Protein AF-0000000075577926 (afdb_homodimer)

Solvent-accessible surface area (backbone atoms only — not comparable to full-atom values): 22110 Å² total; per-residue (Å²): 132,80,76,76,72,77,71,84,72,57,85,52,43,77,63,78,53,60,92,74,71,59,67,74,55,48,53,54,51,49,51,48,23,69,74,70,73,43,87,56,62,69,64,49,43,26,56,52,27,56,44,46,33,51,15,50,48,44,28,58,71,29,43,80,72,53,91,48,72,69,46,29,31,47,51,46,51,27,48,37,37,30,21,51,58,38,65,20,55,28,48,36,22,54,43,46,49,47,33,71,84,50,66,59,45,73,68,58,51,32,28,62,72,68,74,37,63,65,86,78,51,78,83,65,50,71,69,49,52,53,46,43,51,49,20,53,32,51,46,36,59,47,53,70,83,51,72,66,56,52,51,54,48,64,72,72,40,54,70,39,52,48,44,47,51,32,45,39,42,17,48,48,52,20,49,32,30,30,37,55,66,42,31,47,43,57,84,68,62,29,89,65,81,75,73,73,74,69,83,127,135,79,77,76,73,76,70,84,71,56,84,52,42,76,64,78,53,62,92,74,71,57,67,74,56,48,52,54,52,49,51,49,22,68,74,70,73,42,84,55,60,70,63,47,43,26,55,53,28,56,43,49,34,52,16,50,49,44,30,59,70,32,43,82,71,54,91,47,72,69,47,30,31,47,52,45,52,26,48,36,39,30,20,52,57,38,64,19,54,28,48,36,21,54,45,46,50,47,31,72,85,50,66,57,45,71,70,57,50,33,27,62,72,68,76,37,63,62,86,78,50,78,83,65,50,72,69,49,51,52,44,44,50,49,21,52,32,50,46,36,60,48,54,68,84,50,72,66,54,51,50,53,48,64,73,72,38,54,68,38,52,47,44,46,50,33,44,40,42,15,48,48,51,20,50,33,30,30,37,56,67,42,31,48,45,56,85,69,61,29,89,65,80,75,72,73,73,69,83,128

Secondary structure (DSSP, 8-state):
-----------S-SSPPPSS--HHHHHHHHHHHHHHSS--HHHHHHTTSHHHHHHHHHHHHHS---SSHHHHHHHHHHHHHHHHHHT-HHHHHHHHTTTTTTT--HHHHHHHTTSS-GGG---S-HHHHHHHHHHHHHHSSS----HHHHHHHHHHS-HHHHHHHHHHHHHHHHHHHHHHHTTPPP-S--S---------/-----------S-SSPPPSS--HHHHHHHHHHHHHHSS--HHHHHHTTSHHHHHHHHHHHHHS---SSHHHHHHHHHHHHHHHHHHT-HHHHHHHHTTTTTTT--HHHHHHHTTSS-GGG---S-HHHHHHHHHHHHHHSSS----HHHHHHHHHHS-HHHHHHHHHHHHHHHHHHHHHHHTTPPP-S--S---------

pLDDT: mean 90.96, std 17.09, range [21.2, 98.94]

Structure (mmCIF, N/CA/C/O backbone):
data_AF-0000000075577926-model_v1
#
loop_
_entity.id
_entity.type
_entity.pdbx_description
1 polymer 'Carboxymuconolactone decarboxylase-like domain-containing protein'
#
loop_
_atom_site.group_PDB
_atom_site.id
_atom_site.type_symbol
_atom_site.label_atom_id
_atom_site.label_alt_id
_atom_site.label_comp_id
_atom_site.label_asym_id
_atom_site.label_entity_id
_atom_site.label_seq_id
_atom_site.pdbx_PDB_ins_code
_atom_site.Cartn_x
_atom_site.Cartn_y
_atom_site.Cartn_z
_atom_site.occupancy
_atom_site.B_iso_or_equiv
_atom_site.auth_seq_id
_atom_site.auth_comp_id
_atom_site.auth_asym_id
_atom_site.auth_atom_id
_atom_site.pdbx_PDB_model_num
ATOM 1 N N . MET A 1 1 ? -33.25 14.656 -19.234 1 21.67 1 MET A N 1
ATOM 2 C CA . MET A 1 1 ? -32.188 14.789 -18.219 1 21.67 1 MET A CA 1
ATOM 3 C C . MET A 1 1 ? -31.828 13.43 -17.641 1 21.67 1 MET A C 1
ATOM 5 O O . MET A 1 1 ? -32.625 12.812 -16.922 1 21.67 1 MET A O 1
ATOM 9 N N . LYS A 1 2 ? -31.078 12.578 -18.328 1 24.19 2 LYS A N 1
ATOM 10 C CA . LYS A 1 2 ? -30.844 11.172 -18.047 1 24.19 2 LYS A CA 1
ATOM 11 C C . LYS A 1 2 ? -30.172 10.984 -16.688 1 24.19 2 LYS A C 1
ATOM 13 O O . LYS A 1 2 ? -29.234 11.711 -16.344 1 24.19 2 LYS A O 1
ATOM 18 N N . LYS A 1 3 ? -30.906 10.438 -15.695 1 26.66 3 LYS A N 1
ATOM 19 C CA . LYS A 1 3 ? -30.438 10.047 -14.367 1 26.66 3 LYS A CA 1
ATOM 20 C C . LYS A 1 3 ? -29.047 9.445 -14.43 1 26.66 3 LYS A C 1
ATOM 22 O O . LYS A 1 3 ? -28.812 8.477 -15.164 1 26.66 3 LYS A O 1
ATOM 27 N N . VAL A 1 4 ? -28.016 10.172 -14.367 1 29.72 4 VAL A N 1
ATOM 28 C CA . VAL A 1 4 ? -26.672 9.664 -14.164 1 29.72 4 VAL A CA 1
ATOM 29 C C . VAL A 1 4 ? -26.703 8.453 -13.234 1 29.72 4 VAL A C 1
ATOM 31 O O . VAL A 1 4 ? -27.219 8.539 -12.117 1 29.72 4 VAL A O 1
ATOM 34 N N . GLY A 1 5 ? -26.875 7.293 -13.711 1 30.73 5 GLY A N 1
ATOM 35 C CA . GLY A 1 5 ? -26.938 6.02 -13.008 1 30.73 5 GLY A CA 1
ATOM 36 C C . GLY A 1 5 ? -26.031 5.965 -11.789 1 30.73 5 GLY A C 1
ATOM 37 O O . GLY A 1 5 ? -24.953 6.57 -11.781 1 30.73 5 GLY A O 1
ATOM 38 N N . ASN A 1 6 ? -26.516 5.922 -10.531 1 33.03 6 ASN A N 1
ATOM 39 C CA . ASN A 1 6 ? -25.938 5.605 -9.227 1 33.03 6 ASN A CA 1
ATOM 40 C C . ASN A 1 6 ? -24.766 4.633 -9.352 1 33.03 6 ASN A C 1
ATOM 42 O O . ASN A 1 6 ? -24.922 3.545 -9.914 1 33.03 6 ASN A O 1
ATOM 46 N N . GLY A 1 7 ? -23.578 5.039 -9.68 1 34.81 7 GLY A N 1
ATOM 47 C CA . GLY A 1 7 ? -22.453 4.129 -9.586 1 34.81 7 GLY A CA 1
ATOM 48 C C . GLY A 1 7 ? -22.672 2.988 -8.609 1 34.81 7 GLY A C 1
ATOM 49 O O . GLY A 1 7 ? -23.547 3.07 -7.746 1 34.81 7 GLY A O 1
ATOM 50 N N . ASN A 1 8 ? -22.5 1.709 -8.969 1 36.47 8 ASN A N 1
ATOM 51 C CA . ASN A 1 8 ? -22.719 0.47 -8.227 1 36.47 8 ASN A CA 1
ATOM 52 C C . ASN A 1 8 ? -22.297 0.614 -6.77 1 36.47 8 ASN A C 1
ATOM 54 O O . ASN A 1 8 ? -21.109 0.633 -6.457 1 36.47 8 ASN A O 1
ATOM 58 N N . LYS A 1 9 ? -22.875 1.407 -5.902 1 46.12 9 LYS A N 1
ATOM 59 C CA . LYS A 1 9 ? -22.734 1.437 -4.449 1 46.12 9 LYS A CA 1
ATOM 60 C C . LYS A 1 9 ? -22.484 0.038 -3.893 1 46.12 9 LYS A C 1
ATOM 62 O O . LYS A 1 9 ? -23.359 -0.829 -3.957 1 46.12 9 LYS A O 1
ATOM 67 N N . MET A 1 10 ? -21.312 -0.561 -4.02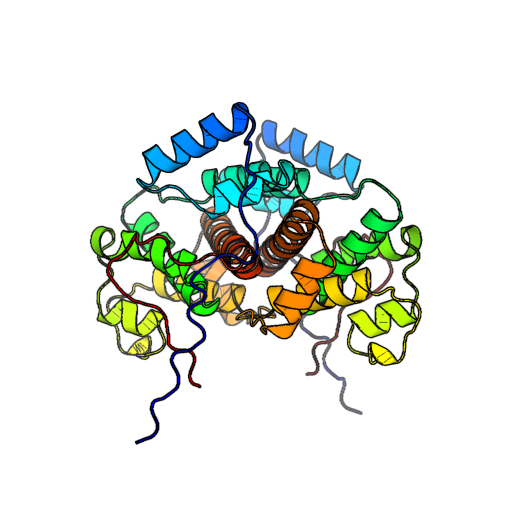3 1 53.09 10 MET A N 1
ATOM 68 C CA . MET A 1 10 ? -21.031 -1.844 -3.387 1 53.09 10 MET A CA 1
ATOM 69 C C . MET A 1 10 ? -21.5 -1.85 -1.937 1 53.09 10 MET A C 1
ATOM 71 O O . MET A 1 10 ? -21 -1.072 -1.117 1 53.09 10 MET A O 1
ATOM 75 N N . THR A 1 11 ? -22.719 -2.359 -1.669 1 67.31 11 THR A N 1
ATOM 76 C CA . THR A 1 11 ? -23.328 -2.385 -0.348 1 67.31 11 THR A CA 1
ATOM 77 C C . THR A 1 11 ? -22.766 -3.516 0.498 1 67.31 11 THR A C 1
ATOM 79 O O . THR A 1 11 ? -22.922 -3.527 1.72 1 67.31 11 THR A O 1
ATOM 82 N N . LYS A 1 12 ? -22.062 -4.438 -0.222 1 85.75 12 LYS A N 1
ATOM 83 C CA . LYS A 1 12 ? -21.516 -5.543 0.562 1 85.75 12 LYS A CA 1
ATOM 84 C C . LYS A 1 12 ? -20.141 -5.965 0.042 1 85.75 12 LYS A C 1
ATOM 86 O O . LYS A 1 12 ? -19.844 -5.777 -1.137 1 85.75 12 LYS A O 1
ATOM 91 N N . ALA A 1 13 ? -19.344 -6.504 0.922 1 96.19 13 ALA A N 1
ATOM 92 C CA . ALA A 1 13 ? -18.047 -7.059 0.559 1 96.19 13 ALA A CA 1
ATOM 93 C C . ALA A 1 13 ? -18.203 -8.242 -0.387 1 96.19 13 ALA A C 1
ATOM 95 O O . ALA A 1 13 ? -19.281 -8.812 -0.507 1 96.19 13 ALA A O 1
ATOM 96 N N . TYR A 1 14 ? -17.172 -8.555 -1.091 1 97.31 14 TYR A N 1
ATOM 97 C CA . TYR A 1 14 ? -17.203 -9.617 -2.086 1 97.31 14 TYR A CA 1
ATOM 98 C C . TYR A 1 14 ? -17.312 -10.984 -1.42 1 97.31 14 TYR A C 1
ATOM 100 O O . TYR A 1 14 ? -17.75 -11.953 -2.047 1 97.31 14 TYR A O 1
ATOM 108 N N . ILE A 1 15 ? -16.797 -11.047 -0.157 1 97.62 15 ILE A N 1
ATOM 109 C CA . ILE A 1 15 ? -16.844 -12.281 0.62 1 97.62 15 ILE A CA 1
ATOM 110 C C . ILE A 1 15 ? -17.406 -12.008 2.008 1 97.62 15 ILE A C 1
ATOM 112 O O . ILE A 1 15 ? -17.391 -10.867 2.475 1 97.62 15 ILE A O 1
ATOM 116 N N . LYS A 1 16 ? -17.906 -13.07 2.607 1 96.62 16 LYS A N 1
ATOM 117 C CA . LYS A 1 16 ? -18.359 -12.969 3.99 1 96.62 16 LYS A CA 1
ATOM 118 C C . LYS A 1 16 ? -17.234 -13.281 4.969 1 96.62 16 LYS A C 1
ATOM 120 O O . LYS A 1 16 ? -16.328 -14.07 4.66 1 96.62 16 LYS A O 1
ATOM 125 N N . PRO A 1 17 ? -17.312 -12.594 6.105 1 96.5 17 PRO A N 1
ATOM 126 C CA . PRO A 1 17 ? -16.328 -13 7.121 1 96.5 17 PRO A CA 1
ATOM 127 C C . PRO A 1 17 ? -16.5 -14.453 7.555 1 96.5 17 PRO A C 1
ATOM 129 O O . PRO A 1 17 ? -17.562 -15.047 7.332 1 96.5 17 PRO A O 1
ATOM 132 N N . PRO A 1 18 ? -15.414 -15.008 8.125 1 96.69 18 PRO A N 1
ATOM 133 C CA . PRO A 1 18 ? -15.57 -16.359 8.648 1 96.69 18 PRO A CA 1
ATOM 134 C C . PRO A 1 18 ? -16.656 -16.469 9.727 1 96.69 18 PRO A C 1
ATOM 136 O O . PRO A 1 18 ? -16.812 -15.547 10.531 1 96.69 18 PRO A O 1
ATOM 139 N N . ALA A 1 19 ? -17.281 -17.594 9.703 1 92.94 19 ALA A N 1
ATOM 140 C CA . ALA A 1 19 ? -18.328 -17.828 10.688 1 92.94 19 ALA A CA 1
ATOM 141 C C . ALA A 1 19 ? -17.734 -17.938 12.094 1 92.94 19 ALA A C 1
ATOM 143 O O . ALA A 1 19 ? -18.344 -17.484 13.062 1 92.94 19 ALA A O 1
ATOM 144 N N . LYS A 1 20 ? -16.641 -18.609 12.188 1 92.81 20 LYS A N 1
ATOM 145 C CA . LYS A 1 20 ? -15.938 -18.781 13.461 1 92.81 20 LYS A CA 1
ATOM 146 C C . LYS A 1 20 ? -14.57 -18.094 13.43 1 92.81 20 LYS A C 1
ATOM 148 O O . LYS A 1 20 ? -13.742 -18.391 12.57 1 92.81 20 LYS A O 1
ATOM 153 N N . ILE A 1 21 ? -14.391 -17.219 14.336 1 93.19 21 ILE A N 1
ATOM 154 C CA . ILE A 1 21 ? -13.125 -16.5 14.469 1 93.19 21 ILE A CA 1
ATOM 155 C C . ILE A 1 21 ? -12.391 -16.953 15.719 1 93.19 21 ILE A C 1
ATOM 157 O O . ILE A 1 21 ? -12.969 -16.984 16.812 1 93.19 21 ILE A O 1
ATOM 161 N N . PRO A 1 22 ? -11.172 -17.391 15.547 1 91.44 22 PRO A N 1
ATOM 162 C CA . PRO A 1 22 ? -10.391 -17.812 16.719 1 91.44 22 PRO A CA 1
ATOM 163 C C . PRO A 1 22 ? -10.328 -16.734 17.797 1 91.44 22 PRO A C 1
ATOM 165 O O . PRO A 1 22 ? -10.383 -15.539 17.484 1 91.44 22 PRO A O 1
ATOM 168 N N . LEU A 1 23 ? -10.141 -17.234 19 1 90.06 23 LEU A N 1
ATOM 169 C CA . LEU A 1 23 ? -10.234 -16.375 20.188 1 90.06 23 LEU A CA 1
ATOM 170 C C . LEU A 1 23 ? -9.227 -15.227 20.094 1 90.06 23 LEU A C 1
ATOM 172 O O . LEU A 1 23 ? -9.562 -14.086 20.422 1 90.06 23 LEU A O 1
ATOM 176 N N . PHE A 1 24 ? -8.031 -15.523 19.734 1 91.06 24 PHE A N 1
ATOM 177 C CA . PHE A 1 24 ? -7 -14.5 19.625 1 91.06 24 PHE A CA 1
ATOM 178 C C . PHE A 1 24 ? -7.473 -13.344 18.75 1 91.06 24 PHE A C 1
ATOM 180 O O . PHE A 1 24 ? -7.293 -12.18 19.109 1 91.06 24 PHE A O 1
ATOM 187 N N . PHE A 1 25 ? -8.086 -13.633 17.703 1 93.38 25 PHE A N 1
ATOM 188 C CA . PHE A 1 25 ? -8.547 -12.586 16.797 1 93.38 25 PHE A CA 1
ATOM 189 C C . PHE A 1 25 ? -9.781 -11.891 17.359 1 93.38 25 PHE A C 1
ATOM 191 O O . PHE A 1 25 ? -10.016 -10.711 17.094 1 93.38 25 PHE A O 1
ATOM 198 N N . LYS A 1 26 ? -10.531 -12.57 18.172 1 93.94 26 LYS A N 1
ATOM 199 C CA . LYS A 1 26 ? -11.672 -11.922 18.828 1 93.94 26 LYS A CA 1
ATOM 200 C C . LYS A 1 26 ? -11.203 -10.797 19.75 1 93.94 26 LYS A C 1
ATOM 202 O O . LYS A 1 26 ? -11.852 -9.742 19.828 1 93.94 26 LYS A O 1
ATOM 207 N N . ILE A 1 27 ? -10.18 -11.023 20.391 1 93.94 27 ILE A N 1
ATOM 208 C CA . ILE A 1 27 ? -9.617 -9.992 21.25 1 93.94 27 ILE A CA 1
ATOM 209 C C . ILE A 1 27 ? -9.188 -8.789 20.422 1 93.94 27 ILE A C 1
ATOM 211 O O . ILE A 1 27 ? -9.492 -7.645 20.766 1 93.94 27 ILE A O 1
ATOM 215 N N . GLY A 1 28 ? -8.438 -9.023 19.297 1 92.19 28 GLY A N 1
ATOM 216 C CA . GLY A 1 28 ? -8.039 -7.945 18.406 1 92.19 28 GLY A CA 1
ATOM 217 C C . GLY A 1 28 ? -9.211 -7.156 17.859 1 92.19 28 GLY A C 1
ATOM 218 O O . GLY A 1 28 ? -9.172 -5.926 17.797 1 92.19 28 GLY A O 1
ATOM 219 N N . LEU A 1 29 ? -10.211 -7.914 17.484 1 94.62 29 LEU A N 1
ATOM 220 C CA . LEU A 1 29 ? -11.422 -7.281 16.969 1 94.62 29 LEU A CA 1
ATOM 221 C C . LEU A 1 29 ? -12.094 -6.43 18.047 1 94.62 29 LEU A C 1
ATOM 223 O O . LEU A 1 29 ? -12.594 -5.34 17.75 1 94.62 29 LEU A O 1
ATOM 227 N N . TYR A 1 30 ? -12.07 -6.91 19.25 1 93.81 30 TYR A N 1
ATOM 228 C CA . TYR A 1 30 ? -12.633 -6.172 20.375 1 93.81 30 TYR A CA 1
ATOM 229 C C . TYR A 1 30 ? -11.867 -4.875 20.609 1 93.81 30 TYR A C 1
ATOM 231 O O . TYR A 1 30 ? -12.469 -3.816 20.812 1 93.81 30 TYR A O 1
ATOM 239 N N . ILE A 1 31 ? -10.602 -4.918 20.578 1 91.62 31 ILE A N 1
ATOM 240 C CA . ILE A 1 31 ? -9.75 -3.752 20.766 1 91.62 31 ILE A CA 1
ATOM 241 C C . ILE A 1 31 ? -10.016 -2.73 19.672 1 91.62 31 ILE A C 1
ATOM 243 O O . ILE A 1 31 ? -10.148 -1.535 19.938 1 91.62 31 ILE A O 1
ATOM 247 N N . ALA A 1 32 ? -10.039 -3.219 18.453 1 91.5 32 ALA A N 1
ATOM 248 C CA . ALA A 1 32 ? -10.336 -2.338 17.328 1 91.5 32 ALA A CA 1
ATOM 249 C C . ALA A 1 32 ? -11.688 -1.652 17.516 1 91.5 32 ALA A C 1
ATOM 251 O O . ALA A 1 32 ? -11.812 -0.448 17.281 1 91.5 32 ALA A O 1
ATOM 252 N N . LYS A 1 33 ? -12.68 -2.432 17.969 1 93.81 33 LYS A N 1
ATOM 253 C CA . LYS A 1 33 ? -14.016 -1.879 18.203 1 93.81 33 LYS A CA 1
ATOM 254 C C . LYS A 1 33 ? -13.992 -0.826 19.297 1 93.81 33 LYS A C 1
ATOM 256 O O . LYS A 1 33 ? -14.648 0.211 19.203 1 93.81 33 LYS A O 1
ATOM 261 N N . LYS A 1 34 ? -13.305 -1.081 20.266 1 93.94 34 LYS A N 1
ATOM 262 C CA . LYS A 1 34 ? -13.195 -0.137 21.375 1 93.94 34 LYS A CA 1
ATOM 263 C C . LYS A 1 34 ? -12.523 1.158 20.922 1 93.94 34 LYS A C 1
ATOM 265 O O . LYS A 1 34 ? -12.945 2.248 21.328 1 93.94 34 LYS A O 1
ATOM 270 N N . GLU A 1 35 ? -11.508 1.055 20.125 1 90.25 35 GLU A N 1
ATOM 271 C CA . GLU A 1 35 ? -10.719 2.205 19.688 1 90.25 35 GLU A CA 1
ATOM 272 C C . GLU A 1 35 ? -11.477 3.027 18.641 1 90.25 35 GLU A C 1
ATOM 274 O O . GLU A 1 35 ? -11.398 4.258 18.641 1 90.25 35 GLU A O 1
ATOM 279 N N . THR A 1 36 ? -12.211 2.4 17.812 1 91.5 36 THR A N 1
ATOM 280 C CA . THR A 1 36 ? -12.773 3.098 16.672 1 91.5 36 THR A CA 1
ATOM 281 C C . THR A 1 36 ? -14.266 3.332 16.859 1 91.5 36 THR A C 1
ATOM 283 O O . THR A 1 36 ? -14.875 4.129 16.141 1 91.5 36 THR A O 1
ATOM 286 N N . GLY A 1 37 ? -14.898 2.5 17.812 1 92.5 37 GLY A N 1
ATOM 287 C CA . GLY A 1 37 ? -16.328 2.557 18.031 1 92.5 37 GLY A CA 1
ATOM 288 C C . GLY A 1 37 ? -17.125 1.778 17 1 92.5 37 GLY A C 1
ATOM 289 O O . GLY A 1 37 ? -18.359 1.833 17 1 92.5 37 GLY A O 1
ATOM 290 N N . LYS A 1 38 ? -16.438 1.08 16.062 1 92.94 38 LYS A N 1
ATOM 291 C CA . LYS A 1 38 ? -17.109 0.351 14.992 1 92.94 38 LYS A CA 1
ATOM 292 C C . LYS A 1 38 ? -16.625 -1.096 14.93 1 92.94 38 LYS A C 1
ATOM 294 O O . LYS A 1 38 ? -15.484 -1.392 15.289 1 92.94 38 LYS A O 1
ATOM 299 N N . ASP A 1 39 ? -17.531 -1.995 14.523 1 91.94 39 ASP A N 1
ATOM 300 C CA . ASP A 1 39 ? -17.125 -3.334 14.109 1 91.94 39 ASP A CA 1
ATOM 301 C C . ASP A 1 39 ? -16.484 -3.309 12.719 1 91.94 39 ASP A C 1
ATOM 303 O O . ASP A 1 39 ? -17.188 -3.227 11.711 1 91.94 39 ASP A O 1
ATOM 307 N N . LEU A 1 40 ? -15.219 -3.4 12.664 1 95.38 40 LEU A N 1
ATOM 308 C CA . LEU A 1 40 ? -14.484 -3.166 11.422 1 95.38 40 LEU A CA 1
ATOM 309 C C . LEU A 1 40 ? -14.539 -4.395 10.516 1 95.38 40 LEU A C 1
ATOM 311 O O . LEU A 1 40 ? -13.898 -5.41 10.805 1 95.38 40 LEU A O 1
ATOM 315 N N . LEU A 1 41 ? -15.289 -4.285 9.453 1 96 41 LEU A N 1
ATOM 316 C CA . LEU A 1 41 ? -15.438 -5.375 8.492 1 96 41 LEU A CA 1
ATOM 317 C C . LEU A 1 41 ? -14.086 -5.789 7.926 1 96 41 LEU A C 1
ATOM 319 O O . LEU A 1 41 ? -13.812 -6.98 7.766 1 96 41 LEU A O 1
ATOM 323 N N . PRO A 1 42 ? -13.156 -4.82 7.562 1 97.5 42 PRO A N 1
ATOM 324 C CA . PRO A 1 42 ? -11.836 -5.246 7.09 1 97.5 42 PRO A CA 1
ATOM 325 C C . PRO A 1 42 ? -11.141 -6.199 8.062 1 97.5 42 PRO A C 1
ATOM 327 O O . PRO A 1 42 ? -10.594 -7.227 7.641 1 97.5 42 PRO A O 1
ATOM 330 N N . ALA A 1 43 ? -11.156 -5.871 9.344 1 97 43 ALA A N 1
ATOM 331 C CA . ALA A 1 43 ? -10.508 -6.707 10.344 1 97 43 ALA A CA 1
ATOM 332 C C . ALA A 1 43 ? -11.117 -8.109 10.375 1 97 43 ALA A C 1
ATOM 334 O O . ALA A 1 43 ? -10.398 -9.102 10.453 1 97 43 ALA A O 1
ATOM 335 N N . ARG A 1 44 ? -12.406 -8.203 10.281 1 97.19 44 ARG A N 1
ATOM 336 C CA . ARG A 1 44 ? -13.086 -9.492 10.312 1 97.19 44 ARG A CA 1
ATOM 337 C C . ARG A 1 44 ? -12.742 -10.32 9.078 1 97.19 44 ARG A C 1
ATOM 339 O O . ARG A 1 44 ? -12.484 -11.523 9.18 1 97.19 44 ARG A O 1
ATOM 346 N N . LEU A 1 45 ? -12.75 -9.695 7.926 1 98.44 45 LEU A N 1
ATOM 347 C CA . LEU A 1 45 ? -12.477 -10.398 6.68 1 98.44 45 LEU A CA 1
ATOM 348 C C . LEU A 1 45 ? -11.039 -10.906 6.645 1 98.44 45 LEU A C 1
ATOM 350 O O . LEU A 1 45 ? -10.773 -12 6.133 1 98.44 45 LEU A O 1
ATOM 354 N N . LEU A 1 46 ? -10.133 -10.141 7.23 1 98.38 46 LEU A N 1
ATOM 355 C CA . LEU A 1 46 ? -8.719 -10.484 7.145 1 98.38 46 LEU A CA 1
ATOM 356 C C . LEU A 1 46 ? -8.398 -11.711 7.992 1 98.38 46 LEU A C 1
ATOM 358 O O . LEU A 1 46 ? -7.375 -12.359 7.793 1 98.38 46 LEU A O 1
ATOM 362 N N . THR A 1 47 ? -9.328 -12.117 8.867 1 97.62 47 THR A N 1
ATOM 363 C CA . THR A 1 47 ? -9.086 -13.297 9.695 1 97.62 47 THR A CA 1
ATOM 364 C C . THR A 1 47 ? -9.172 -14.57 8.859 1 97.62 47 THR A C 1
ATOM 366 O O . THR A 1 47 ? -8.773 -15.641 9.312 1 97.62 47 THR A O 1
ATOM 369 N N . TRP A 1 48 ? -9.727 -14.539 7.605 1 97.88 48 TRP A N 1
ATOM 370 C CA . TRP A 1 48 ? -9.633 -15.68 6.695 1 97.88 48 TRP A CA 1
ATOM 371 C C . TRP A 1 48 ? -8.18 -16.109 6.516 1 97.88 48 TRP A C 1
ATOM 373 O O . TRP A 1 48 ? -7.902 -17.281 6.273 1 97.88 48 TRP A O 1
ATOM 383 N N . TYR A 1 49 ? -7.262 -15.164 6.562 1 97.94 49 TYR A N 1
ATOM 384 C CA . TYR A 1 49 ? -5.828 -15.375 6.41 1 97.94 49 TYR A CA 1
ATOM 385 C C . TYR A 1 49 ? -5.055 -14.688 7.523 1 97.94 49 TYR A C 1
ATOM 387 O O . TYR A 1 49 ? -4.59 -13.555 7.359 1 97.94 49 TYR A O 1
ATOM 395 N N . PRO A 1 50 ? -4.781 -15.328 8.617 1 97.12 50 PRO A N 1
ATOM 396 C CA . PRO A 1 50 ? -4.227 -14.742 9.836 1 97.12 50 PRO A CA 1
ATOM 397 C C . PRO A 1 50 ? -2.973 -13.906 9.578 1 97.12 50 PRO A C 1
ATOM 399 O O . PRO A 1 50 ? -2.766 -12.883 10.227 1 97.12 50 PRO A O 1
ATOM 402 N N . ARG A 1 51 ? -2.127 -14.297 8.695 1 97.88 51 ARG A N 1
ATOM 403 C CA . ARG A 1 51 ? -0.933 -13.523 8.359 1 97.88 51 ARG A CA 1
ATOM 404 C C . ARG A 1 51 ? -1.302 -12.125 7.879 1 97.88 51 ARG A C 1
ATOM 406 O O . ARG A 1 51 ? -0.679 -11.141 8.281 1 97.88 51 ARG A O 1
ATOM 413 N N . ALA A 1 52 ? -2.336 -12.062 7.055 1 98.56 52 ALA A N 1
ATOM 414 C CA . ALA A 1 52 ? -2.789 -10.766 6.562 1 98.56 52 ALA A CA 1
ATOM 415 C C . ALA A 1 52 ? -3.34 -9.906 7.703 1 98.56 52 ALA A C 1
ATOM 417 O O . ALA A 1 52 ? -3.072 -8.703 7.77 1 98.56 52 ALA A O 1
ATOM 418 N N . ALA A 1 53 ? -4.125 -10.547 8.594 1 98 53 ALA A N 1
ATOM 419 C CA . ALA A 1 53 ? -4.684 -9.828 9.734 1 98 53 ALA A CA 1
ATOM 420 C C . ALA A 1 53 ? -3.58 -9.242 10.609 1 98 53 ALA A C 1
ATOM 422 O O . ALA A 1 53 ? -3.607 -8.062 10.945 1 98 53 ALA A O 1
ATOM 423 N N . MET A 1 54 ? -2.598 -10.039 10.891 1 97.56 54 MET A N 1
ATOM 424 C CA . MET A 1 54 ? -1.514 -9.617 11.766 1 97.56 54 MET A CA 1
ATOM 425 C C . MET A 1 54 ? -0.663 -8.539 11.102 1 97.56 54 MET A C 1
ATOM 427 O O . MET A 1 54 ? -0.405 -7.488 11.695 1 97.56 54 MET A O 1
ATOM 431 N N . GLY A 1 55 ? -0.219 -8.781 9.891 1 98.56 55 GLY A N 1
ATOM 432 C CA . GLY A 1 55 ? 0.603 -7.816 9.172 1 98.56 55 GLY A CA 1
ATOM 433 C C . GLY A 1 55 ? -0.08 -6.473 8.984 1 98.56 55 GLY A C 1
ATOM 434 O O . GLY A 1 55 ? 0.528 -5.426 9.211 1 98.56 55 GLY A O 1
ATOM 435 N N . SER A 1 56 ? -1.357 -6.512 8.617 1 98.56 56 SER A N 1
ATOM 436 C CA . SER A 1 56 ? -2.119 -5.285 8.414 1 98.56 56 SER A CA 1
ATOM 437 C C . SER A 1 56 ? -2.357 -4.559 9.734 1 98.56 56 SER A C 1
ATOM 439 O O . SER A 1 56 ? -2.285 -3.33 9.797 1 98.56 56 SER A O 1
ATOM 441 N N . GLY A 1 57 ? -2.721 -5.352 10.719 1 97.06 57 GLY A N 1
ATOM 442 C CA . GLY A 1 57 ? -2.949 -4.754 12.023 1 97.06 57 GLY A CA 1
ATOM 443 C C . GLY A 1 57 ? -1.734 -4.031 12.57 1 97.06 57 GLY A C 1
ATOM 444 O O . GLY A 1 57 ? -1.844 -2.898 13.055 1 97.06 57 GLY A O 1
ATOM 445 N N . VAL A 1 58 ? -0.584 -4.625 12.508 1 97.75 58 VAL A N 1
ATOM 446 C CA . VAL A 1 58 ? 0.638 -4.016 13.023 1 97.75 58 VAL A CA 1
ATOM 447 C C . VAL A 1 58 ? 1.009 -2.805 12.172 1 97.75 58 VAL A C 1
ATOM 449 O O . VAL A 1 58 ? 1.448 -1.779 12.703 1 97.75 58 VAL A O 1
ATOM 452 N N . LEU A 1 59 ? 0.862 -2.945 10.867 1 98.56 59 LEU A N 1
ATOM 453 C CA . LEU A 1 59 ? 1.104 -1.793 10.008 1 98.56 59 LEU A CA 1
ATOM 454 C C . LEU A 1 59 ? 0.27 -0.597 10.453 1 98.56 59 LEU A C 1
ATOM 456 O O . LEU A 1 59 ? 0.797 0.505 10.625 1 98.56 59 LEU A O 1
ATOM 460 N N . GLU A 1 60 ? -1.031 -0.826 10.648 1 97.25 60 GLU A N 1
ATOM 461 C CA . GLU A 1 60 ? -1.912 0.265 11.055 1 97.25 60 GLU A CA 1
ATOM 462 C C . GLU A 1 60 ? -1.499 0.83 12.406 1 97.25 60 GLU A C 1
ATOM 464 O O . GLU A 1 60 ? -1.454 2.049 12.594 1 97.25 60 GLU A O 1
ATOM 469 N N . MET A 1 61 ? -1.188 -0.067 13.352 1 96.31 61 MET A N 1
ATOM 470 C CA . MET A 1 61 ? -0.79 0.343 14.695 1 96.31 61 MET A CA 1
ATOM 471 C C . MET A 1 61 ? 0.464 1.21 14.648 1 96.31 61 MET A C 1
ATOM 473 O O . MET A 1 61 ? 0.613 2.135 15.453 1 96.31 61 MET A O 1
ATOM 477 N N . MET A 1 62 ? 1.336 0.961 13.688 1 98.06 62 MET A N 1
ATOM 478 C CA . MET A 1 62 ? 2.635 1.627 13.633 1 98.06 62 MET A CA 1
ATOM 479 C C . MET A 1 62 ? 2.582 2.855 12.734 1 98.06 62 MET A C 1
ATOM 481 O O . MET A 1 62 ? 3.539 3.631 12.68 1 98.06 62 MET A O 1
ATOM 485 N N . THR A 1 63 ? 1.498 3.025 12.039 1 97.69 63 THR A N 1
ATOM 486 C CA . THR A 1 63 ? 1.374 4.211 11.195 1 97.69 63 THR A CA 1
ATOM 487 C C . THR A 1 63 ? 1.289 5.473 12.055 1 97.69 63 THR A C 1
ATOM 489 O O . THR A 1 63 ? 0.665 5.469 13.117 1 97.69 63 THR A O 1
ATOM 492 N N . ALA A 1 64 ? 1.871 6.559 11.586 1 97.44 64 ALA A N 1
ATOM 493 C CA . ALA A 1 64 ? 2.01 7.805 12.328 1 97.44 64 ALA A CA 1
ATOM 494 C C . ALA A 1 64 ? 0.646 8.367 12.727 1 97.44 64 ALA A C 1
ATOM 496 O O . ALA A 1 64 ? -0.293 8.344 11.922 1 97.44 64 ALA A O 1
ATOM 497 N N . LYS A 1 65 ? 0.493 8.859 13.914 1 93.12 65 LYS A N 1
ATOM 498 C CA . LYS A 1 65 ? -0.728 9.484 14.414 1 93.12 65 LYS A CA 1
ATOM 499 C C . LYS A 1 65 ? -0.508 10.961 14.711 1 93.12 65 LYS A C 1
ATOM 501 O O . LYS A 1 65 ? -1.469 11.727 14.844 1 93.12 65 LYS A O 1
ATOM 506 N N . GLY A 1 66 ? 0.647 11.43 14.734 1 95.25 66 GLY A N 1
ATOM 507 C CA . GLY A 1 66 ? 0.985 12.812 15.023 1 95.25 66 GLY A CA 1
ATOM 508 C C . GLY A 1 66 ? 1.338 13.047 16.484 1 95.25 66 GLY A C 1
ATOM 509 O O . GLY A 1 66 ? 0.717 12.469 17.375 1 95.25 66 GLY A O 1
ATOM 510 N N . GLU A 1 67 ? 2.322 13.891 16.734 1 95.62 67 GLU A N 1
ATOM 511 C CA . GLU A 1 67 ? 2.811 14.141 18.078 1 95.62 67 GLU A CA 1
ATOM 512 C C . GLU A 1 67 ? 2.367 15.508 18.594 1 95.62 67 GLU A C 1
ATOM 514 O O . GLU A 1 67 ? 2.559 15.836 19.766 1 95.62 67 GLU A O 1
ATOM 519 N N . ASN A 1 68 ? 1.88 16.359 17.828 1 97.06 68 ASN A N 1
ATOM 520 C CA . ASN A 1 68 ? 1.33 17.672 18.109 1 97.06 68 ASN A CA 1
ATOM 521 C C . ASN A 1 68 ? 0.222 18.047 17.125 1 97.06 68 ASN A C 1
ATOM 523 O O . ASN A 1 68 ? 0.008 17.344 16.141 1 97.06 68 ASN A O 1
ATOM 527 N N . PRO A 1 69 ? -0.52 19.047 17.375 1 97.25 69 PRO A N 1
ATOM 528 C CA . PRO A 1 69 ? -1.678 19.391 16.547 1 97.25 69 PRO A CA 1
ATOM 529 C C . PRO A 1 69 ? -1.303 19.625 15.086 1 97.25 69 PRO A C 1
ATOM 531 O O . PRO A 1 69 ? -2.021 19.203 14.18 1 97.25 69 PRO A O 1
ATOM 534 N N . ALA A 1 70 ? -0.169 20.297 14.844 1 97.62 70 ALA A N 1
ATOM 535 C CA . ALA A 1 70 ? 0.25 20.594 13.477 1 97.62 70 ALA A CA 1
ATOM 536 C C . ALA A 1 70 ? 0.551 19.312 12.703 1 97.62 70 ALA A C 1
ATOM 538 O O . ALA A 1 70 ? 0.148 19.172 11.547 1 97.62 70 ALA A O 1
ATOM 539 N N . GLU A 1 71 ? 1.254 18.406 13.352 1 98.31 71 GLU A N 1
ATOM 540 C CA . GLU A 1 71 ? 1.59 17.141 12.719 1 98.31 71 GLU A CA 1
ATOM 541 C C . GLU A 1 71 ? 0.347 16.281 12.516 1 98.31 71 GLU A C 1
ATOM 543 O O . GLU A 1 71 ? 0.204 15.625 11.484 1 98.31 71 GLU A O 1
ATOM 548 N N . THR A 1 72 ? -0.552 16.281 13.508 1 98.5 72 THR A N 1
ATOM 549 C CA . THR A 1 72 ? -1.789 15.523 13.406 1 98.5 72 THR A CA 1
ATOM 550 C C . THR A 1 72 ? -2.633 16.016 12.234 1 98.5 72 THR A C 1
ATOM 552 O O . THR A 1 72 ? -3.162 15.211 11.461 1 98.5 72 THR A O 1
ATOM 555 N N . ARG A 1 73 ? -2.758 17.281 12.086 1 98.62 73 ARG A N 1
ATOM 556 C CA . ARG A 1 73 ? -3.479 17.859 10.961 1 98.62 73 ARG A CA 1
ATOM 557 C C . ARG A 1 73 ? -2.818 17.484 9.633 1 98.62 73 ARG A C 1
ATOM 559 O O . ARG A 1 73 ? -3.496 17.078 8.688 1 98.62 73 ARG A O 1
ATOM 566 N N . LEU A 1 74 ? -1.466 17.625 9.594 1 98.81 74 LEU A N 1
ATOM 567 C CA . LEU A 1 74 ? -0.712 17.297 8.391 1 98.81 74 LEU A CA 1
ATOM 568 C C . LEU A 1 74 ? -0.977 15.859 7.961 1 98.81 74 LEU A C 1
ATOM 570 O O . LEU A 1 74 ? -1.245 15.602 6.785 1 98.81 74 LEU A O 1
ATOM 574 N N . LEU A 1 75 ? -0.934 14.977 8.883 1 98.88 75 LEU A N 1
ATOM 575 C CA . LEU A 1 75 ? -1.125 13.555 8.602 1 98.88 75 LEU A CA 1
ATOM 576 C C . LEU A 1 75 ? -2.566 13.273 8.188 1 98.88 75 LEU A C 1
ATOM 578 O O . LEU A 1 75 ? -2.812 12.445 7.312 1 98.88 75 LEU A O 1
ATOM 582 N N . ASN A 1 76 ? -3.523 13.914 8.812 1 98.62 76 ASN A N 1
ATOM 583 C CA . ASN A 1 76 ? -4.91 13.758 8.391 1 98.62 76 ASN A CA 1
ATOM 584 C C . ASN A 1 76 ? -5.121 14.242 6.957 1 98.62 76 ASN A C 1
ATOM 586 O O . ASN A 1 76 ? -5.812 13.594 6.172 1 98.62 76 ASN A O 1
ATOM 590 N N . LEU A 1 77 ? -4.527 15.359 6.602 1 98.62 77 LEU A N 1
ATOM 591 C CA . LEU A 1 77 ? -4.613 15.883 5.242 1 98.62 77 LEU A CA 1
ATOM 592 C C . LEU A 1 77 ? -4.07 14.875 4.238 1 98.62 77 LEU A C 1
ATOM 594 O O . LEU A 1 77 ? -4.723 14.586 3.23 1 98.62 77 LEU A O 1
ATOM 598 N N . VAL A 1 78 ? -2.93 14.242 4.473 1 98.75 78 VAL A N 1
ATOM 599 C CA . VAL A 1 78 ? -2.303 13.352 3.502 1 98.75 78 VAL A CA 1
ATOM 600 C C . VAL A 1 78 ? -3.088 12.047 3.418 1 98.75 78 VAL A C 1
ATOM 602 O O . VAL A 1 78 ? -3.223 11.469 2.338 1 98.75 78 VAL A O 1
ATOM 605 N N . ARG A 1 79 ? -3.58 11.602 4.566 1 98.69 79 ARG A N 1
ATOM 606 C CA . ARG A 1 79 ? -4.379 10.383 4.543 1 98.69 79 ARG A CA 1
ATOM 607 C C . ARG A 1 79 ? -5.664 10.586 3.75 1 98.69 79 ARG A C 1
ATOM 609 O O . ARG A 1 79 ? -6.051 9.727 2.953 1 98.69 79 ARG A O 1
ATOM 616 N N . LEU A 1 80 ? -6.316 11.734 3.979 1 98.12 80 LEU A N 1
ATOM 617 C CA . LEU A 1 80 ? -7.52 12.062 3.221 1 98.12 80 LEU A CA 1
ATOM 618 C C . LEU A 1 80 ? -7.215 12.156 1.73 1 98.12 80 LEU A C 1
ATOM 620 O O . LEU A 1 80 ? -7.93 11.586 0.905 1 98.12 80 LEU A O 1
ATOM 624 N N . GLN A 1 81 ? -6.18 12.859 1.364 1 98.38 81 GLN A N 1
ATOM 625 C CA . GLN A 1 81 ? -5.816 13.047 -0.037 1 98.38 81 GLN A CA 1
ATOM 626 C C . GLN A 1 81 ? -5.551 11.703 -0.716 1 98.38 81 GLN A C 1
ATOM 628 O O . GLN A 1 81 ? -6.051 11.453 -1.812 1 98.38 81 GLN A O 1
ATOM 633 N N . ALA A 1 82 ? -4.738 10.844 -0.056 1 98.75 82 ALA A N 1
ATOM 634 C CA . ALA A 1 82 ? -4.441 9.523 -0.616 1 98.75 82 ALA A CA 1
ATOM 635 C C . ALA A 1 82 ? -5.715 8.695 -0.778 1 98.75 82 ALA A C 1
ATOM 637 O O . ALA A 1 82 ? -5.895 8.016 -1.791 1 98.75 82 ALA A O 1
ATOM 638 N N . SER A 1 83 ? -6.59 8.734 0.238 1 98.38 83 SER A N 1
ATOM 639 C CA . SER A 1 83 ? -7.852 7.996 0.178 1 98.38 83 SER A CA 1
ATOM 640 C C . SER A 1 83 ? -8.703 8.461 -0.998 1 98.38 83 SER A C 1
ATOM 642 O O . SER A 1 83 ? -9.305 7.641 -1.694 1 98.38 83 SER A O 1
ATOM 644 N N . LEU A 1 84 ? -8.758 9.734 -1.2 1 97.62 84 LEU A N 1
ATOM 645 C CA . LEU A 1 84 ? -9.555 10.32 -2.273 1 97.62 84 LEU A CA 1
ATOM 646 C C . LEU A 1 84 ? -8.984 9.945 -3.639 1 97.62 84 LEU A C 1
ATOM 648 O O . LEU A 1 84 ? -9.727 9.578 -4.547 1 97.62 84 LEU A O 1
ATOM 652 N N . ILE A 1 85 ? -7.664 10.016 -3.787 1 97.81 85 ILE A N 1
ATOM 653 C CA . ILE A 1 85 ? -7.012 9.68 -5.051 1 97.81 85 ILE A CA 1
ATOM 654 C C . ILE A 1 85 ? -7.273 8.211 -5.391 1 97.81 85 ILE A C 1
ATOM 656 O O . ILE A 1 85 ? -7.539 7.879 -6.547 1 97.81 85 ILE A O 1
ATOM 660 N N . CYS A 1 86 ? -7.285 7.344 -4.391 1 98.06 86 CYS A N 1
ATOM 661 C CA . CYS A 1 86 ? -7.5 5.914 -4.598 1 98.06 86 CYS A CA 1
ATOM 662 C C . CYS A 1 86 ? -8.984 5.602 -4.73 1 98.06 86 CYS A C 1
ATOM 664 O O . CYS A 1 86 ? -9.359 4.473 -5.059 1 98.06 86 CYS A O 1
ATOM 666 N N . ALA A 1 87 ? -9.844 6.547 -4.391 1 97 87 ALA A N 1
ATOM 667 C CA . ALA A 1 87 ? -11.297 6.398 -4.43 1 97 87 ALA A CA 1
ATOM 668 C C . ALA A 1 87 ? -11.75 5.258 -3.529 1 97 87 ALA A C 1
ATOM 670 O O . ALA A 1 87 ? -12.633 4.473 -3.904 1 97 87 ALA A O 1
ATOM 671 N N . CYS A 1 88 ? -11.18 5.094 -2.404 1 96.69 88 CYS A N 1
ATOM 672 C CA . CYS A 1 88 ? -11.57 4.078 -1.433 1 96.69 88 CYS A CA 1
ATOM 673 C C . CYS A 1 88 ? -12.617 4.629 -0.468 1 96.69 88 CYS A C 1
ATOM 675 O O . CYS A 1 88 ? -12.281 5.367 0.462 1 96.69 88 CYS A O 1
ATOM 677 N N . SER A 1 89 ? -13.836 4.238 -0.636 1 94.94 89 SER A N 1
ATOM 678 C CA . SER A 1 89 ? -14.938 4.82 0.125 1 94.94 89 SER A CA 1
ATOM 679 C C . SER A 1 89 ? -14.789 4.543 1.617 1 94.94 89 SER A C 1
ATOM 681 O O . SER A 1 89 ? -15.102 5.395 2.447 1 94.94 89 SER A O 1
ATOM 683 N N . PHE A 1 90 ? -14.352 3.381 2.01 1 96.31 90 PHE A N 1
ATOM 684 C CA . PHE A 1 90 ? -14.109 3.086 3.418 1 96.31 90 PHE A CA 1
ATOM 685 C C . PHE A 1 90 ? -13.039 4.012 3.99 1 96.31 90 PHE A C 1
ATOM 687 O O . PHE A 1 90 ? -13.219 4.57 5.074 1 96.31 90 PHE A O 1
ATOM 694 N N . CYS A 1 91 ? -11.906 4.168 3.277 1 97.56 91 CYS A N 1
ATOM 695 C CA . CYS A 1 91 ? -10.789 4.973 3.74 1 97.56 91 CYS A CA 1
ATOM 696 C C . CYS A 1 91 ? -11.18 6.441 3.848 1 97.56 91 CYS A C 1
ATOM 698 O O . CYS A 1 91 ? -10.781 7.129 4.793 1 97.56 91 CYS A O 1
ATOM 700 N N . ILE A 1 92 ? -11.914 6.883 2.818 1 97.19 92 ILE A N 1
ATOM 701 C CA . ILE A 1 92 ? -12.398 8.258 2.852 1 97.19 92 ILE A CA 1
ATOM 702 C C . ILE A 1 92 ? -13.289 8.461 4.078 1 97.19 92 ILE A C 1
ATOM 704 O O . ILE A 1 92 ? -13.117 9.422 4.828 1 97.19 92 ILE A O 1
ATOM 708 N N . ASP A 1 93 ? -14.188 7.523 4.309 1 95.38 93 ASP A N 1
ATOM 709 C CA . ASP A 1 93 ? -15.086 7.551 5.453 1 95.38 93 ASP A CA 1
ATOM 710 C C . ASP A 1 93 ? -14.312 7.598 6.766 1 95.38 93 ASP A C 1
ATOM 712 O O . ASP A 1 93 ? -14.531 8.484 7.598 1 95.38 93 ASP A O 1
ATOM 716 N N . MET A 1 94 ? -13.391 6.754 6.926 1 95.56 94 MET A N 1
ATOM 717 C CA . MET A 1 94 ? -12.641 6.625 8.172 1 95.56 94 MET A CA 1
ATOM 718 C C . MET A 1 94 ? -11.789 7.863 8.43 1 95.56 94 MET A C 1
ATOM 720 O O . MET A 1 94 ? -11.781 8.398 9.539 1 95.56 94 MET A O 1
ATOM 724 N N . ASN A 1 95 ? -11.078 8.406 7.426 1 96.56 95 ASN A N 1
ATOM 725 C CA . ASN A 1 95 ? -10.188 9.547 7.621 1 96.56 95 ASN A CA 1
ATOM 726 C C . ASN A 1 95 ? -10.961 10.852 7.707 1 96.56 95 ASN A C 1
ATOM 728 O O . ASN A 1 95 ? -10.469 11.836 8.258 1 96.56 95 ASN A O 1
ATOM 732 N N . ALA A 1 96 ? -12.172 10.844 7.199 1 96.19 96 ALA A N 1
ATOM 733 C CA . ALA A 1 96 ? -13.023 12.031 7.289 1 96.19 96 ALA A CA 1
ATOM 734 C C . ALA A 1 96 ? -13.43 12.305 8.734 1 96.19 96 ALA A C 1
ATOM 736 O O . ALA A 1 96 ? -13.836 13.422 9.07 1 96.19 96 ALA A O 1
ATOM 737 N N . GLU A 1 97 ? -13.406 11.305 9.531 1 93.38 97 GLU A N 1
ATOM 738 C CA . GLU A 1 97 ? -13.711 11.484 10.945 1 93.38 97 GLU A CA 1
ATOM 739 C C . GLU A 1 97 ? -12.82 12.562 11.57 1 93.38 97 GLU A C 1
ATOM 741 O O . GLU A 1 97 ? -13.234 13.266 12.492 1 93.38 97 GLU A O 1
ATOM 746 N N . GLY A 1 98 ? -11.609 12.766 11.055 1 95.06 98 GLY A N 1
ATOM 747 C CA . GLY A 1 98 ? -10.641 13.695 11.602 1 95.06 98 GLY A CA 1
ATOM 748 C C . GLY A 1 98 ? -10.805 15.109 11.078 1 95.06 98 GLY A C 1
ATOM 749 O O . GLY A 1 98 ? -10.141 16.031 11.547 1 95.06 98 GLY A O 1
ATOM 750 N N . ILE A 1 99 ? -11.711 15.406 10.18 1 96.12 99 ILE A N 1
ATOM 751 C CA . ILE A 1 99 ? -11.828 16.688 9.484 1 96.12 99 ILE A CA 1
ATOM 752 C C . ILE A 1 99 ? -12.125 17.797 10.492 1 96.12 99 ILE A C 1
ATOM 754 O O . ILE A 1 99 ? -11.398 18.781 10.562 1 96.12 99 ILE A O 1
ATOM 758 N N . SER A 1 100 ? -13.141 17.594 11.289 1 94.69 100 SER A N 1
ATOM 759 C CA . SER A 1 100 ? -13.547 18.625 12.242 1 94.69 100 SER A CA 1
ATOM 760 C C . SER A 1 100 ? -12.492 18.812 13.328 1 94.69 100 SER A C 1
ATOM 762 O O . SER A 1 100 ? -12.094 19.938 13.633 1 94.69 100 SER A O 1
ATOM 764 N N . LYS A 1 101 ? -12 17.75 13.867 1 94.94 101 LYS A N 1
ATOM 765 C CA . LYS A 1 101 ? -11.039 17.781 14.961 1 94.94 101 LYS A CA 1
ATOM 766 C C . LYS A 1 101 ? -9.75 18.484 14.539 1 94.94 101 LYS A C 1
ATOM 768 O O . LYS A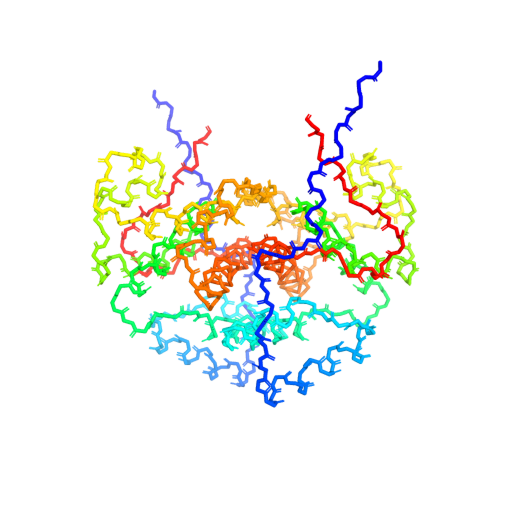 1 101 ? -9.086 19.109 15.367 1 94.94 101 LYS A O 1
ATOM 773 N N . ASN A 1 102 ? -9.414 18.422 13.219 1 97.12 102 ASN A N 1
ATOM 774 C CA . ASN A 1 102 ? -8.133 18.953 12.758 1 97.12 102 ASN A CA 1
ATOM 775 C C . ASN A 1 102 ? -8.312 20.281 12.016 1 97.12 102 ASN A C 1
ATOM 777 O O . ASN A 1 102 ? -7.383 20.766 11.367 1 97.12 102 ASN A O 1
ATOM 781 N N . GLY A 1 103 ? -9.57 20.812 12.016 1 97.12 103 GLY A N 1
ATOM 782 C CA . GLY A 1 103 ? -9.844 22.125 11.484 1 97.12 103 GLY A CA 1
ATOM 783 C C . GLY A 1 103 ? -9.727 22.203 9.977 1 97.12 103 GLY A C 1
ATOM 784 O O . GLY A 1 103 ? -9.312 23.234 9.43 1 97.12 103 GLY A O 1
ATOM 785 N N . ILE A 1 104 ? -9.945 21.156 9.297 1 97.25 104 ILE A N 1
ATOM 786 C CA . ILE A 1 104 ? -9.93 21.172 7.844 1 97.25 104 ILE A CA 1
ATOM 787 C C . ILE A 1 104 ? -11.203 21.844 7.324 1 97.25 104 ILE A C 1
ATOM 789 O O . ILE A 1 104 ? -12.312 21.359 7.566 1 97.25 104 ILE A O 1
ATOM 793 N N . THR A 1 105 ? -11.078 22.938 6.594 1 96.25 105 THR A N 1
ATOM 794 C CA . THR A 1 105 ? -12.211 23.75 6.164 1 96.25 105 THR A CA 1
ATOM 795 C C . THR A 1 105 ? -12.875 23.141 4.934 1 96.25 105 THR A C 1
ATOM 797 O O . THR A 1 105 ? -12.281 22.328 4.234 1 96.25 105 THR A O 1
ATOM 800 N N . PRO A 1 106 ? -14.102 23.562 4.676 1 93.88 106 PRO A N 1
ATOM 801 C CA . PRO A 1 106 ? -14.773 23.109 3.455 1 93.88 106 PRO A CA 1
ATOM 802 C C . PRO A 1 106 ? -14.008 23.484 2.188 1 93.88 106 PRO A C 1
ATOM 804 O O . PRO A 1 106 ? -14.008 22.719 1.217 1 93.88 106 PRO A O 1
ATOM 807 N N . GLU A 1 107 ? -13.375 24.625 2.184 1 95.38 107 GLU A N 1
ATOM 808 C CA . GLU A 1 107 ? -12.586 25.047 1.03 1 95.38 107 GLU A CA 1
ATOM 809 C C . GLU A 1 107 ? -11.375 24.141 0.83 1 95.38 107 GLU A C 1
ATOM 811 O O . GLU A 1 107 ? -11.039 23.797 -0.303 1 95.38 107 GLU A O 1
ATOM 816 N N . GLU A 1 108 ? -10.742 23.797 1.94 1 96.94 108 GLU A N 1
ATOM 817 C CA . GLU A 1 108 ? -9.609 22.891 1.868 1 96.94 108 GLU A CA 1
ATOM 818 C C . GLU A 1 108 ? -10.039 21.516 1.363 1 96.94 108 GLU A C 1
ATOM 820 O O . GLU A 1 108 ? -9.359 20.906 0.529 1 96.94 108 GLU A O 1
ATOM 825 N N . LEU A 1 109 ? -11.125 21.062 1.908 1 95.5 109 LEU A N 1
ATOM 826 C CA . LEU A 1 109 ? -11.656 19.781 1.482 1 95.5 109 LEU A CA 1
ATOM 827 C C . LEU A 1 109 ? -11.984 19.781 -0.007 1 95.5 109 LEU A C 1
ATOM 829 O O . LEU A 1 109 ? -11.727 18.812 -0.71 1 95.5 109 LEU A O 1
ATOM 833 N N . ALA A 1 110 ? -12.531 20.859 -0.526 1 94.31 110 ALA A N 1
ATOM 834 C CA . ALA A 1 110 ? -12.844 21 -1.947 1 94.31 110 ALA A CA 1
ATOM 835 C C . ALA A 1 110 ? -11.578 20.891 -2.797 1 94.31 110 ALA A C 1
ATOM 837 O O . ALA A 1 110 ? -11.609 20.344 -3.904 1 94.31 110 ALA A O 1
ATOM 838 N N . VAL A 1 111 ? -10.523 21.422 -2.295 1 95.94 111 VAL A N 1
ATOM 839 C CA . VAL A 1 111 ? -9.242 21.312 -2.98 1 95.94 111 VAL A CA 1
ATOM 840 C C . VAL A 1 111 ? -8.805 19.859 -3.033 1 95.94 111 VAL A C 1
ATOM 842 O O . VAL A 1 111 ? -8.43 19.344 -4.094 1 95.94 111 VAL A O 1
ATOM 845 N N . LEU A 1 112 ? -8.898 19.125 -1.885 1 96.88 112 LEU A N 1
ATOM 846 C CA . LEU A 1 112 ? -8.516 17.719 -1.842 1 96.88 112 LEU A CA 1
ATOM 847 C C . LEU A 1 112 ? -9.359 16.891 -2.814 1 96.88 112 LEU A C 1
ATOM 849 O O . LEU A 1 112 ? -8.867 15.922 -3.395 1 96.88 112 LEU A O 1
ATOM 853 N N . GLN A 1 113 ? -10.555 17.297 -3.029 1 94.31 113 GLN A N 1
ATOM 854 C CA . GLN A 1 113 ? -11.492 16.562 -3.883 1 94.31 113 GLN A CA 1
ATOM 855 C C . GLN A 1 113 ? -11.305 16.953 -5.348 1 94.31 113 GLN A C 1
ATOM 857 O O . GLN A 1 113 ? -11.961 16.391 -6.23 1 94.31 113 GLN A O 1
ATOM 862 N N . GLY A 1 114 ? -10.414 17.922 -5.641 1 92.94 114 GLY A N 1
ATOM 863 C CA . GLY A 1 114 ? -10.172 18.375 -7.004 1 92.94 114 GLY A CA 1
ATOM 864 C C . GLY A 1 114 ? -11.25 19.312 -7.523 1 92.94 114 GLY A C 1
ATOM 865 O O . GLY A 1 114 ? -11.359 19.531 -8.734 1 92.94 114 GLY A O 1
ATOM 866 N N . LYS A 1 115 ? -12.047 19.891 -6.621 1 92.88 115 LYS A N 1
ATOM 867 C CA . LYS A 1 115 ? -13.148 20.75 -7.012 1 92.88 115 LYS A CA 1
ATOM 868 C C . LYS A 1 115 ? -12.719 22.219 -7.035 1 92.88 115 LYS A C 1
ATOM 870 O O . LYS A 1 115 ? -13.422 23.078 -7.578 1 92.88 115 LYS A O 1
ATOM 875 N N . ARG A 1 116 ? -11.602 22.516 -6.406 1 92.44 116 ARG A N 1
ATOM 876 C CA . ARG A 1 116 ? -11.023 23.844 -6.336 1 92.44 116 ARG A CA 1
ATOM 877 C C . ARG A 1 116 ? -9.516 23.812 -6.543 1 92.44 116 ARG A C 1
ATOM 879 O O . ARG A 1 116 ? -8.836 22.922 -6.035 1 92.44 116 ARG A O 1
ATOM 886 N N . PRO A 1 117 ? -9.055 24.75 -7.293 1 93.75 117 PRO A N 1
ATOM 887 C CA . PRO A 1 117 ? -7.594 24.766 -7.43 1 93.75 117 PRO A CA 1
ATOM 888 C C . PRO A 1 117 ? -6.883 25.062 -6.109 1 93.75 117 PRO A C 1
ATOM 890 O O . PRO A 1 117 ? -7.359 25.875 -5.312 1 93.75 117 PRO A O 1
ATOM 893 N N . ILE A 1 118 ? -5.828 24.422 -5.961 1 91.69 118 ILE A N 1
ATOM 894 C CA . ILE A 1 118 ? -5.098 24.531 -4.703 1 91.69 118 ILE A CA 1
ATOM 895 C C . ILE A 1 118 ? -4.668 25.984 -4.473 1 91.69 118 ILE A C 1
ATOM 897 O O . ILE A 1 118 ? -4.66 26.453 -3.334 1 91.69 118 ILE A O 1
ATOM 901 N N . LYS A 1 119 ? -4.395 26.734 -5.5 1 88.81 119 LYS A N 1
ATOM 902 C CA . LYS A 1 119 ? -3.914 28.109 -5.418 1 88.81 119 LYS A CA 1
ATOM 903 C C . LYS A 1 119 ? -5.012 29.047 -4.926 1 88.81 119 LYS A C 1
ATOM 905 O O . LYS A 1 119 ? -4.734 30.172 -4.508 1 88.81 119 LYS A O 1
ATOM 910 N N . SER A 1 120 ? -6.16 28.609 -4.953 1 91.25 120 SER A N 1
ATOM 911 C CA . SER A 1 120 ? -7.285 29.453 -4.582 1 91.25 120 SER A CA 1
ATOM 912 C C . SER A 1 120 ? -7.504 29.453 -3.07 1 91.25 120 SER A C 1
ATOM 914 O O . SER A 1 120 ? -8.258 30.281 -2.547 1 91.25 120 SER A O 1
ATOM 916 N N . VAL A 1 121 ? -6.922 28.531 -2.475 1 92.25 121 VAL A N 1
ATOM 917 C CA . VAL A 1 121 ? -7.039 28.422 -1.024 1 92.25 121 VAL A CA 1
ATOM 918 C C . VAL A 1 121 ? -5.703 28.766 -0.371 1 92.25 121 VAL A C 1
ATOM 920 O O . VAL A 1 121 ? -4.703 28.078 -0.58 1 92.25 121 VAL A O 1
ATOM 923 N N . LEU A 1 122 ? -5.707 29.797 0.464 1 92.94 122 LEU A N 1
ATOM 924 C CA . LEU A 1 122 ? -4.461 30.344 0.987 1 92.94 122 LEU A CA 1
ATOM 925 C C . LEU A 1 122 ? -4.207 29.859 2.408 1 92.94 122 LEU A C 1
ATOM 927 O O . LEU A 1 122 ? -3.197 30.203 3.021 1 92.94 122 LEU A O 1
ATOM 931 N N . SER A 1 123 ? -5.074 29.016 2.885 1 95.38 123 SER A N 1
ATOM 932 C CA . SER A 1 123 ? -4.992 28.625 4.289 1 95.38 123 SER A CA 1
ATOM 933 C C . SER A 1 123 ? -3.973 27.5 4.488 1 95.38 123 SER A C 1
ATOM 935 O O . SER A 1 123 ? -3.543 27.25 5.617 1 95.38 123 SER A O 1
ATOM 937 N N . PHE A 1 124 ? -3.566 26.812 3.43 1 97.56 124 PHE A N 1
ATOM 938 C CA . PHE A 1 124 ? -2.527 25.797 3.549 1 97.56 124 PHE A CA 1
ATOM 939 C C . PHE A 1 124 ? -1.163 26.438 3.771 1 97.56 124 PHE A C 1
ATOM 941 O O . PHE A 1 124 ? -0.833 27.438 3.135 1 97.56 124 PHE A O 1
ATOM 948 N N . ASN A 1 125 ? -0.383 25.859 4.691 1 97 125 ASN A N 1
ATOM 949 C CA . ASN A 1 125 ? 1.011 26.297 4.766 1 97 125 ASN A CA 1
ATOM 950 C C . ASN A 1 125 ? 1.888 25.516 3.791 1 97 125 ASN A C 1
ATOM 952 O O . ASN A 1 125 ? 1.418 24.578 3.141 1 97 125 ASN A O 1
ATOM 956 N N . LEU A 1 126 ? 3.133 25.891 3.619 1 96.5 126 LEU A N 1
ATOM 957 C CA . LEU A 1 126 ? 4.047 25.312 2.639 1 96.5 126 LEU A CA 1
ATOM 958 C C . LEU A 1 126 ? 4.25 23.828 2.891 1 96.5 126 LEU A C 1
ATOM 960 O O . LEU A 1 126 ? 4.285 23.031 1.949 1 96.5 126 LEU A O 1
ATOM 964 N N . ARG A 1 127 ? 4.422 23.438 4.129 1 98.5 127 ARG A N 1
ATOM 965 C CA . ARG A 1 127 ? 4.613 22.031 4.48 1 98.5 127 ARG A CA 1
ATOM 966 C C . ARG A 1 127 ? 3.406 21.203 4.062 1 98.5 127 ARG A C 1
ATOM 968 O O . ARG A 1 127 ? 3.562 20.094 3.535 1 98.5 127 ARG A O 1
ATOM 975 N N . GLU A 1 128 ? 2.24 21.734 4.316 1 98.69 128 GLU A N 1
ATOM 976 C CA . GLU A 1 128 ? 1.011 21.031 3.949 1 98.69 128 GLU A CA 1
ATOM 977 C C . GLU A 1 128 ? 0.892 20.891 2.436 1 98.69 128 GLU A C 1
ATOM 979 O O . GLU A 1 128 ? 0.52 19.828 1.938 1 98.69 128 GLU A O 1
ATOM 984 N N . LEU A 1 129 ? 1.206 21.953 1.706 1 98.19 129 LEU A N 1
ATOM 985 C CA . LEU A 1 129 ? 1.133 21.906 0.249 1 98.19 129 LEU A CA 1
ATOM 986 C C . LEU A 1 129 ? 2.078 20.859 -0.318 1 98.19 129 LEU A C 1
ATOM 988 O O . LEU A 1 129 ? 1.696 20.094 -1.202 1 98.19 129 LEU A O 1
ATOM 992 N N . LEU A 1 130 ? 3.234 20.812 0.182 1 98.5 130 LEU A N 1
ATOM 993 C CA . LEU A 1 130 ? 4.223 19.844 -0.287 1 98.5 130 LEU A CA 1
ATOM 994 C C . LEU A 1 130 ? 3.816 18.422 0.089 1 98.5 130 LEU A C 1
ATOM 996 O O . LEU A 1 130 ? 3.969 17.5 -0.712 1 98.5 130 LEU A O 1
ATOM 1000 N N . ALA A 1 131 ? 3.318 18.234 1.28 1 98.81 131 ALA A N 1
ATOM 1001 C CA . ALA A 1 131 ? 2.865 16.922 1.726 1 98.81 131 ALA A CA 1
ATOM 1002 C C . ALA A 1 131 ? 1.69 16.422 0.883 1 98.81 131 ALA A C 1
ATOM 1004 O O . ALA A 1 131 ? 1.604 15.242 0.556 1 98.81 131 ALA A O 1
ATOM 1005 N N . LEU A 1 132 ? 0.796 17.328 0.586 1 98.69 132 LEU A N 1
ATOM 1006 C CA . LEU A 1 132 ? -0.333 16.984 -0.268 1 98.69 132 LEU A CA 1
ATOM 1007 C C . LEU A 1 132 ? 0.141 16.578 -1.663 1 98.69 132 LEU A C 1
ATOM 1009 O O . LEU A 1 132 ? -0.348 15.609 -2.238 1 98.69 132 LEU A O 1
ATOM 1013 N N . GLU A 1 133 ? 1.059 17.328 -2.225 1 98.38 133 GLU A N 1
ATOM 1014 C CA . GLU A 1 133 ? 1.644 16.953 -3.51 1 98.38 133 GLU A CA 1
ATOM 1015 C C . GLU A 1 133 ? 2.307 15.578 -3.439 1 98.38 133 GLU A C 1
ATOM 1017 O O . GLU A 1 133 ? 2.186 14.781 -4.367 1 98.38 133 GLU A O 1
ATOM 1022 N N . TYR A 1 134 ? 3.021 15.328 -2.365 1 98.94 134 TYR A N 1
ATOM 1023 C CA . TYR A 1 134 ? 3.643 14.031 -2.129 1 98.94 134 TYR A CA 1
ATOM 1024 C C . TYR A 1 134 ? 2.604 12.914 -2.158 1 98.94 134 TYR A C 1
ATOM 1026 O O . TYR A 1 134 ? 2.809 11.883 -2.799 1 98.94 134 TYR A O 1
ATOM 1034 N N . ALA A 1 135 ? 1.492 13.156 -1.475 1 98.88 135 ALA A N 1
ATOM 1035 C CA . ALA A 1 135 ? 0.407 12.18 -1.427 1 98.88 135 ALA A CA 1
ATOM 1036 C C . ALA A 1 135 ? -0.163 11.93 -2.82 1 98.88 135 ALA A C 1
ATOM 1038 O O . ALA A 1 135 ? -0.461 10.789 -3.176 1 98.88 135 ALA A O 1
ATOM 1039 N N . VAL A 1 136 ? -0.312 12.961 -3.613 1 98.44 136 VAL A N 1
ATOM 1040 C CA . VAL A 1 136 ? -0.818 12.82 -4.973 1 98.44 136 VAL A CA 1
ATOM 1041 C C . VAL A 1 136 ? 0.156 11.984 -5.805 1 98.44 136 VAL A C 1
ATOM 1043 O O . VAL A 1 136 ? -0.246 11.031 -6.469 1 98.44 136 VAL A O 1
ATOM 1046 N N . ILE A 1 137 ? 1.413 12.297 -5.723 1 98.75 137 ILE A N 1
ATOM 1047 C CA . ILE A 1 137 ? 2.428 11.602 -6.512 1 98.75 137 ILE A CA 1
ATOM 1048 C C . ILE A 1 137 ? 2.471 10.133 -6.113 1 98.75 137 ILE A C 1
ATOM 1050 O O . ILE A 1 137 ? 2.326 9.25 -6.961 1 98.75 137 ILE A O 1
ATOM 1054 N N . LEU A 1 138 ? 2.529 9.852 -4.836 1 98.88 138 LEU A N 1
ATOM 1055 C CA . LEU A 1 138 ? 2.734 8.492 -4.348 1 98.88 138 LEU A CA 1
ATOM 1056 C C . LEU A 1 138 ? 1.483 7.645 -4.559 1 98.88 138 LEU A C 1
ATOM 1058 O O . LEU A 1 138 ? 1.562 6.414 -4.598 1 98.88 138 LEU A O 1
ATOM 1062 N N . SER A 1 139 ? 0.324 8.281 -4.684 1 98.81 139 SER A N 1
ATOM 1063 C CA . SER A 1 139 ? -0.911 7.523 -4.852 1 98.81 139 SER A CA 1
ATOM 1064 C C . SER A 1 139 ? -1.271 7.371 -6.324 1 98.81 139 SER A C 1
ATOM 1066 O O . SER A 1 139 ? -2.268 6.727 -6.66 1 98.81 139 SER A O 1
ATOM 1068 N N . SER A 1 140 ? -0.439 7.891 -7.199 1 98.31 140 SER A N 1
ATOM 1069 C CA . SER A 1 140 ? -0.594 7.695 -8.633 1 98.31 140 SER A CA 1
ATOM 1070 C C . SER A 1 140 ? 0.101 6.422 -9.102 1 98.31 140 SER A C 1
ATOM 1072 O O . SER A 1 140 ? 1.006 5.922 -8.43 1 98.31 140 SER A O 1
ATOM 1074 N N . THR A 1 141 ? -0.313 5.902 -10.234 1 98.31 141 THR A N 1
ATOM 1075 C CA . THR A 1 141 ? 0.338 4.715 -10.781 1 98.31 141 THR A CA 1
ATOM 1076 C C . THR A 1 141 ? 0.744 4.941 -12.234 1 98.31 141 THR A C 1
ATOM 1078 O O . THR A 1 141 ? -0.114 5.086 -13.109 1 98.31 141 THR A O 1
ATOM 1081 N N . PRO A 1 142 ? 2.029 4.945 -12.555 1 97.5 142 PRO A N 1
ATOM 1082 C CA . PRO A 1 142 ? 3.098 4.891 -11.555 1 97.5 142 PRO A CA 1
ATOM 1083 C C . PRO A 1 142 ? 3.389 6.254 -10.922 1 97.5 142 PRO A C 1
ATOM 1085 O O . PRO A 1 142 ? 3.047 7.289 -11.5 1 97.5 142 PRO A O 1
ATOM 1088 N N . PRO A 1 143 ? 3.959 6.238 -9.672 1 97.75 143 PRO A N 1
ATOM 1089 C CA . PRO A 1 143 ? 4.461 7.512 -9.148 1 97.75 143 PRO A CA 1
ATOM 1090 C C . PRO A 1 143 ? 5.547 8.125 -10.039 1 97.75 143 PRO A C 1
ATOM 1092 O O . PRO A 1 143 ? 6.375 7.398 -10.594 1 97.75 143 PRO A O 1
ATOM 1095 N N . ARG A 1 144 ? 5.465 9.445 -10.172 1 96.38 144 ARG A N 1
ATOM 1096 C CA . ARG A 1 144 ? 6.488 10.164 -10.922 1 96.38 144 ARG A CA 1
ATOM 1097 C C . ARG A 1 144 ? 6.969 11.391 -10.148 1 96.38 144 ARG A C 1
ATOM 1099 O O . ARG A 1 144 ? 6.172 12.266 -9.812 1 96.38 144 ARG A O 1
ATOM 1106 N N . PHE A 1 145 ? 8.242 11.43 -9.961 1 96.88 145 PHE A N 1
ATOM 1107 C CA . PHE A 1 145 ? 8.844 12.516 -9.203 1 96.88 145 PHE A CA 1
ATOM 1108 C C . PHE A 1 145 ? 9.688 13.406 -10.117 1 96.88 145 PHE A C 1
ATOM 1110 O O . PHE A 1 145 ? 10.414 12.906 -10.969 1 96.88 145 PHE A O 1
ATOM 1117 N N . THR A 1 146 ? 9.547 14.664 -9.922 1 97.25 146 THR A N 1
ATOM 1118 C CA . THR A 1 146 ? 10.445 15.602 -10.586 1 97.25 146 THR A CA 1
ATOM 1119 C C . THR A 1 146 ? 11.617 15.969 -9.68 1 97.25 146 THR A C 1
ATOM 1121 O O . THR A 1 146 ? 11.508 15.875 -8.453 1 97.25 146 THR A O 1
ATOM 1124 N N . LYS A 1 147 ? 12.688 16.422 -10.32 1 96.75 147 LYS A N 1
ATO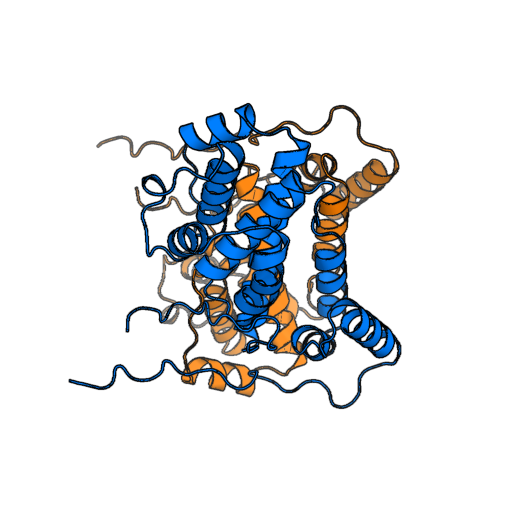M 1125 C CA . LYS A 1 147 ? 13.828 16.906 -9.547 1 96.75 147 LYS A CA 1
ATOM 1126 C C . LYS A 1 147 ? 13.43 18.062 -8.648 1 96.75 147 LYS A C 1
ATOM 1128 O O . LYS A 1 147 ? 13.883 18.156 -7.504 1 96.75 147 LYS A O 1
ATOM 1133 N N . ARG A 1 148 ? 12.625 18.875 -9.18 1 97.94 148 ARG A N 1
ATOM 1134 C CA . ARG A 1 148 ? 12.164 20.047 -8.422 1 97.94 148 ARG A CA 1
ATOM 1135 C C . ARG A 1 148 ? 11.414 19.609 -7.164 1 97.94 148 ARG A C 1
ATOM 1137 O O . ARG A 1 148 ? 11.641 20.156 -6.082 1 97.94 148 ARG A O 1
ATOM 1144 N N . PHE A 1 149 ? 10.555 18.688 -7.258 1 98.31 149 PHE A N 1
ATOM 1145 C CA . PHE A 1 149 ? 9.797 18.219 -6.105 1 98.31 149 PHE A CA 1
ATOM 1146 C C . PHE A 1 149 ? 10.719 17.609 -5.059 1 98.31 149 PHE A C 1
ATOM 1148 O O . PHE A 1 149 ? 10.586 17.891 -3.863 1 98.31 149 PHE A O 1
ATOM 1155 N N . ILE A 1 150 ? 11.625 16.812 -5.547 1 98.38 150 ILE A N 1
ATOM 1156 C CA . ILE A 1 150 ? 12.547 16.125 -4.641 1 98.38 150 ILE A CA 1
ATOM 1157 C C . ILE A 1 150 ? 13.367 17.172 -3.873 1 98.38 150 ILE A C 1
ATOM 1159 O O . ILE A 1 150 ? 13.562 17.047 -2.662 1 98.38 150 ILE A O 1
ATOM 1163 N N . LYS A 1 151 ? 13.773 18.156 -4.555 1 98.38 151 LYS A N 1
ATOM 1164 C CA . LYS A 1 151 ? 14.516 19.234 -3.916 1 98.38 151 LYS A CA 1
ATOM 1165 C C . LYS A 1 151 ? 13.672 19.938 -2.85 1 98.38 151 LYS A C 1
ATOM 1167 O O . LYS A 1 151 ? 14.133 20.141 -1.727 1 98.38 151 LYS A O 1
ATOM 1172 N N . ASN A 1 152 ? 12.484 20.312 -3.178 1 98.62 152 ASN A N 1
ATOM 1173 C CA . ASN A 1 152 ? 11.586 20.969 -2.225 1 98.62 152 ASN A CA 1
ATOM 1174 C C . ASN A 1 152 ? 11.32 20.078 -1.016 1 98.62 152 ASN A C 1
ATOM 1176 O O . ASN A 1 152 ? 11.273 20.547 0.118 1 98.62 152 ASN A O 1
ATOM 1180 N N . LEU A 1 153 ? 11.18 18.766 -1.265 1 98.62 153 LEU A N 1
ATOM 1181 C CA . LEU A 1 153 ? 10.898 17.797 -0.213 1 98.62 153 LEU A CA 1
ATOM 1182 C C . LEU A 1 153 ? 12.039 17.734 0.795 1 98.62 153 LEU A C 1
ATOM 1184 O O . LEU A 1 153 ? 11.812 17.875 2 1 98.62 153 LEU A O 1
ATOM 1188 N N . THR A 1 154 ? 13.266 17.641 0.292 1 98.44 154 THR A N 1
ATOM 1189 C CA . THR A 1 154 ? 14.422 17.422 1.151 1 98.44 154 THR A CA 1
ATOM 1190 C C . THR A 1 154 ? 14.852 18.719 1.825 1 98.44 154 THR A C 1
ATOM 1192 O O . THR A 1 154 ? 15.547 18.688 2.848 1 98.44 154 THR A O 1
ATOM 1195 N N . GLU A 1 155 ? 14.375 19.844 1.277 1 98.5 155 GLU A N 1
ATOM 1196 C CA . GLU A 1 155 ? 14.672 21.141 1.889 1 98.5 155 GLU A CA 1
ATOM 1197 C C . GLU A 1 155 ? 13.648 21.484 2.963 1 98.5 155 GLU A C 1
ATOM 1199 O O . GLU A 1 155 ? 13.953 22.25 3.889 1 98.5 155 GLU A O 1
ATOM 1204 N N . THR A 1 156 ? 12.516 20.938 2.906 1 98.69 156 THR A N 1
ATOM 1205 C CA . THR A 1 156 ? 11.406 21.359 3.766 1 98.69 156 THR A CA 1
ATOM 1206 C C . THR A 1 156 ? 11.258 20.406 4.949 1 98.69 156 THR A C 1
ATOM 1208 O O . THR A 1 156 ? 10.938 20.828 6.059 1 98.69 156 THR A O 1
ATOM 1211 N N . PHE A 1 157 ? 11.492 19.125 4.719 1 98.81 157 PHE A N 1
ATOM 1212 C CA . PHE A 1 157 ? 11.258 18.125 5.746 1 98.81 157 PHE A CA 1
ATOM 1213 C C . PHE A 1 157 ? 12.562 17.438 6.148 1 98.81 157 PHE A C 1
ATOM 1215 O O . PHE A 1 157 ? 13.445 17.234 5.312 1 98.81 157 PHE A O 1
ATOM 1222 N N . SER A 1 158 ? 12.641 17.094 7.453 1 98.62 158 SER A N 1
ATOM 1223 C CA . SER A 1 158 ? 13.75 16.266 7.926 1 98.62 158 SER A CA 1
ATOM 1224 C C . SER A 1 158 ? 13.656 14.852 7.379 1 98.62 158 SER A C 1
ATOM 1226 O O . SER A 1 158 ? 12.617 14.438 6.863 1 98.62 158 SER A O 1
ATOM 1228 N N . GLU A 1 159 ? 14.727 14.062 7.473 1 98.5 159 GLU A N 1
ATOM 1229 C CA . GLU A 1 159 ? 14.734 12.656 7.059 1 98.5 159 GLU A CA 1
ATOM 1230 C C . GLU A 1 159 ? 13.641 11.867 7.766 1 98.5 159 GLU A C 1
ATOM 1232 O O . GLU A 1 159 ? 12.93 11.086 7.137 1 98.5 159 GLU A O 1
ATOM 1237 N N . LYS A 1 160 ? 13.539 12.141 9.094 1 98.31 160 LYS A N 1
ATOM 1238 C CA . LYS A 1 160 ? 12.492 11.492 9.875 1 98.31 160 LYS A CA 1
ATOM 1239 C C . LYS A 1 160 ? 11.109 11.805 9.32 1 98.31 160 LYS A C 1
ATOM 1241 O O . LYS A 1 160 ? 10.289 10.898 9.148 1 98.31 160 LYS A O 1
ATOM 1246 N N . GLU A 1 161 ? 10.875 13.031 9.016 1 98.81 161 GLU A N 1
ATOM 1247 C CA . GLU A 1 161 ? 9.57 13.469 8.539 1 98.81 161 GLU A CA 1
ATOM 1248 C C . GLU A 1 161 ? 9.273 12.898 7.148 1 98.81 161 GLU A C 1
ATOM 1250 O O . GLU A 1 161 ? 8.133 12.555 6.844 1 98.81 161 GLU A O 1
ATOM 1255 N N . ILE A 1 162 ? 10.297 12.812 6.305 1 98.94 162 ILE A N 1
ATOM 1256 C CA . ILE A 1 162 ? 10.125 12.258 4.965 1 98.94 162 ILE A CA 1
ATOM 1257 C C . ILE A 1 162 ? 9.719 10.797 5.062 1 98.94 162 ILE A C 1
ATOM 1259 O O . ILE A 1 162 ? 8.773 10.359 4.395 1 98.94 162 ILE A O 1
ATOM 1263 N N . VAL A 1 163 ? 10.359 10.031 5.906 1 98.88 163 VAL A N 1
ATOM 1264 C CA . VAL A 1 163 ? 10.039 8.617 6.074 1 98.88 163 VAL A CA 1
ATOM 1265 C C . VAL A 1 163 ? 8.641 8.477 6.68 1 98.88 163 VAL A C 1
ATOM 1267 O O . VAL A 1 163 ? 7.859 7.617 6.262 1 98.88 163 VAL A O 1
ATOM 1270 N N . MET A 1 164 ? 8.359 9.328 7.617 1 98.88 164 MET A N 1
ATOM 1271 C CA . MET A 1 164 ? 7.043 9.32 8.25 1 98.88 164 MET A CA 1
ATOM 1272 C C . MET A 1 164 ? 5.945 9.57 7.223 1 98.88 164 MET A C 1
ATOM 1274 O O . MET A 1 164 ? 4.969 8.82 7.156 1 98.88 164 MET A O 1
ATOM 1278 N N . LEU A 1 165 ? 6.137 10.555 6.398 1 98.94 165 LEU A N 1
ATOM 1279 C CA . LEU A 1 165 ? 5.133 10.898 5.398 1 98.94 165 LEU A CA 1
ATOM 1280 C C . LEU A 1 165 ? 5.023 9.812 4.336 1 98.94 165 LEU A C 1
ATOM 1282 O O . LEU A 1 165 ? 3.92 9.367 4.004 1 98.94 165 LEU A O 1
ATOM 1286 N N . ALA A 1 166 ? 6.145 9.336 3.848 1 98.94 166 ALA A N 1
ATOM 1287 C CA . ALA A 1 166 ? 6.148 8.312 2.807 1 98.94 166 ALA A CA 1
ATOM 1288 C C . ALA A 1 166 ? 5.465 7.035 3.291 1 98.94 166 ALA A C 1
ATOM 1290 O O . ALA A 1 166 ? 4.641 6.457 2.578 1 98.94 166 ALA A O 1
ATOM 1291 N N . SER A 1 167 ? 5.82 6.625 4.52 1 98.94 167 SER A N 1
ATOM 1292 C CA . SER A 1 167 ? 5.246 5.391 5.047 1 98.94 167 SER A CA 1
ATOM 1293 C C . SER A 1 167 ? 3.762 5.555 5.344 1 98.94 167 SER A C 1
ATOM 1295 O O . SER A 1 167 ? 2.986 4.605 5.199 1 98.94 167 SER A O 1
ATOM 1297 N N . THR A 1 168 ? 3.348 6.75 5.777 1 98.94 168 THR A N 1
ATOM 1298 C CA . THR A 1 168 ? 1.933 7.012 6.02 1 98.94 168 THR A CA 1
ATOM 1299 C C . THR A 1 168 ? 1.14 6.941 4.719 1 98.94 168 THR A C 1
ATOM 1301 O O . THR A 1 168 ? 0.122 6.246 4.641 1 98.94 168 THR A O 1
ATOM 1304 N N . ILE A 1 169 ? 1.646 7.586 3.711 1 98.94 169 ILE A N 1
ATOM 1305 C CA . ILE A 1 169 ? 0.972 7.586 2.418 1 98.94 169 ILE A CA 1
ATOM 1306 C C . ILE A 1 169 ? 0.939 6.168 1.851 1 98.94 169 ILE A C 1
ATOM 1308 O O . ILE A 1 169 ? -0.093 5.715 1.352 1 98.94 169 ILE A O 1
ATOM 1312 N N . ALA A 1 170 ? 2.043 5.449 1.956 1 98.94 170 ALA A N 1
ATOM 1313 C CA . ALA A 1 170 ? 2.107 4.062 1.495 1 98.94 170 ALA A CA 1
ATOM 1314 C C . ALA A 1 170 ? 1.117 3.186 2.256 1 98.94 170 ALA A C 1
ATOM 1316 O O . ALA A 1 170 ? 0.499 2.291 1.674 1 98.94 170 ALA A O 1
ATOM 1317 N N . SER A 1 171 ? 0.975 3.449 3.561 1 98.94 171 SER A N 1
ATOM 1318 C CA . SER A 1 171 ? 0.046 2.666 4.371 1 98.94 171 SER A CA 1
ATOM 1319 C C . SER A 1 171 ? -1.396 2.885 3.922 1 98.94 171 SER A C 1
ATOM 1321 O O . SER A 1 171 ? -2.178 1.934 3.844 1 98.94 171 SER A O 1
ATOM 1323 N N . VAL A 1 172 ? -1.751 4.109 3.621 1 98.88 172 VAL A N 1
ATOM 1324 C CA . VAL A 1 172 ? -3.1 4.379 3.135 1 98.88 172 VAL A CA 1
ATOM 1325 C C . VAL A 1 172 ? -3.318 3.674 1.799 1 98.88 172 VAL A C 1
ATOM 1327 O O . VAL A 1 172 ? -4.391 3.117 1.552 1 98.88 172 VAL A O 1
ATOM 1330 N N . ASN A 1 173 ? -2.33 3.67 0.941 1 98.94 173 ASN A N 1
ATOM 1331 C CA . ASN A 1 173 ? -2.43 2.965 -0.332 1 98.94 173 ASN A CA 1
ATOM 1332 C C . ASN A 1 173 ? -2.584 1.459 -0.128 1 98.94 173 ASN A C 1
ATOM 1334 O O . ASN A 1 173 ? -3.311 0.799 -0.874 1 98.94 173 ASN A O 1
ATOM 1338 N N . TYR A 1 174 ? -1.883 0.918 0.865 1 98.94 174 TYR A N 1
ATOM 1339 C CA . TYR A 1 174 ? -2.092 -0.479 1.228 1 98.94 174 TYR A CA 1
ATOM 1340 C C . TYR A 1 174 ? -3.553 -0.742 1.568 1 98.94 174 TYR A C 1
ATOM 1342 O O . TYR A 1 174 ? -4.188 -1.616 0.974 1 98.94 174 TYR A O 1
ATOM 1350 N N . TRP A 1 175 ? -4.094 0.029 2.449 1 98.88 175 TRP A N 1
ATOM 1351 C CA . TRP A 1 175 ? -5.457 -0.181 2.934 1 98.88 175 TRP A CA 1
ATOM 1352 C C . TRP A 1 175 ? -6.473 0.071 1.825 1 98.88 175 TRP A C 1
ATOM 1354 O O . TRP A 1 175 ? -7.441 -0.677 1.684 1 98.88 175 TRP A O 1
ATOM 1364 N N . ALA A 1 176 ? -6.277 1.098 1.058 1 98.75 176 ALA A N 1
ATOM 1365 C CA . ALA A 1 176 ? -7.223 1.435 -0.004 1 98.75 176 ALA A CA 1
ATOM 1366 C C . ALA A 1 176 ? -7.379 0.277 -0.986 1 98.75 176 ALA A C 1
ATOM 1368 O O . ALA A 1 176 ? -8.5 -0.098 -1.339 1 98.75 176 ALA A O 1
ATOM 1369 N N . ARG A 1 177 ? -6.305 -0.269 -1.364 1 98.81 177 ARG A N 1
ATOM 1370 C CA . ARG A 1 177 ? -6.324 -1.337 -2.357 1 98.81 177 ARG A CA 1
ATOM 1371 C C . ARG A 1 177 ? -6.828 -2.641 -1.75 1 98.81 177 ARG A C 1
ATOM 1373 O O . ARG A 1 177 ? -7.574 -3.383 -2.391 1 98.81 177 ARG A O 1
ATOM 1380 N N . LEU A 1 178 ? -6.434 -2.887 -0.489 1 98.88 178 LEU A N 1
ATOM 1381 C CA . LEU A 1 178 ? -6.938 -4.066 0.207 1 98.88 178 LEU A CA 1
ATOM 1382 C C . LEU A 1 178 ? -8.453 -3.99 0.38 1 98.88 178 LEU A C 1
ATOM 1384 O O . LEU A 1 178 ? -9.164 -4.938 0.041 1 98.88 178 LEU A O 1
ATOM 1388 N N . ASN A 1 179 ? -8.922 -2.848 0.859 1 98.5 179 ASN A N 1
ATOM 1389 C CA . ASN A 1 179 ? -10.359 -2.666 1.075 1 98.5 179 ASN A CA 1
ATOM 1390 C C . ASN A 1 179 ? -11.141 -2.785 -0.23 1 98.5 179 ASN A C 1
ATOM 1392 O O . ASN A 1 179 ? -12.188 -3.43 -0.274 1 98.5 179 ASN A O 1
ATOM 1396 N N . GLN A 1 180 ? -10.656 -2.195 -1.234 1 98.38 180 GLN A N 1
ATOM 1397 C CA . GLN A 1 180 ? -11.344 -2.264 -2.518 1 98.38 180 GLN A CA 1
ATOM 1398 C C . GLN A 1 180 ? -11.273 -3.668 -3.109 1 98.38 180 GLN A C 1
ATOM 1400 O O . GLN A 1 180 ? -12.227 -4.133 -3.736 1 98.38 180 GLN A O 1
ATOM 1405 N N . GLY A 1 181 ? -10.172 -4.293 -2.885 1 98.75 181 GLY A N 1
ATOM 1406 C CA . GLY A 1 181 ? -10.023 -5.664 -3.348 1 98.75 181 GLY A CA 1
ATOM 1407 C C . GLY A 1 181 ? -10.992 -6.625 -2.689 1 98.75 181 GLY A C 1
ATOM 1408 O O . GLY A 1 181 ? -11.25 -7.711 -3.211 1 98.75 181 GLY A O 1
ATOM 1409 N N . LEU A 1 182 ? -11.492 -6.254 -1.569 1 98.75 182 LEU A N 1
ATOM 1410 C CA . LEU A 1 182 ? -12.43 -7.105 -0.838 1 98.75 182 LEU A CA 1
ATOM 1411 C C . LEU A 1 182 ? -13.836 -6.527 -0.884 1 98.75 182 LEU A C 1
ATOM 1413 O O . LEU A 1 182 ? -14.766 -7.094 -0.301 1 98.75 182 LEU A O 1
ATOM 1417 N N . GLY A 1 183 ? -13.984 -5.367 -1.569 1 97.75 183 GLY A N 1
ATOM 1418 C CA . GLY A 1 183 ? -15.289 -4.742 -1.753 1 97.75 183 GLY A CA 1
ATOM 1419 C C . GLY A 1 183 ? -15.867 -4.184 -0.467 1 97.75 183 GLY A C 1
ATOM 1420 O O . GLY A 1 183 ? -17.078 -4.227 -0.257 1 97.75 183 GLY A O 1
ATOM 1421 N N . ILE A 1 184 ? -15.07 -3.668 0.399 1 96.94 184 ILE A N 1
ATOM 1422 C CA . ILE A 1 184 ? -15.508 -3.236 1.722 1 96.94 184 ILE A CA 1
ATOM 1423 C C . ILE A 1 184 ? -16.188 -1.869 1.622 1 96.94 184 ILE A C 1
ATOM 1425 O O . ILE A 1 184 ? -15.586 -0.912 1.124 1 96.94 184 ILE A O 1
ATOM 1429 N N . PRO A 1 185 ? -17.359 -1.671 2.125 1 94.19 185 PRO A N 1
ATOM 1430 C CA . PRO A 1 185 ? -18.078 -0.395 2.082 1 94.19 185 PRO A CA 1
ATOM 1431 C C . PRO A 1 185 ? -17.703 0.528 3.242 1 94.19 185 PRO A C 1
ATOM 1433 O O . PRO A 1 185 ? -17 0.114 4.164 1 94.19 185 PRO A O 1
ATOM 1436 N N . PRO A 1 186 ? -18.141 1.763 3.133 1 94.25 186 PRO A N 1
ATOM 1437 C CA . PRO A 1 186 ? -17.953 2.645 4.289 1 94.25 186 PRO A CA 1
ATOM 1438 C C . PRO A 1 186 ? -18.578 2.088 5.562 1 94.25 186 PRO A C 1
ATOM 1440 O O . PRO A 1 186 ? -19.547 1.319 5.496 1 94.25 186 PRO A O 1
ATOM 1443 N N . ALA A 1 187 ? -18.031 2.426 6.742 1 92.94 187 ALA A N 1
ATOM 1444 C CA . ALA A 1 187 ? -18.5 1.917 8.023 1 92.94 187 ALA A CA 1
ATOM 1445 C C . ALA A 1 187 ? -19.328 2.971 8.766 1 92.94 187 ALA A C 1
ATOM 1447 O O . ALA A 1 187 ? -19.844 2.709 9.852 1 92.94 187 ALA A O 1
ATOM 1448 N N . GLY A 1 188 ? -19.406 4.199 8.18 1 91.25 188 GLY A N 1
ATOM 1449 C CA . GLY A 1 188 ? -20.203 5.254 8.789 1 91.25 188 GLY A CA 1
ATOM 1450 C C . GLY A 1 188 ? -19.453 6.047 9.836 1 91.25 188 GLY A C 1
ATOM 1451 O O . GLY A 1 188 ? -20.031 6.422 10.867 1 91.25 188 GLY A O 1
ATOM 1452 N N . PHE A 1 189 ? -18.188 6.281 9.711 1 90.44 189 PHE A N 1
ATOM 1453 C CA . PHE A 1 189 ? -17.391 7.094 10.617 1 90.44 189 PHE A CA 1
ATOM 1454 C C . PHE A 1 189 ? -17.75 8.57 10.484 1 90.44 189 PHE A C 1
ATOM 1456 O O . PHE A 1 189 ? -17.719 9.305 11.477 1 90.44 189 PHE A O 1
ATOM 1463 N N . SER A 1 190 ? -17.953 8.945 9.281 1 86.44 190 SER A N 1
ATOM 1464 C CA . SER A 1 190 ? -18.25 10.352 9.008 1 86.44 190 SER A CA 1
ATOM 1465 C C . SER A 1 190 ? -19.641 10.516 8.406 1 86.44 190 SER A C 1
ATOM 1467 O O . SER A 1 190 ? -20.125 9.625 7.695 1 86.44 190 SER A O 1
ATOM 1469 N N . LYS A 1 191 ? -20.203 11.555 8.734 1 77.94 191 LYS A N 1
ATOM 1470 C CA . LYS A 1 191 ? -21.5 11.891 8.133 1 77.94 191 LYS A CA 1
ATOM 1471 C C . LYS A 1 191 ? -21.312 12.57 6.777 1 77.94 191 LYS A C 1
ATOM 1473 O O . LYS A 1 191 ? -22.281 12.734 6.02 1 77.94 191 LYS A O 1
ATOM 1478 N N . GLN A 1 192 ? -20.141 12.961 6.551 1 68.31 192 GLN A N 1
ATOM 1479 C CA . GLN A 1 192 ? -19.828 13.656 5.305 1 68.31 192 GLN A CA 1
ATOM 1480 C C . GLN A 1 192 ? -19.672 12.664 4.152 1 68.31 192 GLN A C 1
ATOM 1482 O O . GLN A 1 192 ? -19.016 11.633 4.305 1 68.31 192 GLN A O 1
ATOM 1487 N N . CYS A 1 193 ? -20.531 12.758 3.289 1 61.38 193 CYS A N 1
ATOM 1488 C CA . CYS A 1 193 ? -20.344 11.953 2.086 1 61.38 193 CYS A CA 1
ATOM 1489 C C . CYS A 1 193 ? -19.266 12.562 1.195 1 61.38 193 CYS A C 1
ATOM 1491 O O . CYS A 1 193 ? -19.484 13.594 0.558 1 61.38 193 CYS A O 1
ATOM 1493 N N . LEU A 1 194 ? -18.078 12.219 1.32 1 66.06 194 LEU A N 1
ATOM 1494 C CA . LEU A 1 194 ? -17 12.828 0.534 1 66.06 194 LEU A CA 1
ATOM 1495 C C . LEU A 1 194 ? -16.75 12.031 -0.744 1 66.06 194 LEU A C 1
ATOM 1497 O O . LEU A 1 194 ? -15.797 12.32 -1.475 1 66.06 194 LEU A O 1
ATOM 1501 N N . ILE A 1 195 ? -17.531 10.969 -1.02 1 59.56 195 ILE A N 1
ATOM 1502 C CA . ILE A 1 195 ? -17.219 10.094 -2.145 1 59.56 195 ILE A CA 1
ATOM 1503 C C . ILE A 1 195 ? -17.453 10.836 -3.457 1 59.56 195 ILE A C 1
ATOM 1505 O O . ILE A 1 195 ? -18.438 11.555 -3.604 1 59.56 195 ILE A O 1
ATOM 1509 N N . PHE A 1 196 ? -16.297 11.07 -4.242 1 50.25 196 PHE A N 1
ATOM 1510 C CA . PHE A 1 196 ? -16.375 11.648 -5.582 1 50.25 196 PHE A CA 1
ATOM 1511 C C . PHE A 1 196 ? -17.156 10.734 -6.52 1 50.25 196 PHE A C 1
ATOM 1513 O O . PHE A 1 196 ? -17 9.508 -6.473 1 50.25 196 PHE A O 1
ATOM 1520 N N . SER A 1 197 ? -18.266 11.109 -6.812 1 42.03 197 SER A N 1
ATOM 1521 C CA . SER A 1 197 ? -18.859 10.43 -7.961 1 42.03 197 SER A CA 1
ATOM 1522 C C . SER A 1 197 ? -17.891 10.375 -9.133 1 42.03 197 SER A C 1
ATOM 1524 O O . SER A 1 197 ? -17.328 11.406 -9.531 1 42.03 197 SER A O 1
ATOM 1526 N N . GLN A 1 198 ? -16.953 9.43 -9.242 1 36.69 198 GLN A N 1
ATOM 1527 C CA . GLN A 1 198 ? -16.219 9.328 -10.492 1 36.69 198 GLN A CA 1
ATOM 1528 C C . GLN A 1 198 ? -17.078 9.797 -11.672 1 36.69 198 GLN A C 1
ATOM 1530 O O . GLN A 1 198 ? -18.281 9.547 -11.711 1 36.69 198 GLN A O 1
ATOM 1535 N N . PRO A 1 199 ? -16.656 10.883 -12.453 1 32.81 199 PRO A N 1
ATOM 1536 C CA . PRO A 1 199 ? -17.484 11.148 -13.641 1 32.81 199 PRO A CA 1
ATOM 1537 C C . PRO A 1 199 ? -17.875 9.875 -14.383 1 32.81 199 PRO A C 1
ATOM 1539 O O . PRO A 1 199 ? -17.094 8.93 -14.461 1 32.81 199 PRO A O 1
ATOM 1542 N N . SER A 1 200 ? -19.172 9.547 -14.523 1 27.62 200 SER A N 1
ATOM 1543 C CA . SER A 1 200 ? -19.625 8.562 -15.5 1 27.62 200 SER A CA 1
ATOM 1544 C C . SER A 1 200 ? -18.891 8.719 -16.828 1 27.62 200 SER A C 1
ATOM 1546 O O . SER A 1 200 ? -18.641 9.836 -17.266 1 27.62 200 SER A O 1
ATOM 1548 N N . MET B 1 1 ? 19.391 9.922 -35.656 1 21.2 1 MET B N 1
ATOM 1549 C CA . MET B 1 1 ? 18.953 8.883 -34.719 1 21.2 1 MET B CA 1
ATOM 1550 C C . MET B 1 1 ? 19.047 9.375 -33.281 1 21.2 1 MET B C 1
ATOM 1552 O O . MET B 1 1 ? 20.156 9.594 -32.781 1 21.2 1 MET B O 1
ATOM 1556 N N . LYS B 1 2 ? 18.172 10.18 -32.781 1 27.34 2 LYS B N 1
ATOM 1557 C CA . LYS B 1 2 ? 18.219 10.969 -31.562 1 27.34 2 LYS B CA 1
ATOM 1558 C C . LYS B 1 2 ? 18.312 10.062 -30.344 1 27.34 2 LYS B C 1
ATOM 1560 O O . LYS B 1 2 ? 17.656 9.016 -30.281 1 27.34 2 LYS B O 1
ATOM 1565 N N . LYS B 1 3 ? 19.422 10.086 -29.594 1 28 3 LYS B N 1
ATOM 1566 C CA . LYS B 1 3 ? 19.688 9.438 -28.312 1 28 3 LYS B CA 1
ATOM 1567 C C . LYS B 1 3 ? 18.469 9.484 -27.406 1 28 3 LYS B C 1
ATOM 1569 O O . LYS B 1 3 ? 17.969 10.562 -27.094 1 28 3 LYS B O 1
ATOM 1574 N N . VAL B 1 4 ? 17.547 8.656 -27.531 1 30.11 4 VAL B N 1
ATOM 1575 C CA . VAL B 1 4 ? 16.516 8.43 -26.531 1 30.11 4 VAL B CA 1
ATOM 1576 C C . VAL B 1 4 ? 17.125 8.555 -25.125 1 30.11 4 VAL B C 1
ATOM 1578 O O . VAL B 1 4 ? 18.031 7.809 -24.766 1 30.11 4 VAL B O 1
ATOM 1581 N N . GLY B 1 5 ? 17.25 9.688 -24.562 1 30.42 5 GLY B N 1
ATOM 1582 C CA . GLY B 1 5 ? 17.859 10.031 -23.281 1 30.42 5 GLY B CA 1
ATOM 1583 C C . GLY B 1 5 ? 17.547 9.039 -22.188 1 30.42 5 GLY B C 1
ATOM 1584 O O . GLY B 1 5 ? 16.453 8.461 -22.141 1 30.42 5 GLY B O 1
ATOM 1585 N N . ASN B 1 6 ? 18.469 8.258 -21.594 1 32.84 6 ASN B N 1
ATOM 1586 C CA . ASN B 1 6 ? 18.547 7.426 -20.406 1 32.84 6 ASN B CA 1
ATOM 1587 C C . ASN B 1 6 ? 17.656 7.961 -19.281 1 32.84 6 ASN B C 1
ATOM 1589 O O . ASN B 1 6 ? 17.781 9.117 -18.875 1 32.84 6 ASN B O 1
ATOM 1593 N N . GLY B 1 7 ? 16.375 7.711 -19.281 1 34.84 7 GLY B N 1
ATOM 1594 C CA . GLY B 1 7 ? 15.578 8.07 -18.125 1 34.84 7 GLY B CA 1
ATOM 1595 C C . GLY B 1 7 ? 16.406 8.195 -16.844 1 34.84 7 GLY B C 1
ATOM 1596 O O . GLY B 1 7 ? 17.516 7.684 -16.766 1 34.84 7 GLY B O 1
ATOM 1597 N N . ASN B 1 8 ? 16.328 9.305 -16.047 1 36 8 ASN B N 1
ATOM 1598 C CA . ASN B 1 8 ? 17.047 9.656 -14.828 1 36 8 ASN B CA 1
ATOM 1599 C C . ASN B 1 8 ? 17.25 8.445 -13.922 1 36 8 ASN B C 1
ATOM 1601 O O . ASN B 1 8 ? 16.297 8.008 -13.258 1 36 8 ASN B O 1
ATOM 1605 N N . LYS B 1 9 ? 17.938 7.387 -14.219 1 46 9 LYS B N 1
ATOM 1606 C CA . LYS B 1 9 ? 18.406 6.32 -13.344 1 46 9 LYS B CA 1
ATOM 1607 C C . LYS B 1 9 ? 18.703 6.84 -11.945 1 46 9 LYS B C 1
ATOM 1609 O O . LYS B 1 9 ? 19.625 7.637 -11.75 1 46 9 LYS B O 1
ATOM 1614 N N . MET B 1 10 ? 17.734 7.133 -11.109 1 53.03 10 MET B N 1
ATOM 1615 C CA . MET B 1 10 ? 18.016 7.504 -9.727 1 53.03 10 MET B CA 1
ATOM 1616 C C . MET B 1 10 ? 19.031 6.547 -9.094 1 53.03 10 MET B C 1
ATOM 1618 O O . MET B 1 10 ? 18.766 5.352 -8.977 1 53.03 10 MET B O 1
ATOM 1622 N N . THR B 1 11 ? 20.312 6.902 -9.086 1 67.19 11 THR B N 1
ATOM 1623 C CA . THR B 1 11 ? 21.406 6.086 -8.594 1 67.19 11 THR B CA 1
ATOM 1624 C C . THR B 1 11 ? 21.469 6.129 -7.066 1 67.19 11 THR B C 1
ATOM 1626 O O . THR B 1 11 ? 22.125 5.289 -6.441 1 67.19 11 THR B O 1
ATOM 1629 N N . LYS B 1 12 ? 20.734 7.141 -6.512 1 85.44 12 LYS B N 1
ATOM 1630 C CA . LYS B 1 12 ? 20.781 7.219 -5.055 1 85.44 12 LYS B CA 1
ATOM 1631 C C . LYS B 1 12 ? 19.438 7.609 -4.469 1 85.44 12 LYS B C 1
ATOM 1633 O O . LYS B 1 12 ? 18.625 8.266 -5.133 1 85.44 12 LYS B O 1
ATOM 1638 N N . ALA B 1 13 ? 19.188 7.168 -3.268 1 96.12 13 ALA B N 1
ATOM 1639 C CA . ALA B 1 13 ? 18 7.555 -2.527 1 96.12 13 ALA B CA 1
ATOM 1640 C C . ALA B 1 13 ? 17.969 9.055 -2.275 1 96.12 13 ALA B C 1
ATOM 1642 O O . ALA B 1 13 ? 18.984 9.734 -2.391 1 96.12 13 ALA B O 1
ATOM 1643 N N . TYR B 1 14 ? 16.828 9.578 -2.012 1 97.19 14 TYR B N 1
ATOM 1644 C CA . TYR B 1 14 ? 16.641 11.008 -1.812 1 97.19 14 TYR B CA 1
ATOM 1645 C C . TYR B 1 14 ? 17.297 11.469 -0.517 1 97.19 14 TYR B C 1
ATOM 1647 O O . TYR B 1 14 ? 17.609 12.648 -0.362 1 97.19 14 TYR B O 1
ATOM 1655 N N . ILE B 1 15 ? 17.375 10.508 0.441 1 97.5 15 ILE B N 1
ATOM 1656 C CA . ILE B 1 15 ? 17.969 10.789 1.741 1 97.5 15 ILE B CA 1
ATOM 1657 C C . ILE B 1 15 ? 19.016 9.719 2.076 1 97.5 15 ILE B C 1
ATOM 1659 O O . ILE B 1 15 ? 18.969 8.609 1.526 1 97.5 15 ILE B O 1
ATOM 1663 N N . LYS B 1 16 ? 19.906 10.094 2.979 1 96.56 16 LYS B N 1
ATOM 1664 C CA . LYS B 1 16 ? 20.875 9.125 3.482 1 96.56 16 LYS B CA 1
ATOM 1665 C C . LYS B 1 16 ? 20.344 8.414 4.727 1 96.56 16 LYS B C 1
ATOM 1667 O O . LYS B 1 16 ? 19.578 8.992 5.496 1 96.56 16 LYS B O 1
ATOM 1672 N N . PRO B 1 17 ? 20.766 7.156 4.848 1 96.5 17 PRO B N 1
ATOM 1673 C CA . PRO B 1 17 ? 20.406 6.516 6.113 1 96.5 17 PRO B CA 1
ATOM 16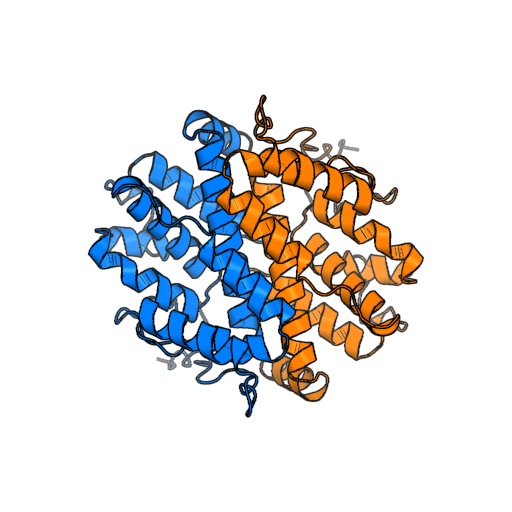74 C C . PRO B 1 17 ? 21.031 7.215 7.32 1 96.5 17 PRO B C 1
ATOM 1676 O O . PRO B 1 17 ? 21.984 7.98 7.176 1 96.5 17 PRO B O 1
ATOM 1679 N N . PRO B 1 18 ? 20.422 6.973 8.484 1 96.62 18 PRO B N 1
ATOM 1680 C CA . PRO B 1 18 ? 21.047 7.547 9.68 1 96.62 18 PRO B CA 1
ATOM 1681 C C . PRO B 1 18 ? 22.469 7.051 9.891 1 96.62 18 PRO B C 1
ATOM 1683 O O . PRO B 1 18 ? 22.766 5.887 9.617 1 96.62 18 PRO B O 1
ATOM 1686 N N . ALA B 1 19 ? 23.234 7.934 10.422 1 92.94 19 ALA B N 1
ATOM 1687 C CA . ALA B 1 19 ? 24.625 7.586 10.695 1 92.94 19 ALA B CA 1
ATOM 1688 C C . ALA B 1 19 ? 24.719 6.547 11.805 1 92.94 19 ALA B C 1
ATOM 1690 O O . ALA B 1 19 ? 25.562 5.652 11.758 1 92.94 19 ALA B O 1
ATOM 1691 N N . LYS B 1 20 ? 23.906 6.707 12.797 1 92.75 20 LYS B N 1
ATOM 1692 C CA . LYS B 1 20 ? 23.859 5.773 13.922 1 92.75 20 LYS B CA 1
ATOM 1693 C C . LYS B 1 20 ? 22.5 5.074 13.992 1 92.75 20 LYS B C 1
ATOM 1695 O O . LYS B 1 20 ? 21.469 5.734 14.07 1 92.75 20 LYS B O 1
ATOM 1700 N N . ILE B 1 21 ? 22.547 3.795 13.953 1 93.12 21 ILE B N 1
ATOM 1701 C CA . ILE B 1 21 ? 21.344 2.979 14.039 1 93.12 21 ILE B CA 1
ATOM 1702 C C . ILE B 1 21 ? 21.312 2.25 15.375 1 93.12 21 ILE B C 1
ATOM 1704 O O . ILE B 1 21 ? 22.281 1.596 15.758 1 93.12 21 ILE B O 1
ATOM 1708 N N . PRO B 1 22 ? 20.25 2.434 16.094 1 91.25 22 PRO B N 1
ATOM 1709 C CA . PRO B 1 22 ? 20.125 1.73 17.375 1 91.25 22 PRO B CA 1
ATOM 1710 C C . PRO B 1 22 ? 20.312 0.222 17.234 1 91.25 22 PRO B C 1
ATOM 1712 O O . PRO B 1 22 ? 20 -0.353 16.188 1 91.25 22 PRO B O 1
ATOM 1715 N N . LEU B 1 23 ? 20.75 -0.349 18.344 1 89.88 23 LEU B N 1
ATOM 1716 C CA . LEU B 1 23 ? 21.156 -1.75 18.359 1 89.88 23 LEU B CA 1
ATOM 1717 C C . LEU B 1 23 ? 20.016 -2.652 17.922 1 89.88 23 LEU B C 1
ATOM 1719 O O . LEU B 1 23 ? 20.219 -3.594 17.156 1 89.88 23 LEU B O 1
ATOM 1723 N N . PHE B 1 24 ? 18.859 -2.422 18.438 1 91 24 PHE B N 1
ATOM 1724 C CA . PHE B 1 24 ? 17.703 -3.236 18.078 1 91 24 PHE B CA 1
ATOM 1725 C C . PHE B 1 24 ? 17.516 -3.299 16.562 1 91 24 PHE B C 1
ATOM 1727 O O . PHE B 1 24 ? 17.281 -4.371 16.016 1 91 24 PHE B O 1
ATOM 1734 N N . PHE B 1 25 ? 17.672 -2.24 15.93 1 93.31 25 PHE B N 1
ATOM 1735 C CA . PHE B 1 25 ? 17.5 -2.209 14.484 1 93.31 25 PHE B CA 1
ATOM 1736 C C . PHE B 1 25 ? 18.703 -2.84 13.781 1 93.31 25 PHE B C 1
ATOM 1738 O O . PHE B 1 25 ? 18.562 -3.396 12.688 1 93.31 25 PHE B O 1
ATOM 1745 N N . LYS B 1 26 ? 19.844 -2.834 14.391 1 93.94 26 LYS B N 1
ATOM 1746 C CA . LYS B 1 26 ? 20.984 -3.516 13.805 1 93.94 26 LYS B CA 1
ATOM 1747 C C . LYS B 1 26 ? 20.75 -5.02 13.711 1 93.94 26 LYS B C 1
ATOM 1749 O O . LYS B 1 26 ? 21.141 -5.656 12.734 1 93.94 26 LYS B O 1
ATOM 1754 N N . ILE B 1 27 ? 20.141 -5.531 14.648 1 94 27 ILE B N 1
ATOM 1755 C CA . ILE B 1 27 ? 19.797 -6.949 14.633 1 94 27 ILE B CA 1
ATOM 1756 C C . ILE B 1 27 ? 18.828 -7.238 13.484 1 94 27 ILE B C 1
ATOM 1758 O O . ILE B 1 27 ? 19.031 -8.195 12.727 1 94 27 ILE B O 1
ATOM 1762 N N . GLY B 1 28 ? 17.734 -6.418 13.344 1 92.44 28 GLY B N 1
ATOM 1763 C CA . GLY B 1 28 ? 16.812 -6.57 12.242 1 92.44 28 GLY B CA 1
ATOM 1764 C C . GLY B 1 28 ? 17.469 -6.48 10.883 1 92.44 28 GLY B C 1
ATOM 1765 O O . GLY B 1 28 ? 17.188 -7.277 9.984 1 92.44 28 GLY B O 1
ATOM 1766 N N . LEU B 1 29 ? 18.359 -5.512 10.805 1 94.69 29 LEU B N 1
ATOM 1767 C CA . LEU B 1 29 ? 19.078 -5.332 9.555 1 94.69 29 LEU B CA 1
ATOM 1768 C C . LEU B 1 29 ? 19.969 -6.543 9.258 1 94.69 29 LEU B C 1
ATOM 1770 O O . LEU B 1 29 ? 20.078 -6.969 8.109 1 94.69 29 LEU B O 1
ATOM 1774 N N . TYR B 1 30 ? 20.547 -7.094 10.281 1 93.88 30 TYR B N 1
ATOM 1775 C CA . TYR B 1 30 ? 21.375 -8.289 10.141 1 93.88 30 TYR B CA 1
ATOM 1776 C C . TYR B 1 30 ? 20.547 -9.477 9.664 1 93.88 30 TYR B C 1
ATOM 1778 O O . TYR B 1 30 ? 20.953 -10.203 8.766 1 93.88 30 TYR B O 1
ATOM 1786 N N . ILE B 1 31 ? 19.422 -9.664 10.195 1 91.75 31 ILE B N 1
ATOM 1787 C CA . ILE B 1 31 ? 18.516 -10.742 9.82 1 91.75 31 ILE B CA 1
ATOM 1788 C C . ILE B 1 31 ? 18.094 -10.578 8.359 1 91.75 31 ILE B C 1
ATOM 1790 O O . ILE B 1 31 ? 18.094 -11.547 7.598 1 91.75 31 ILE B O 1
ATOM 1794 N N . ALA B 1 32 ? 17.703 -9.383 8.039 1 91.69 32 ALA B N 1
ATOM 1795 C CA . ALA B 1 32 ? 17.312 -9.102 6.656 1 91.69 32 ALA B CA 1
ATOM 1796 C C . ALA B 1 32 ? 18.453 -9.43 5.699 1 91.69 32 ALA B C 1
ATOM 1798 O O . ALA B 1 32 ? 18.234 -10.039 4.648 1 91.69 32 ALA B O 1
ATOM 1799 N N . LYS B 1 33 ? 19.688 -9.039 6.09 1 93.81 33 LYS B N 1
ATOM 1800 C CA . LYS B 1 33 ? 20.859 -9.32 5.266 1 93.81 33 LYS B CA 1
ATOM 1801 C C . LYS B 1 33 ? 21.094 -10.82 5.137 1 93.81 33 LYS B C 1
ATOM 1803 O O . LYS B 1 33 ? 21.438 -11.312 4.055 1 93.81 33 LYS B O 1
ATOM 1808 N N . LYS B 1 34 ? 20.922 -11.469 6.145 1 94.06 34 LYS B N 1
ATOM 1809 C CA . LYS B 1 34 ? 21.109 -12.922 6.129 1 94.06 34 LYS B CA 1
ATOM 1810 C C . LYS B 1 34 ? 20.078 -13.602 5.234 1 94.06 34 LYS B C 1
ATOM 1812 O O . LYS B 1 34 ? 20.406 -14.531 4.5 1 94.06 34 LYS B O 1
ATOM 1817 N N . GLU B 1 35 ? 18.875 -13.148 5.289 1 90.5 35 GLU B N 1
ATOM 1818 C CA . GLU B 1 35 ? 17.766 -13.758 4.551 1 90.5 35 GLU B CA 1
ATOM 1819 C C . GLU B 1 35 ? 17.844 -13.414 3.066 1 90.5 35 GLU B C 1
ATOM 1821 O O . GLU B 1 35 ? 17.531 -14.25 2.217 1 90.5 35 GLU B O 1
ATOM 1826 N N . THR B 1 36 ? 18.266 -12.266 2.752 1 91.75 36 THR B N 1
ATOM 1827 C CA . THR B 1 36 ? 18.156 -11.797 1.375 1 91.75 36 THR B CA 1
ATOM 1828 C C . THR B 1 36 ? 19.516 -11.805 0.686 1 91.75 36 THR B C 1
ATOM 1830 O O . THR B 1 36 ? 19.594 -11.703 -0.54 1 91.75 36 THR B O 1
ATOM 1833 N N . GLY B 1 37 ? 20.625 -11.805 1.553 1 92.69 37 GLY B N 1
ATOM 1834 C CA . GLY B 1 37 ? 21.984 -11.719 1.034 1 92.69 37 GLY B CA 1
ATOM 1835 C C . GLY B 1 37 ? 22.406 -10.305 0.689 1 92.69 37 GLY B C 1
ATOM 1836 O O . GLY B 1 37 ? 23.484 -10.094 0.129 1 92.69 37 GLY B O 1
ATOM 1837 N N . LYS B 1 38 ? 21.531 -9.305 0.95 1 93 38 LYS B N 1
ATOM 1838 C CA . LYS B 1 38 ? 21.812 -7.914 0.597 1 93 38 LYS B CA 1
ATOM 1839 C C . LYS B 1 38 ? 21.641 -6.996 1.805 1 93 38 LYS B C 1
ATOM 1841 O O . LYS B 1 38 ? 20.844 -7.281 2.699 1 93 38 LYS B O 1
ATOM 1846 N N . ASP B 1 39 ? 22.438 -5.922 1.849 1 92.06 39 ASP B N 1
ATOM 1847 C CA . ASP B 1 39 ? 22.172 -4.809 2.75 1 92.06 39 ASP B CA 1
ATOM 1848 C C . ASP B 1 39 ? 21.031 -3.945 2.227 1 92.06 39 ASP B C 1
ATOM 1850 O O . ASP B 1 39 ? 21.219 -3.133 1.319 1 92.06 39 ASP B O 1
ATOM 1854 N N . LEU B 1 40 ? 19.891 -4.094 2.787 1 95.44 40 LEU B N 1
ATOM 1855 C CA . LEU B 1 40 ? 18.672 -3.51 2.234 1 95.44 40 LEU B CA 1
ATOM 1856 C C . LEU B 1 40 ? 18.578 -2.029 2.584 1 95.44 40 LEU B C 1
ATOM 1858 O O . LEU B 1 40 ? 18.328 -1.676 3.738 1 95.44 40 LEU B O 1
ATOM 1862 N N . LEU B 1 41 ? 18.781 -1.189 1.6 1 96.06 41 LEU B N 1
ATOM 1863 C CA . LEU B 1 41 ? 18.719 0.257 1.782 1 96.06 41 LEU B CA 1
ATOM 1864 C C . LEU B 1 41 ? 17.359 0.679 2.332 1 96.06 41 LEU B C 1
ATOM 1866 O O . LEU B 1 41 ? 17.281 1.537 3.215 1 96.06 41 LEU B O 1
ATOM 1870 N N . PRO B 1 42 ? 16.188 0.098 1.845 1 97.56 42 PRO B N 1
ATOM 1871 C CA . PRO B 1 42 ? 14.898 0.466 2.443 1 97.56 42 PRO B CA 1
ATOM 1872 C C . PRO B 1 42 ? 14.875 0.274 3.957 1 97.56 42 PRO B C 1
ATOM 1874 O O . PRO B 1 42 ? 14.422 1.157 4.688 1 97.56 42 PRO B O 1
ATOM 1877 N N . ALA B 1 43 ? 15.375 -0.847 4.418 1 97 43 ALA B N 1
ATOM 1878 C CA . ALA B 1 43 ? 15.391 -1.131 5.852 1 97 43 ALA B CA 1
ATOM 1879 C C . ALA B 1 43 ? 16.219 -0.096 6.609 1 97 43 ALA B C 1
ATOM 1881 O O . ALA B 1 43 ? 15.805 0.379 7.668 1 97 43 ALA B O 1
ATOM 1882 N N . ARG B 1 44 ? 17.344 0.277 6.082 1 97.19 44 ARG B N 1
ATOM 1883 C CA . ARG B 1 44 ? 18.203 1.255 6.738 1 97.19 44 ARG B CA 1
ATOM 1884 C C . ARG B 1 44 ? 17.547 2.627 6.785 1 97.19 44 ARG B C 1
ATOM 1886 O O . ARG B 1 44 ? 17.594 3.312 7.809 1 97.19 44 ARG B O 1
ATOM 1893 N N . LEU B 1 45 ? 16.938 3.033 5.695 1 98.44 45 LEU B N 1
ATOM 1894 C CA . LEU B 1 45 ? 16.312 4.348 5.621 1 98.44 45 LEU B CA 1
ATOM 1895 C C . LEU B 1 45 ? 15.117 4.434 6.574 1 98.44 45 LEU B C 1
ATOM 1897 O O . LEU B 1 45 ? 14.875 5.48 7.18 1 98.44 45 LEU B O 1
ATOM 1901 N N . LEU B 1 46 ? 14.422 3.32 6.746 1 98.38 46 LEU B N 1
ATOM 1902 C CA . LEU B 1 46 ? 13.195 3.34 7.543 1 98.38 46 LEU B CA 1
ATOM 1903 C C . LEU B 1 46 ? 13.516 3.496 9.023 1 98.38 46 LEU B C 1
ATOM 1905 O O . LEU B 1 46 ? 12.648 3.871 9.82 1 98.38 46 LEU B O 1
ATOM 1909 N N . THR B 1 47 ? 14.781 3.326 9.406 1 97.69 47 THR B N 1
ATOM 1910 C CA . THR B 1 47 ? 15.148 3.477 10.812 1 97.69 47 THR B CA 1
ATOM 1911 C C . THR B 1 47 ? 15.125 4.945 11.219 1 97.69 47 THR B C 1
ATOM 1913 O O . THR B 1 47 ? 15.18 5.262 12.406 1 97.69 47 THR B O 1
ATOM 1916 N N . TRP B 1 48 ? 15.078 5.926 10.266 1 97.88 48 TRP B N 1
ATOM 1917 C CA . TRP B 1 48 ? 14.836 7.32 10.617 1 97.88 48 TRP B CA 1
ATOM 1918 C C . TRP B 1 48 ? 13.555 7.461 11.438 1 97.88 48 TRP B C 1
ATOM 1920 O O . TRP B 1 48 ? 13.438 8.367 12.266 1 97.88 48 TRP B O 1
ATOM 1930 N N . TYR B 1 49 ? 12.578 6.613 11.18 1 97.94 49 TYR B N 1
ATOM 1931 C CA . TYR B 1 49 ? 11.281 6.586 11.852 1 97.94 49 TYR B CA 1
ATOM 1932 C C . TYR B 1 49 ? 10.93 5.176 12.305 1 97.94 49 TYR B C 1
ATOM 1934 O O . TYR B 1 49 ? 10.227 4.445 11.602 1 97.94 49 TYR B O 1
ATOM 1942 N N . PRO B 1 50 ? 11.281 4.777 13.492 1 97.12 50 PRO B N 1
ATOM 1943 C CA . PRO B 1 50 ? 11.195 3.402 13.984 1 97.12 50 PRO B CA 1
ATOM 1944 C C . PRO B 1 50 ? 9.82 2.787 13.781 1 97.12 50 PRO B C 1
ATOM 1946 O O . PRO B 1 50 ? 9.703 1.592 13.492 1 97.12 50 PRO B O 1
ATOM 1949 N N . ARG B 1 51 ? 8.766 3.508 13.922 1 97.88 51 ARG B N 1
ATOM 1950 C CA . ARG B 1 51 ? 7.418 2.998 13.695 1 97.88 51 ARG B CA 1
ATOM 1951 C C . ARG B 1 51 ? 7.266 2.473 12.273 1 97.88 51 ARG B C 1
ATOM 1953 O O . ARG B 1 51 ? 6.695 1.4 12.055 1 97.88 51 ARG B O 1
ATOM 1960 N N . ALA B 1 52 ? 7.816 3.225 11.328 1 98.56 52 ALA B N 1
ATOM 1961 C CA . ALA B 1 52 ? 7.754 2.791 9.938 1 98.56 52 ALA B CA 1
ATOM 1962 C C . ALA B 1 52 ? 8.555 1.511 9.719 1 98.56 52 ALA B C 1
ATOM 1964 O O . ALA B 1 52 ? 8.109 0.603 9.016 1 98.56 52 ALA B O 1
ATOM 1965 N N . ALA B 1 53 ? 9.75 1.452 10.344 1 98 53 ALA B N 1
ATOM 1966 C CA . ALA B 1 53 ? 10.594 0.261 10.219 1 98 53 ALA B CA 1
ATOM 1967 C C . ALA B 1 53 ? 9.875 -0.972 10.758 1 98 53 ALA B C 1
ATOM 1969 O O . ALA B 1 53 ? 9.812 -2.006 10.086 1 98 53 ALA B O 1
ATOM 1970 N N . MET B 1 54 ? 9.273 -0.822 11.898 1 97.56 54 MET B N 1
ATOM 1971 C CA . MET B 1 54 ? 8.609 -1.947 12.539 1 97.56 54 MET B CA 1
ATOM 1972 C C . MET B 1 54 ? 7.363 -2.359 11.766 1 97.56 54 MET B C 1
ATOM 1974 O O . MET B 1 54 ? 7.184 -3.539 11.445 1 97.56 54 MET B O 1
ATOM 1978 N N . GLY B 1 55 ? 6.504 -1.421 11.445 1 98.56 55 GLY B N 1
ATOM 1979 C CA . GLY B 1 55 ? 5.289 -1.714 10.711 1 98.56 55 GLY B CA 1
ATOM 1980 C C . GLY B 1 55 ? 5.551 -2.348 9.352 1 98.56 55 GLY B C 1
ATOM 1981 O O . GLY B 1 55 ? 4.906 -3.332 8.992 1 98.56 55 GLY B O 1
ATOM 1982 N N . SER B 1 56 ? 6.527 -1.811 8.641 1 98.56 56 SER B N 1
ATOM 1983 C CA . SER B 1 56 ? 6.871 -2.344 7.324 1 98.56 56 SER B CA 1
ATOM 1984 C C . SER B 1 56 ? 7.504 -3.727 7.438 1 98.56 56 SER B C 1
ATOM 1986 O O . SER B 1 56 ? 7.227 -4.609 6.621 1 98.56 56 SER B O 1
ATOM 1988 N N . GLY B 1 57 ? 8.406 -3.824 8.398 1 97.12 57 GLY B N 1
ATOM 1989 C CA . GLY B 1 57 ? 9.047 -5.113 8.602 1 97.12 57 GLY B CA 1
ATOM 1990 C C . GLY B 1 57 ? 8.062 -6.227 8.906 1 97.12 57 GLY B C 1
ATOM 1991 O O . GLY B 1 57 ? 8.141 -7.309 8.312 1 97.12 57 GLY B O 1
ATOM 1992 N N . VAL B 1 58 ? 7.137 -6.004 9.781 1 97.81 58 VAL B N 1
ATOM 1993 C CA . VAL B 1 58 ? 6.152 -7.02 10.148 1 97.81 58 VAL B CA 1
ATOM 1994 C C . VAL B 1 58 ? 5.227 -7.297 8.969 1 97.81 58 VAL B C 1
ATOM 1996 O O . VAL B 1 58 ? 4.859 -8.445 8.719 1 97.81 58 VAL B O 1
ATOM 1999 N N . LEU B 1 59 ? 4.824 -6.246 8.273 1 98.56 59 LEU B N 1
ATOM 2000 C CA . LEU B 1 59 ? 4.02 -6.449 7.078 1 98.56 59 LEU B CA 1
ATOM 2001 C C . LEU B 1 59 ? 4.707 -7.414 6.117 1 98.56 59 LEU B C 1
ATOM 2003 O O . LEU B 1 59 ? 4.094 -8.375 5.648 1 98.56 59 LEU B O 1
ATOM 2007 N N . GLU B 1 60 ? 5.98 -7.145 5.828 1 97.38 60 GLU B N 1
ATOM 2008 C CA . GLU B 1 60 ? 6.711 -8 4.898 1 97.38 60 GLU B CA 1
ATOM 2009 C C . GLU B 1 60 ? 6.816 -9.43 5.426 1 97.38 60 GLU B C 1
ATOM 2011 O O . GLU B 1 60 ? 6.617 -10.383 4.68 1 97.38 60 GLU B O 1
ATOM 2016 N N . MET B 1 61 ? 7.125 -9.547 6.727 1 96.38 61 MET B N 1
ATOM 2017 C CA . MET B 1 61 ? 7.266 -10.859 7.348 1 96.38 61 MET B CA 1
ATOM 2018 C C . MET B 1 61 ? 5.969 -11.656 7.242 1 96.38 61 MET B C 1
ATOM 2020 O O . MET B 1 61 ? 5.996 -12.875 7.094 1 96.38 61 MET B O 1
ATOM 2024 N N . MET B 1 62 ? 4.836 -10.977 7.25 1 98.06 62 MET B N 1
ATOM 2025 C CA . MET B 1 62 ? 3.537 -11.641 7.297 1 98.06 62 MET B CA 1
ATOM 2026 C C . MET B 1 62 ? 2.963 -11.812 5.895 1 98.06 62 MET B C 1
ATOM 2028 O O . MET B 1 62 ? 1.939 -12.477 5.719 1 98.06 62 MET B O 1
ATOM 2032 N N . THR B 1 63 ? 3.594 -11.219 4.926 1 97.75 63 THR B N 1
ATOM 2033 C CA . THR B 1 63 ? 3.111 -11.391 3.559 1 97.75 63 THR B CA 1
ATOM 2034 C C . THR B 1 63 ? 3.297 -12.836 3.098 1 97.75 63 THR B C 1
ATOM 2036 O O . THR B 1 63 ? 4.297 -13.477 3.432 1 97.75 63 THR B O 1
ATOM 2039 N N . ALA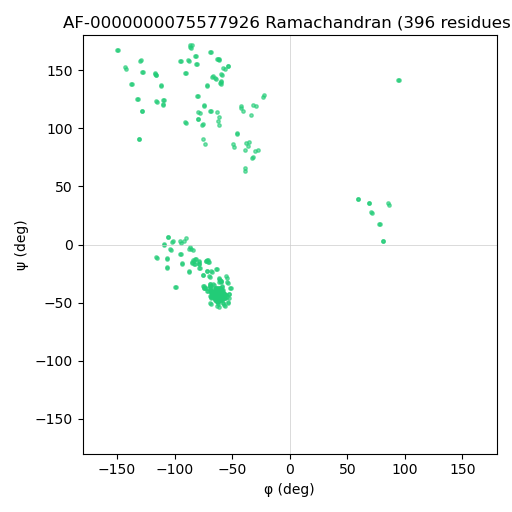 B 1 64 ? 2.389 -13.344 2.301 1 97.5 64 ALA B N 1
ATOM 2040 C CA . ALA B 1 64 ? 2.34 -14.742 1.879 1 97.5 64 ALA B CA 1
ATOM 2041 C C . ALA B 1 64 ? 3.607 -15.133 1.122 1 97.5 64 ALA B C 1
ATOM 2043 O O . ALA B 1 64 ? 4.109 -14.359 0.3 1 97.5 64 ALA B O 1
ATOM 2044 N N . LYS B 1 65 ? 4.133 -16.297 1.363 1 93.31 65 LYS B N 1
ATOM 2045 C CA . LYS B 1 65 ? 5.309 -16.828 0.683 1 93.31 65 LYS B CA 1
ATOM 2046 C C . LYS B 1 65 ? 4.961 -18.078 -0.125 1 93.31 65 LYS B C 1
ATOM 2048 O O . LYS B 1 65 ? 5.727 -18.5 -0.991 1 93.31 65 LYS B O 1
ATOM 2053 N N . GLY B 1 66 ? 3.84 -18.609 0.04 1 95.56 66 GLY B N 1
ATOM 2054 C CA . GLY B 1 66 ? 3.404 -19.812 -0.649 1 95.56 66 GLY B CA 1
ATOM 2055 C C . GLY B 1 66 ? 3.662 -21.078 0.143 1 95.56 66 GLY B C 1
ATOM 2056 O O . GLY B 1 66 ? 4.703 -21.219 0.79 1 95.56 66 GLY B O 1
ATOM 2057 N N . GLU B 1 67 ? 2.725 -22.031 0.095 1 95.75 67 GLU B N 1
ATOM 2058 C CA . GLU B 1 67 ? 2.814 -23.266 0.877 1 95.75 67 GLU B CA 1
ATOM 2059 C C . GLU B 1 67 ? 3.148 -24.453 -0.011 1 95.75 67 GLU B C 1
ATOM 2061 O O . GLU B 1 67 ? 3.396 -25.562 0.487 1 95.75 67 GLU B O 1
ATOM 2066 N N . ASN B 1 68 ? 3.102 -24.375 -1.248 1 97.19 68 ASN B N 1
ATOM 2067 C CA . ASN B 1 68 ? 3.445 -25.359 -2.275 1 97.19 68 ASN B CA 1
ATOM 2068 C C . ASN B 1 68 ? 3.941 -24.672 -3.551 1 97.19 68 ASN B C 1
ATOM 2070 O O . ASN B 1 68 ? 3.852 -23.453 -3.684 1 97.19 68 ASN B O 1
ATOM 2074 N N . PRO B 1 69 ? 4.508 -25.406 -4.438 1 97.31 69 PRO B N 1
ATOM 2075 C CA . PRO B 1 69 ? 5.117 -24.797 -5.625 1 97.31 69 PRO B CA 1
ATOM 2076 C C . PRO B 1 69 ? 4.121 -23.984 -6.457 1 97.31 69 PRO B C 1
ATOM 2078 O O . PRO B 1 69 ? 4.457 -22.922 -6.961 1 97.31 69 PRO B O 1
ATOM 2081 N N . ALA B 1 70 ? 2.887 -24.484 -6.59 1 97.69 70 ALA B N 1
ATOM 2082 C CA . ALA B 1 70 ? 1.881 -23.781 -7.387 1 97.69 70 ALA B CA 1
ATOM 2083 C C . ALA B 1 70 ? 1.54 -22.422 -6.77 1 97.69 70 ALA B C 1
ATOM 2085 O O . ALA B 1 70 ? 1.435 -21.422 -7.48 1 97.69 70 ALA B O 1
ATOM 2086 N N . GLU B 1 71 ? 1.369 -22.422 -5.473 1 98.31 71 GLU B N 1
ATOM 2087 C CA . GLU B 1 71 ? 1.053 -21.188 -4.77 1 98.31 71 GLU B CA 1
ATOM 2088 C C . GLU B 1 71 ? 2.234 -20.219 -4.793 1 98.31 71 GLU B C 1
ATOM 2090 O O . GLU B 1 71 ? 2.053 -19 -4.957 1 98.31 71 GLU B O 1
ATOM 2095 N N . THR B 1 72 ? 3.445 -20.766 -4.629 1 98.5 72 THR B N 1
ATOM 2096 C CA . THR B 1 72 ? 4.648 -19.938 -4.664 1 98.5 72 THR B CA 1
ATOM 2097 C C . THR B 1 72 ? 4.801 -19.266 -6.023 1 98.5 72 THR B C 1
ATOM 2099 O O . THR B 1 72 ? 5.102 -18.062 -6.102 1 98.5 72 THR B O 1
ATOM 2102 N N . ARG B 1 73 ? 4.605 -19.969 -7.066 1 98.62 73 ARG B N 1
ATOM 2103 C CA . ARG B 1 73 ? 4.652 -19.422 -8.414 1 98.62 73 ARG B CA 1
ATOM 2104 C C . ARG B 1 73 ? 3.58 -18.359 -8.602 1 98.62 73 ARG B C 1
ATOM 2106 O O . ARG B 1 73 ? 3.861 -17.266 -9.125 1 98.62 73 ARG B O 1
ATOM 2113 N N . LEU B 1 74 ? 2.342 -18.672 -8.148 1 98.81 74 LEU B N 1
ATOM 2114 C CA . LEU B 1 74 ? 1.227 -17.75 -8.266 1 98.81 74 LEU B CA 1
ATOM 2115 C C . LEU B 1 74 ? 1.557 -16.422 -7.59 1 98.81 74 LEU B C 1
ATOM 2117 O O . LEU B 1 74 ? 1.344 -15.352 -8.172 1 98.81 74 LEU B O 1
ATOM 2121 N N . LEU B 1 75 ? 2.094 -16.5 -6.422 1 98.88 75 LEU B N 1
ATOM 2122 C CA . LEU B 1 75 ? 2.418 -15.305 -5.645 1 98.88 75 LEU B CA 1
ATOM 2123 C C . LEU B 1 75 ? 3.57 -14.539 -6.285 1 98.88 75 LEU B C 1
ATOM 2125 O O . LEU B 1 75 ? 3.58 -13.305 -6.285 1 98.88 75 LEU B O 1
ATOM 2129 N N . ASN B 1 76 ? 4.559 -15.219 -6.812 1 98.62 76 ASN B N 1
ATOM 2130 C CA . ASN B 1 76 ? 5.637 -14.539 -7.52 1 98.62 76 ASN B CA 1
ATOM 2131 C C . ASN B 1 76 ? 5.121 -13.805 -8.75 1 98.62 76 ASN B C 1
ATOM 2133 O O . ASN B 1 76 ? 5.527 -12.672 -9.016 1 98.62 76 ASN B O 1
ATOM 2137 N N . LEU B 1 77 ? 4.227 -14.414 -9.484 1 98.62 77 LEU B N 1
ATOM 2138 C CA . LEU B 1 77 ? 3.621 -13.781 -10.648 1 98.62 77 LEU B CA 1
ATOM 2139 C C . LEU B 1 77 ? 2.912 -12.484 -10.258 1 98.62 77 LEU B C 1
ATOM 2141 O O . LEU B 1 77 ? 3.117 -11.445 -10.891 1 98.62 77 LEU B O 1
ATOM 2145 N N . VAL B 1 78 ? 2.125 -12.469 -9.195 1 98.75 78 VAL B N 1
ATOM 2146 C CA . VAL B 1 78 ? 1.331 -11.297 -8.836 1 98.75 78 VAL B CA 1
ATOM 2147 C C . VAL B 1 78 ? 2.244 -10.203 -8.281 1 98.75 78 VAL B C 1
ATOM 2149 O O . VAL B 1 78 ? 2.018 -9.016 -8.523 1 98.75 78 VAL B O 1
ATOM 2152 N N . ARG B 1 79 ? 3.26 -10.617 -7.527 1 98.69 79 ARG B N 1
ATOM 2153 C CA . ARG B 1 79 ? 4.195 -9.625 -7.004 1 98.69 79 ARG B CA 1
ATOM 2154 C C . ARG B 1 79 ? 4.957 -8.945 -8.133 1 98.69 79 ARG B C 1
ATOM 2156 O O . ARG B 1 79 ? 5.129 -7.723 -8.125 1 98.69 79 ARG B O 1
ATOM 2163 N N . LEU B 1 80 ? 5.402 -9.758 -9.109 1 98.12 80 LEU B N 1
ATOM 2164 C CA . LEU B 1 80 ? 6.082 -9.195 -10.273 1 98.12 80 LEU B CA 1
ATOM 2165 C C . LEU B 1 80 ? 5.16 -8.258 -11.039 1 98.12 80 LEU B C 1
ATOM 2167 O O . LEU B 1 80 ? 5.559 -7.145 -11.398 1 98.12 80 LEU B O 1
ATOM 2171 N N . GLN B 1 81 ? 3.957 -8.672 -11.297 1 98.38 81 GLN B N 1
ATOM 2172 C CA . GLN B 1 81 ? 3.006 -7.863 -12.055 1 98.38 81 GLN B CA 1
ATOM 2173 C C . GLN B 1 81 ? 2.744 -6.527 -11.367 1 98.38 81 GLN B C 1
ATOM 2175 O O . GLN B 1 81 ? 2.777 -5.477 -12.008 1 98.38 81 GLN B O 1
ATOM 2180 N N . ALA B 1 82 ? 2.471 -6.582 -10.039 1 98.75 82 ALA B N 1
ATOM 2181 C CA . ALA B 1 82 ? 2.227 -5.355 -9.281 1 98.75 82 ALA B CA 1
ATOM 2182 C C . ALA B 1 82 ? 3.443 -4.438 -9.32 1 98.75 82 ALA B C 1
ATOM 2184 O O . ALA B 1 82 ? 3.307 -3.221 -9.477 1 98.75 82 ALA B O 1
ATOM 2185 N N . SER B 1 83 ? 4.645 -5.016 -9.148 1 98.38 83 SER B N 1
ATOM 2186 C CA . SER B 1 83 ? 5.875 -4.234 -9.195 1 98.38 83 SER B CA 1
ATOM 2187 C C . SER B 1 83 ? 6.043 -3.543 -10.539 1 98.38 83 SER B C 1
ATOM 2189 O O . SER B 1 83 ? 6.445 -2.377 -10.602 1 98.38 83 SER B O 1
ATOM 2191 N N . LEU B 1 84 ? 5.75 -4.23 -11.578 1 97.62 84 LEU B N 1
ATOM 2192 C CA . LEU B 1 84 ? 5.887 -3.699 -12.93 1 97.62 84 LEU B CA 1
ATOM 2193 C C . LEU B 1 84 ? 4.879 -2.586 -13.188 1 97.62 84 LEU B C 1
ATOM 2195 O O . LEU B 1 84 ? 5.227 -1.541 -13.742 1 97.62 84 LEU B O 1
ATOM 2199 N N . ILE B 1 85 ? 3.641 -2.791 -12.75 1 97.81 85 ILE B N 1
ATOM 2200 C CA . ILE B 1 85 ? 2.596 -1.792 -12.938 1 97.81 85 ILE B CA 1
ATOM 2201 C C . ILE B 1 85 ? 2.965 -0.511 -12.195 1 97.81 85 ILE B C 1
ATOM 2203 O O . ILE B 1 85 ? 2.775 0.592 -12.711 1 97.81 85 ILE B O 1
ATOM 2207 N N . CYS B 1 86 ? 3.57 -0.636 -11.023 1 98 86 CYS B N 1
ATOM 2208 C CA . CYS B 1 86 ? 3.951 0.512 -10.203 1 98 86 CYS B CA 1
ATOM 2209 C C . CYS B 1 86 ? 5.273 1.104 -10.68 1 98 86 CYS B C 1
ATOM 2211 O O . CYS B 1 86 ? 5.684 2.166 -10.211 1 98 86 CYS B O 1
ATOM 2213 N N . ALA B 1 87 ? 5.992 0.389 -11.539 1 97 87 ALA B N 1
ATOM 2214 C CA . ALA B 1 87 ? 7.289 0.798 -12.07 1 97 87 ALA B CA 1
ATOM 2215 C C . ALA B 1 87 ? 8.297 1.01 -10.945 1 97 87 ALA B C 1
ATOM 2217 O O . ALA B 1 87 ? 9.07 1.975 -10.961 1 97 87 ALA B O 1
ATOM 2218 N N . CYS B 1 88 ? 8.297 0.199 -9.953 1 96.69 88 CYS B N 1
ATOM 2219 C CA . CYS B 1 88 ? 9.258 0.26 -8.859 1 96.69 88 CYS B CA 1
ATOM 2220 C C . CYS B 1 88 ? 10.484 -0.596 -9.156 1 96.69 88 CYS B C 1
ATOM 2222 O O . CYS B 1 88 ? 10.438 -1.819 -9.016 1 96.69 88 CYS B O 1
ATOM 2224 N N . SER B 1 89 ? 11.562 0.028 -9.492 1 94.81 89 SER B N 1
ATOM 2225 C CA . SER B 1 89 ? 12.75 -0.69 -9.945 1 94.81 89 SER B CA 1
ATOM 2226 C C . SER B 1 89 ? 13.297 -1.603 -8.859 1 94.81 89 SER B C 1
ATOM 2228 O O . SER B 1 89 ? 13.766 -2.707 -9.141 1 94.81 89 SER B O 1
ATOM 2230 N N . PHE B 1 90 ? 13.305 -1.187 -7.617 1 96.25 90 PHE B N 1
ATOM 2231 C CA . PHE B 1 90 ? 13.75 -2.043 -6.523 1 96.25 90 PHE B CA 1
ATOM 2232 C C . PHE B 1 90 ? 12.867 -3.279 -6.414 1 96.25 90 PHE B C 1
ATOM 2234 O O . PHE B 1 90 ? 13.367 -4.398 -6.285 1 96.25 90 PHE B O 1
ATOM 2241 N N . CYS B 1 91 ? 11.531 -3.107 -6.438 1 97.56 91 CYS B N 1
ATOM 2242 C CA . CYS B 1 91 ? 10.57 -4.195 -6.285 1 97.56 91 CYS B CA 1
ATOM 2243 C C . CYS B 1 91 ? 10.672 -5.184 -7.441 1 97.56 91 CYS B C 1
ATOM 2245 O O . CYS B 1 91 ? 10.594 -6.395 -7.238 1 97.56 91 CYS B O 1
ATOM 2247 N N . ILE B 1 92 ? 10.805 -4.586 -8.648 1 97.12 92 ILE B N 1
ATOM 2248 C CA . ILE B 1 92 ? 10.977 -5.438 -9.812 1 97.12 92 ILE B CA 1
ATOM 2249 C C . ILE B 1 92 ? 12.242 -6.277 -9.656 1 97.12 92 ILE B C 1
ATOM 2251 O O . ILE B 1 92 ? 12.219 -7.496 -9.852 1 97.12 92 ILE B O 1
ATOM 2255 N N . ASP B 1 93 ? 13.328 -5.648 -9.242 1 95.31 93 ASP B N 1
ATOM 2256 C CA . ASP B 1 93 ? 14.609 -6.312 -9.008 1 95.31 93 ASP B CA 1
ATOM 2257 C C . ASP B 1 93 ? 14.461 -7.434 -7.98 1 95.31 93 ASP B C 1
ATOM 2259 O O . ASP B 1 93 ? 14.836 -8.578 -8.25 1 95.31 93 ASP B O 1
ATOM 2263 N N . MET B 1 94 ? 13.883 -7.164 -6.902 1 95.56 94 MET B N 1
ATOM 2264 C CA . MET B 1 94 ? 13.773 -8.117 -5.797 1 95.56 94 MET B CA 1
ATOM 2265 C C . MET B 1 94 ? 12.883 -9.289 -6.184 1 95.56 94 MET B C 1
ATOM 2267 O O . MET B 1 94 ? 13.242 -10.445 -5.941 1 95.56 94 MET B O 1
ATOM 2271 N N . ASN B 1 95 ? 11.734 -9.07 -6.828 1 96.62 95 ASN B N 1
ATOM 2272 C CA . ASN B 1 95 ? 10.805 -10.148 -7.156 1 96.62 95 ASN B CA 1
ATOM 2273 C C . ASN B 1 95 ? 11.266 -10.938 -8.375 1 96.62 95 ASN B C 1
ATOM 2275 O O . ASN B 1 95 ? 10.867 -12.086 -8.57 1 96.62 95 ASN B O 1
ATOM 2279 N N . ALA B 1 96 ? 12.125 -10.328 -9.164 1 96.12 96 ALA B N 1
ATOM 2280 C CA . ALA B 1 96 ? 12.68 -11.023 -10.32 1 96.12 96 ALA B CA 1
ATOM 2281 C C . ALA B 1 96 ? 13.602 -12.156 -9.891 1 96.12 96 ALA B C 1
ATOM 2283 O O . ALA B 1 96 ? 13.875 -13.07 -10.68 1 96.12 96 ALA B O 1
ATOM 2284 N N . GLU B 1 97 ? 14.109 -12.07 -8.719 1 93.31 97 GLU B N 1
ATOM 2285 C CA . GLU B 1 97 ? 14.938 -13.148 -8.195 1 93.31 97 GLU B CA 1
ATOM 2286 C C . GLU B 1 97 ? 14.203 -14.484 -8.234 1 93.31 97 GLU B C 1
ATOM 2288 O O . GLU B 1 97 ? 14.828 -15.531 -8.406 1 93.31 97 GLU B O 1
ATOM 2293 N N . GLY B 1 98 ? 12.883 -14.492 -8.172 1 95.12 98 GLY B N 1
ATOM 2294 C CA . GLY B 1 98 ? 12.07 -15.703 -8.117 1 95.12 98 GLY B CA 1
ATOM 2295 C C . GLY B 1 98 ? 11.719 -16.25 -9.492 1 95.12 98 GLY B C 1
ATOM 2296 O O . GLY B 1 98 ? 11.141 -17.328 -9.609 1 95.12 98 GLY B O 1
ATOM 2297 N N . ILE B 1 99 ? 12.07 -15.609 -10.578 1 96.06 99 ILE B N 1
ATOM 2298 C CA . ILE B 1 99 ? 11.633 -15.945 -11.93 1 96.06 99 ILE B CA 1
ATOM 2299 C C . ILE B 1 99 ? 12.102 -17.359 -12.289 1 96.06 99 ILE B C 1
ATOM 2301 O O . ILE B 1 99 ? 11.297 -18.219 -12.648 1 96.06 99 ILE B O 1
ATOM 2305 N N . SER B 1 100 ? 13.383 -17.594 -12.148 1 94.62 100 SER B N 1
ATOM 2306 C CA . SER B 1 100 ? 13.938 -18.891 -12.516 1 94.62 100 SER B CA 1
ATOM 2307 C C . SER B 1 100 ? 13.438 -20 -11.602 1 94.62 100 SER B C 1
ATOM 2309 O O . SER B 1 100 ? 12.992 -21.047 -12.07 1 94.62 100 SER B O 1
ATOM 2311 N N . LYS B 1 101 ? 13.438 -19.766 -10.328 1 95 101 LYS B N 1
ATOM 2312 C CA . LYS B 1 101 ? 13.039 -20.75 -9.328 1 95 101 LYS B CA 1
ATOM 2313 C C . LYS B 1 101 ? 11.586 -21.172 -9.523 1 95 101 LYS B C 1
ATOM 2315 O O . LYS B 1 101 ? 11.227 -22.328 -9.234 1 95 101 LYS B O 1
ATOM 2320 N N . ASN B 1 102 ? 10.742 -20.25 -10.07 1 97.19 102 ASN B N 1
ATOM 2321 C CA . ASN B 1 102 ? 9.312 -20.531 -10.172 1 97.19 102 ASN B CA 1
ATOM 2322 C C . ASN B 1 102 ? 8.906 -20.844 -11.609 1 97.19 102 ASN B C 1
ATOM 2324 O O . ASN B 1 102 ? 7.711 -20.891 -11.922 1 97.19 102 ASN B O 1
ATOM 2328 N N . GLY B 1 103 ? 9.914 -20.953 -12.508 1 97.12 103 GLY B N 1
ATOM 2329 C CA . GLY B 1 103 ? 9.664 -21.422 -13.867 1 97.12 103 GLY B CA 1
ATOM 2330 C C . GLY B 1 103 ? 8.906 -20.406 -14.711 1 97.12 103 GLY B C 1
ATOM 2331 O O . GLY B 1 103 ? 8.109 -20.781 -15.578 1 97.12 103 GLY B O 1
ATOM 2332 N N . ILE B 1 104 ? 9.023 -19.188 -14.43 1 97.19 104 ILE B N 1
ATOM 2333 C CA . ILE B 1 104 ? 8.391 -18.156 -15.242 1 97.19 104 ILE B CA 1
ATOM 2334 C C . ILE B 1 104 ? 9.172 -18 -16.547 1 97.19 104 ILE B C 1
ATOM 2336 O O . ILE B 1 104 ? 10.344 -17.625 -16.531 1 97.19 104 ILE B O 1
ATOM 2340 N N . THR B 1 105 ? 8.539 -18.219 -17.672 1 96.25 105 THR B N 1
ATOM 2341 C CA . THR B 1 105 ? 9.203 -18.234 -18.984 1 96.25 105 THR B CA 1
ATOM 2342 C C . THR B 1 105 ? 9.383 -16.812 -19.516 1 96.25 105 THR B C 1
ATOM 2344 O O . THR B 1 105 ? 8.727 -15.883 -19.062 1 96.25 105 THR B O 1
ATOM 2347 N N . PRO B 1 106 ? 10.266 -16.688 -20.469 1 93.75 106 PRO B N 1
ATOM 2348 C CA . PRO B 1 106 ? 10.438 -15.375 -21.109 1 93.75 106 PRO B CA 1
ATOM 2349 C C . PRO B 1 106 ? 9.148 -14.867 -21.75 1 93.75 106 PRO B C 1
ATOM 2351 O O . PRO B 1 106 ? 8.891 -13.664 -21.75 1 93.75 106 PRO B O 1
ATOM 2354 N N . GLU B 1 107 ? 8.367 -15.758 -22.312 1 95.38 107 GLU B N 1
ATOM 2355 C CA . GLU B 1 107 ? 7.102 -15.367 -22.922 1 95.38 107 GLU B CA 1
ATOM 2356 C C . GLU B 1 107 ? 6.121 -14.852 -21.859 1 95.38 107 GLU B C 1
ATOM 2358 O O . GLU B 1 107 ? 5.414 -13.867 -22.109 1 95.38 107 GLU B O 1
ATOM 2363 N N . GLU B 1 108 ? 6.09 -15.539 -20.75 1 96.94 108 GLU B N 1
ATOM 2364 C CA . GLU B 1 108 ? 5.234 -15.094 -19.656 1 96.94 108 GLU B CA 1
ATOM 2365 C C . GLU B 1 108 ? 5.676 -13.727 -19.125 1 96.94 108 GLU B C 1
ATOM 2367 O O . GLU B 1 108 ? 4.84 -12.852 -18.875 1 96.94 108 GLU B O 1
ATOM 2372 N N . LEU B 1 109 ? 6.945 -13.602 -18.969 1 95.5 109 LEU B N 1
ATOM 2373 C CA . LEU B 1 109 ? 7.492 -12.328 -18.5 1 95.5 109 LEU B CA 1
ATOM 2374 C C . LEU B 1 109 ? 7.152 -11.203 -19.484 1 95.5 109 LEU B C 1
ATOM 2376 O O . LEU B 1 109 ? 6.82 -10.094 -19.062 1 95.5 109 LEU B O 1
ATOM 2380 N N . ALA B 1 110 ? 7.211 -11.445 -20.766 1 94.19 110 ALA B N 1
ATOM 2381 C CA . AL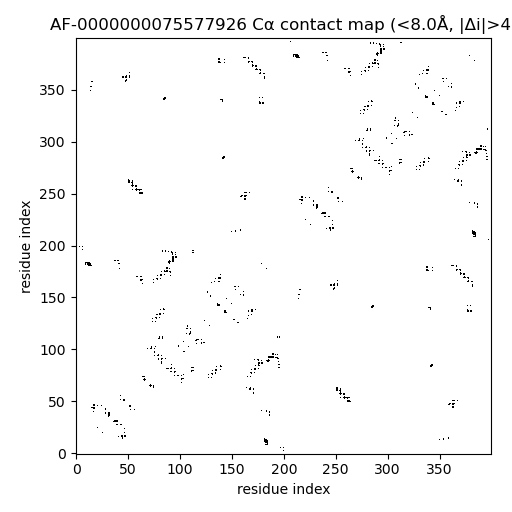A B 1 110 ? 6.859 -10.461 -21.781 1 94.19 110 ALA B CA 1
ATOM 2382 C C . ALA B 1 110 ? 5.406 -10.023 -21.641 1 94.19 110 ALA B C 1
ATOM 2384 O O . ALA B 1 110 ? 5.074 -8.859 -21.875 1 94.19 110 ALA B O 1
ATOM 2385 N N . VAL B 1 111 ? 4.578 -10.953 -21.297 1 95.88 111 VAL B N 1
ATOM 2386 C CA . VAL B 1 111 ? 3.174 -10.633 -21.062 1 95.88 111 VAL B CA 1
ATOM 2387 C C . VAL B 1 111 ? 3.053 -9.695 -19.859 1 95.88 111 VAL B C 1
ATOM 2389 O O . VAL B 1 111 ? 2.367 -8.672 -19.922 1 95.88 111 VAL B O 1
ATOM 2392 N N . LEU B 1 112 ? 3.768 -10.016 -18.734 1 96.81 112 LEU B N 1
ATOM 2393 C CA . LEU B 1 112 ? 3.721 -9.18 -17.547 1 96.81 112 LEU B CA 1
ATOM 2394 C C . LEU B 1 112 ? 4.215 -7.766 -17.859 1 96.81 112 LEU B C 1
ATOM 2396 O O . LEU B 1 112 ? 3.725 -6.793 -17.281 1 96.81 112 LEU B O 1
ATOM 2400 N N . GLN B 1 113 ? 5.109 -7.652 -18.766 1 94.12 113 GLN B N 1
ATOM 2401 C CA . GLN B 1 113 ? 5.715 -6.371 -19.125 1 94.12 113 GLN B CA 1
ATOM 2402 C C . GLN B 1 113 ? 4.859 -5.613 -20.125 1 94.12 113 GLN B C 1
ATOM 2404 O O . GLN B 1 113 ? 5.176 -4.48 -20.5 1 94.12 113 GLN B O 1
ATOM 2409 N N . GLY B 1 114 ? 3.76 -6.234 -20.609 1 92.81 114 GLY B N 1
ATOM 2410 C CA . GLY B 1 114 ? 2.881 -5.605 -21.578 1 92.81 114 GLY B CA 1
ATOM 2411 C C . GLY B 1 114 ? 3.426 -5.652 -23 1 92.81 114 GLY B C 1
ATOM 2412 O O . GLY B 1 114 ? 2.971 -4.91 -23.875 1 92.81 114 GLY B O 1
ATOM 2413 N N . LYS B 1 115 ? 4.406 -6.539 -23.25 1 92.75 115 LYS B N 1
ATOM 2414 C CA . LYS B 1 115 ? 5.047 -6.625 -24.562 1 92.75 115 LYS B CA 1
ATOM 2415 C C . LYS B 1 115 ? 4.371 -7.672 -25.438 1 92.75 115 LYS B C 1
ATOM 2417 O O . LYS B 1 115 ? 4.602 -7.723 -26.641 1 92.75 115 LYS B O 1
ATOM 2422 N N . ARG B 1 116 ? 3.578 -8.523 -24.812 1 92.44 116 ARG B N 1
ATOM 2423 C CA . ARG B 1 116 ? 2.838 -9.586 -25.484 1 92.44 116 ARG B CA 1
ATOM 2424 C C . ARG B 1 116 ? 1.422 -9.703 -24.938 1 92.44 116 ARG B C 1
ATOM 2426 O O . ARG B 1 116 ? 1.213 -9.594 -23.734 1 92.44 116 ARG B O 1
ATOM 2433 N N . PRO B 1 117 ? 0.518 -9.891 -25.828 1 93.69 117 PRO B N 1
ATOM 2434 C CA . PRO B 1 117 ? -0.836 -10.094 -25.312 1 93.69 117 PRO B CA 1
ATOM 2435 C C . PRO B 1 117 ? -0.963 -11.367 -24.484 1 93.69 117 PRO B C 1
ATOM 2437 O O . PRO B 1 117 ? -0.364 -12.391 -24.828 1 93.69 117 PRO B O 1
ATOM 2440 N N . ILE B 1 118 ? -1.713 -11.25 -23.5 1 91.81 118 ILE B N 1
ATOM 2441 C CA . ILE B 1 118 ? -1.848 -12.359 -22.562 1 91.81 118 ILE B CA 1
ATOM 2442 C C . ILE B 1 118 ? -2.412 -13.578 -23.297 1 91.81 118 ILE B C 1
ATOM 2444 O O . ILE B 1 118 ? -2.035 -14.711 -23 1 91.81 118 ILE B O 1
ATOM 2448 N N . LYS B 1 119 ? -3.238 -13.398 -24.281 1 88.88 119 LYS B N 1
ATOM 2449 C CA . LYS B 1 119 ? -3.898 -14.477 -25.016 1 88.88 119 LYS B CA 1
ATOM 2450 C C . LYS B 1 119 ? -2.902 -15.242 -25.891 1 88.88 119 LYS B C 1
ATOM 2452 O O . LYS B 1 119 ? -3.193 -16.344 -26.344 1 88.88 119 LYS B O 1
ATOM 2457 N N . SER B 1 120 ? -1.815 -14.695 -26.078 1 91.31 120 SER B N 1
ATOM 2458 C CA . SER B 1 120 ? -0.829 -15.312 -26.969 1 91.31 120 SER B CA 1
ATOM 2459 C C . SER B 1 120 ? 0.003 -16.344 -26.219 1 91.31 120 SER B C 1
ATOM 2461 O O . SER B 1 120 ? 0.738 -17.125 -26.828 1 91.31 120 SER B O 1
ATOM 2463 N N . VAL B 1 121 ? -0.077 -16.281 -24.969 1 92.31 121 VAL B N 1
ATOM 2464 C CA . VAL B 1 121 ? 0.662 -17.219 -24.125 1 92.31 121 VAL B CA 1
ATOM 2465 C C . VAL B 1 121 ? -0.31 -18.188 -23.453 1 92.31 121 VAL B C 1
ATOM 2467 O O . VAL B 1 121 ? -1.154 -17.766 -22.656 1 92.31 121 VAL B O 1
ATOM 2470 N N . LEU B 1 122 ? -0.141 -19.484 -23.703 1 93.06 122 LEU B N 1
ATOM 2471 C CA . LEU B 1 122 ? -1.129 -20.469 -23.281 1 93.06 122 LEU B CA 1
ATOM 2472 C C . LEU B 1 122 ? -0.655 -21.203 -22.031 1 93.06 122 LEU B C 1
ATOM 2474 O O . LEU B 1 122 ? -1.354 -22.078 -21.516 1 93.06 122 LEU B O 1
ATOM 2478 N N . SER B 1 123 ? 0.48 -20.812 -21.547 1 95.5 123 SER B N 1
ATOM 2479 C CA . SER B 1 123 ? 1.075 -21.578 -20.438 1 95.5 123 SER B CA 1
ATOM 2480 C C . SER B 1 123 ? 0.474 -21.172 -19.109 1 95.5 123 SER B C 1
ATOM 2482 O O . SER B 1 123 ? 0.619 -21.875 -18.109 1 95.5 123 SER B O 1
ATOM 2484 N N . PHE B 1 124 ? -0.203 -20.016 -19.031 1 97.62 124 PHE B N 1
ATOM 2485 C CA . PHE B 1 124 ? -0.872 -19.625 -17.797 1 97.62 124 PHE B CA 1
ATOM 2486 C C . PHE B 1 124 ? -2.109 -20.469 -17.547 1 97.62 124 PHE B C 1
ATOM 2488 O O . PHE B 1 124 ? -2.869 -20.75 -18.484 1 97.62 124 PHE B O 1
ATOM 2495 N N . ASN B 1 125 ? -2.289 -20.906 -16.297 1 97.06 125 ASN B N 1
ATOM 2496 C CA . ASN B 1 125 ? -3.574 -21.516 -15.969 1 97.06 125 ASN B CA 1
ATOM 2497 C C . ASN B 1 125 ? -4.609 -20.453 -15.586 1 97.06 125 ASN B C 1
ATOM 2499 O O . ASN B 1 125 ? -4.289 -19.281 -15.477 1 97.06 125 ASN B O 1
ATOM 2503 N N . LEU B 1 126 ? -5.863 -20.844 -15.422 1 96.56 126 LEU B N 1
ATOM 2504 C CA . LEU B 1 126 ? -6.977 -19.922 -15.172 1 96.56 126 LEU B CA 1
ATOM 2505 C C . LEU B 1 126 ? -6.758 -19.141 -13.875 1 96.56 126 LEU B C 1
ATOM 2507 O O . LEU B 1 126 ? -7.035 -17.953 -13.82 1 96.56 126 LEU B O 1
ATOM 2511 N N . ARG B 1 127 ? -6.312 -19.812 -12.844 1 98.5 127 ARG B N 1
ATOM 2512 C CA . ARG B 1 127 ? -6.062 -19.156 -11.562 1 98.5 127 ARG B CA 1
ATOM 2513 C C . ARG B 1 127 ? -5.012 -18.062 -11.711 1 98.5 127 ARG B C 1
ATOM 2515 O O . ARG B 1 127 ? -5.16 -16.969 -11.148 1 98.5 127 ARG B O 1
ATOM 2522 N N . GLU B 1 128 ? -3.967 -18.375 -12.445 1 98.69 128 GLU B N 1
ATOM 2523 C CA . GLU B 1 128 ? -2.898 -17.406 -12.672 1 98.69 128 GLU B CA 1
ATOM 2524 C C . GLU B 1 128 ? -3.406 -16.203 -13.453 1 98.69 128 GLU B C 1
ATOM 2526 O O . GLU B 1 128 ? -3.08 -15.055 -13.125 1 98.69 128 GLU B O 1
ATOM 2531 N N . LEU B 1 129 ? -4.203 -16.453 -14.477 1 98.19 129 LEU B N 1
ATOM 2532 C CA . LEU B 1 129 ? -4.75 -15.375 -15.289 1 98.19 129 LEU B CA 1
ATOM 2533 C C . LEU B 1 129 ? -5.621 -14.445 -14.453 1 98.19 129 LEU B C 1
ATOM 2535 O O . LEU B 1 129 ? -5.508 -13.219 -14.555 1 98.19 129 LEU B O 1
ATOM 2539 N N . LEU B 1 130 ? -6.422 -14.992 -13.648 1 98.5 130 LEU B N 1
ATOM 2540 C CA . LEU B 1 130 ? -7.309 -14.203 -12.797 1 98.5 130 LEU B CA 1
ATOM 2541 C C . LEU B 1 130 ? -6.516 -13.438 -11.742 1 98.5 130 LEU B C 1
ATOM 2543 O O . LEU B 1 130 ? -6.809 -12.273 -11.461 1 98.5 130 LEU B O 1
ATOM 2547 N N . ALA B 1 131 ? -5.527 -14.062 -11.164 1 98.81 131 ALA B N 1
ATOM 2548 C CA . ALA B 1 131 ? -4.68 -13.414 -10.172 1 98.81 131 ALA B CA 1
ATOM 2549 C C . ALA B 1 131 ? -3.902 -12.258 -10.789 1 98.81 131 ALA B C 1
ATOM 2551 O O . ALA B 1 131 ? -3.732 -11.211 -10.164 1 98.81 131 ALA B O 1
ATOM 2552 N N . LEU B 1 132 ? -3.414 -12.469 -11.977 1 98.69 132 LEU B N 1
ATOM 2553 C CA . LEU B 1 132 ? -2.707 -11.398 -12.672 1 98.69 132 LEU B CA 1
ATOM 2554 C C . LEU B 1 132 ? -3.641 -10.234 -12.969 1 98.69 132 LEU B C 1
ATOM 2556 O O . LEU B 1 132 ? -3.26 -9.07 -12.797 1 98.69 132 LEU B O 1
ATOM 2560 N N . GLU B 1 133 ? -4.836 -10.516 -13.422 1 98.38 133 GLU B N 1
ATOM 2561 C CA . GLU B 1 133 ? -5.824 -9.461 -13.617 1 98.38 133 GLU B CA 1
ATOM 2562 C C . GLU B 1 133 ? -6.113 -8.719 -12.32 1 98.38 133 GLU B C 1
ATOM 2564 O O . GLU B 1 133 ? -6.242 -7.492 -12.312 1 98.38 133 GLU B O 1
ATOM 2569 N N . TYR B 1 134 ? -6.234 -9.461 -11.242 1 98.94 134 TYR B N 1
ATOM 2570 C CA . TYR B 1 134 ? -6.434 -8.875 -9.922 1 98.94 134 TYR B CA 1
ATOM 2571 C C . TYR B 1 134 ? -5.312 -7.902 -9.578 1 98.94 134 TYR B C 1
ATOM 2573 O O . TYR B 1 134 ? -5.566 -6.789 -9.109 1 98.94 134 TYR B O 1
ATOM 2581 N N . ALA B 1 135 ? -4.082 -8.336 -9.852 1 98.88 135 ALA B N 1
ATOM 2582 C CA . ALA B 1 135 ? -2.91 -7.5 -9.586 1 98.88 135 ALA B CA 1
ATOM 2583 C C . ALA B 1 135 ? -2.947 -6.223 -10.422 1 98.88 135 ALA B C 1
ATOM 2585 O O . ALA B 1 135 ? -2.613 -5.141 -9.922 1 98.88 135 ALA B O 1
ATOM 2586 N N . VAL B 1 136 ? -3.359 -6.312 -11.648 1 98.44 136 VAL B N 1
ATOM 2587 C CA . VAL B 1 136 ? -3.459 -5.141 -12.516 1 98.44 136 VAL B CA 1
ATOM 2588 C C . VAL B 1 136 ? -4.512 -4.18 -11.969 1 98.44 136 VAL B C 1
ATOM 2590 O O . VAL B 1 136 ? -4.25 -2.982 -11.836 1 98.44 136 VAL B O 1
ATOM 2593 N N . ILE B 1 137 ? -5.645 -4.703 -11.625 1 98.75 137 ILE B N 1
ATOM 2594 C CA . ILE B 1 137 ? -6.742 -3.871 -11.133 1 98.75 137 ILE B CA 1
ATOM 2595 C C . ILE B 1 137 ? -6.324 -3.176 -9.844 1 98.75 137 ILE B C 1
ATOM 2597 O O . ILE B 1 137 ? -6.387 -1.948 -9.742 1 98.75 137 ILE B O 1
ATOM 2601 N N . LEU B 1 138 ? -5.781 -3.916 -8.906 1 98.88 138 LEU B N 1
ATOM 2602 C CA . LEU B 1 138 ? -5.492 -3.395 -7.574 1 98.88 138 LEU B CA 1
ATOM 2603 C C . LEU B 1 138 ? -4.312 -2.43 -7.613 1 98.88 138 LEU B C 1
ATOM 2605 O O . LEU B 1 138 ? -4.164 -1.591 -6.723 1 98.88 138 LEU B O 1
ATOM 2609 N N . SER B 1 139 ? -3.457 -2.545 -8.633 1 98.81 139 SER B N 1
ATOM 2610 C CA . SER B 1 139 ? -2.287 -1.676 -8.695 1 98.81 139 SER B CA 1
ATOM 2611 C C . SER B 1 139 ? -2.562 -0.447 -9.562 1 98.81 139 SER B C 1
ATOM 2613 O O . SER B 1 139 ? -1.699 0.421 -9.703 1 98.81 139 SER B O 1
ATOM 2615 N N . SER B 1 140 ? -3.777 -0.328 -10.047 1 98.31 140 SER B N 1
ATOM 2616 C CA . SER B 1 140 ? -4.211 0.861 -10.773 1 98.31 140 SER B CA 1
ATOM 2617 C C . SER B 1 140 ? -4.773 1.915 -9.828 1 98.31 140 SER B C 1
ATOM 2619 O O . SER B 1 140 ? -5.18 1.597 -8.711 1 98.31 140 SER B O 1
ATOM 2621 N N . THR B 1 141 ? -4.785 3.152 -10.273 1 98.31 141 THR B N 1
ATOM 2622 C CA . THR B 1 141 ? -5.363 4.211 -9.453 1 98.31 141 THR B CA 1
ATOM 2623 C C . THR B 1 141 ? -6.379 5.02 -10.25 1 98.31 141 THR B C 1
ATOM 2625 O O . THR B 1 141 ? -6.02 5.711 -11.203 1 98.31 141 THR B O 1
ATOM 2628 N N . PRO B 1 142 ? -7.656 4.98 -9.883 1 97.44 142 PRO B N 1
ATOM 2629 C CA . PRO B 1 142 ? -8.172 4.094 -8.836 1 97.44 142 PRO B CA 1
ATOM 2630 C C . PRO B 1 142 ? -8.43 2.676 -9.336 1 97.44 142 PRO B C 1
ATOM 2632 O O . PRO B 1 142 ? -8.57 2.461 -10.547 1 97.44 142 PRO B O 1
ATOM 2635 N N . PRO B 1 143 ? -8.391 1.683 -8.383 1 97.81 143 PRO B N 1
ATOM 2636 C CA . PRO B 1 143 ? -8.859 0.359 -8.797 1 97.81 143 PRO B CA 1
ATOM 2637 C C . PRO B 1 143 ? -10.312 0.369 -9.273 1 97.81 143 PRO B C 1
ATOM 2639 O O . PRO B 1 143 ? -11.141 1.09 -8.711 1 97.81 143 PRO B O 1
ATOM 2642 N N . ARG B 1 144 ? -10.547 -0.396 -10.336 1 96.31 144 ARG B N 1
ATOM 2643 C CA . ARG B 1 144 ? -11.914 -0.545 -10.836 1 96.31 144 ARG B CA 1
ATOM 2644 C C . ARG B 1 144 ? -12.25 -2.014 -11.078 1 96.31 144 ARG B C 1
ATOM 2646 O O . ARG B 1 144 ? -11.57 -2.691 -11.852 1 96.31 144 ARG B O 1
ATOM 2653 N N . PHE B 1 145 ? -13.305 -2.418 -10.461 1 96.94 145 PHE B N 1
ATOM 2654 C CA . PHE B 1 145 ? -13.727 -3.809 -10.562 1 96.94 145 PHE B CA 1
ATOM 2655 C C . PHE B 1 145 ? -15.031 -3.918 -11.344 1 96.94 145 PHE B C 1
ATOM 2657 O O . PHE B 1 145 ? -15.945 -3.105 -11.164 1 96.94 145 PHE B O 1
ATOM 2664 N N . THR B 1 146 ? -15.086 -4.887 -12.195 1 97.25 146 THR B N 1
ATOM 2665 C CA . THR B 1 146 ? -16.344 -5.215 -12.859 1 97.25 146 THR B CA 1
ATOM 2666 C C . THR B 1 146 ? -17.062 -6.336 -12.125 1 97.25 146 THR B C 1
ATOM 2668 O O . THR B 1 146 ? -16.438 -7.133 -11.422 1 97.25 146 THR B O 1
ATOM 2671 N N . LYS B 1 147 ? -18.375 -6.402 -12.344 1 96.75 147 LYS B N 1
ATOM 2672 C CA . LYS B 1 147 ? -19.156 -7.5 -11.781 1 96.75 147 LYS B CA 1
ATOM 2673 C C . LYS B 1 147 ? -18.641 -8.852 -12.281 1 96.75 147 LYS B C 1
ATOM 2675 O O . LYS B 1 147 ? -18.578 -9.82 -11.523 1 96.75 147 LYS B O 1
ATOM 2680 N N . ARG B 1 148 ? -18.312 -8.852 -13.508 1 97.88 148 ARG B N 1
ATOM 2681 C CA . ARG B 1 148 ? -17.812 -10.086 -14.109 1 97.88 148 ARG B CA 1
ATOM 2682 C C . ARG B 1 148 ? -16.531 -10.547 -13.422 1 97.88 148 ARG B C 1
ATOM 2684 O O . ARG B 1 148 ? -16.375 -11.727 -13.109 1 97.88 148 ARG B O 1
ATOM 2691 N N . PHE B 1 149 ? -15.625 -9.688 -13.18 1 98.31 149 PHE B N 1
ATOM 2692 C CA . PHE B 1 149 ? -14.375 -10.055 -12.523 1 98.31 149 PHE B CA 1
ATOM 2693 C C . PHE B 1 149 ? -14.633 -10.57 -11.117 1 98.31 149 PHE B C 1
ATOM 2695 O O . PHE B 1 149 ? -14.07 -11.586 -10.711 1 98.31 149 PHE B O 1
ATOM 2702 N N . ILE B 1 150 ? -15.477 -9.859 -10.422 1 98.44 150 ILE B N 1
ATOM 2703 C CA . ILE B 1 150 ? -15.781 -10.234 -9.047 1 98.44 150 ILE B CA 1
ATOM 2704 C C . ILE B 1 150 ? -16.391 -11.641 -9.016 1 98.44 150 ILE B C 1
ATOM 2706 O O . ILE B 1 150 ? -16.016 -12.461 -8.172 1 98.44 150 ILE B O 1
ATOM 2710 N N . LYS B 1 151 ? -17.219 -11.891 -9.93 1 98.38 151 LYS B N 1
ATOM 2711 C CA . LYS B 1 151 ? -17.828 -13.219 -10.031 1 98.38 151 LYS B CA 1
ATOM 2712 C C . LYS B 1 151 ? -16.75 -14.281 -10.297 1 98.38 151 LYS B C 1
ATOM 2714 O O . LYS B 1 151 ? -16.734 -15.32 -9.633 1 98.38 151 LYS B O 1
ATOM 2719 N N . ASN B 1 152 ? -15.93 -14.07 -11.266 1 98.62 152 ASN B N 1
ATOM 2720 C CA . ASN B 1 152 ? -14.859 -15.008 -11.578 1 98.62 152 ASN B CA 1
ATOM 2721 C C . ASN B 1 152 ? -13.938 -15.219 -10.383 1 98.62 152 ASN B C 1
ATOM 2723 O O . ASN B 1 152 ? -13.508 -16.344 -10.117 1 98.62 152 ASN B O 1
ATOM 2727 N N . LEU B 1 153 ? -13.656 -14.141 -9.648 1 98.62 153 LEU B N 1
ATOM 2728 C CA . LEU B 1 153 ? -12.773 -14.188 -8.484 1 98.62 153 LEU B CA 1
ATOM 2729 C C . LEU B 1 153 ? -13.344 -15.094 -7.402 1 98.62 153 LEU B C 1
ATOM 2731 O O . LEU B 1 153 ? -12.656 -16 -6.918 1 98.62 153 LEU B O 1
ATOM 2735 N N . THR B 1 154 ? -14.625 -14.906 -7.078 1 98.5 154 THR B N 1
ATOM 2736 C CA . THR B 1 154 ? -15.234 -15.602 -5.949 1 98.5 154 THR B CA 1
ATOM 2737 C C . THR B 1 154 ? -15.586 -17.047 -6.324 1 98.5 154 THR B C 1
ATOM 2739 O O . THR B 1 154 ? -15.758 -17.891 -5.445 1 98.5 154 THR B O 1
ATOM 2742 N N . GLU B 1 155 ? -15.617 -17.312 -7.645 1 98.5 155 GLU B N 1
ATOM 2743 C CA . GLU B 1 155 ? -15.875 -18.672 -8.102 1 98.5 155 GLU B CA 1
ATOM 2744 C C . GLU B 1 155 ? -14.578 -19.484 -8.188 1 98.5 155 GLU B C 1
ATOM 2746 O O . GLU B 1 155 ? -14.602 -20.703 -8.086 1 98.5 155 GLU B O 1
ATOM 2751 N N . THR B 1 156 ? -13.492 -18.844 -8.32 1 98.69 156 THR B N 1
ATOM 2752 C CA . THR B 1 156 ? -12.234 -19.516 -8.609 1 98.69 156 THR B CA 1
ATOM 2753 C C . THR B 1 156 ? -11.414 -19.703 -7.336 1 98.69 156 THR B C 1
ATOM 2755 O O . THR B 1 156 ? -10.742 -20.719 -7.164 1 98.69 156 THR B O 1
ATOM 2758 N N . PHE B 1 157 ? -11.469 -18.719 -6.438 1 98.81 157 PHE B N 1
ATOM 2759 C CA . PHE B 1 157 ? -10.633 -18.734 -5.246 1 98.81 157 PHE B CA 1
ATOM 2760 C C . PHE B 1 157 ? -11.484 -18.828 -3.984 1 98.81 157 PHE B C 1
ATOM 2762 O O . PHE B 1 157 ? -12.578 -18.266 -3.926 1 98.81 157 PHE B O 1
ATOM 2769 N N . SER B 1 158 ? -10.938 -19.531 -2.971 1 98.62 158 SER B N 1
ATOM 2770 C CA . SER B 1 158 ? -11.555 -19.547 -1.651 1 98.62 158 SER B CA 1
ATOM 2771 C C . SER B 1 158 ? -11.43 -18.172 -0.977 1 98.62 158 SER B C 1
ATOM 2773 O O . SER B 1 158 ? -10.648 -17.328 -1.411 1 98.62 158 SER B O 1
ATOM 2775 N N . GLU B 1 159 ? -12.18 -17.938 0.086 1 98.56 159 GLU B N 1
ATOM 2776 C CA . GLU B 1 159 ? -12.094 -16.703 0.859 1 98.56 159 GLU B CA 1
ATOM 2777 C C . GLU B 1 159 ? -10.672 -16.453 1.36 1 98.56 159 GLU B C 1
ATOM 2779 O O . GLU B 1 159 ? -10.156 -15.344 1.261 1 98.56 159 GLU B O 1
ATOM 2784 N N . LYS B 1 160 ? -10.07 -17.562 1.86 1 98.31 160 LYS B N 1
ATOM 2785 C CA . LYS B 1 160 ? -8.688 -17.484 2.324 1 98.31 160 LYS B CA 1
ATOM 2786 C C . LYS B 1 160 ? -7.762 -17.031 1.204 1 98.31 160 LYS B C 1
ATOM 2788 O O . LYS B 1 160 ? -6.93 -16.141 1.406 1 98.31 160 LYS B O 1
ATOM 2793 N N . GLU B 1 161 ? -7.926 -17.578 0.053 1 98.81 161 GLU B N 1
ATOM 2794 C CA . GLU B 1 161 ? -7.055 -17.281 -1.081 1 98.81 161 GLU B CA 1
ATOM 2795 C C . GLU B 1 161 ? -7.273 -15.852 -1.576 1 98.81 161 GLU B C 1
ATOM 2797 O O . GLU B 1 161 ? -6.324 -15.18 -1.981 1 98.81 161 GLU B O 1
ATOM 2802 N N . ILE B 1 162 ? -8.516 -15.391 -1.539 1 98.94 162 ILE B N 1
ATOM 2803 C CA . ILE B 1 162 ? -8.82 -14.023 -1.966 1 98.94 162 ILE B CA 1
ATOM 2804 C C . ILE B 1 162 ? -8.133 -13.031 -1.037 1 98.94 162 ILE B C 1
ATOM 2806 O O . ILE B 1 162 ? -7.496 -12.078 -1.499 1 98.94 162 ILE B O 1
ATOM 2810 N N . VAL B 1 163 ? -8.195 -13.25 0.256 1 98.88 163 VAL B N 1
ATOM 2811 C CA . VAL B 1 163 ? -7.562 -12.359 1.221 1 98.88 163 VAL B CA 1
ATOM 2812 C C . VAL B 1 163 ? -6.047 -12.422 1.067 1 98.88 163 VAL B C 1
ATOM 2814 O O . VAL B 1 163 ? -5.367 -11.398 1.116 1 98.88 163 VAL B O 1
ATOM 2817 N N . MET B 1 164 ? -5.562 -13.609 0.853 1 98.88 164 MET B N 1
ATOM 2818 C CA . MET B 1 164 ? -4.129 -13.805 0.655 1 98.88 164 MET B CA 1
ATOM 2819 C C . MET B 1 164 ? -3.641 -13.023 -0.561 1 98.88 164 MET B C 1
ATOM 2821 O O . MET B 1 164 ? -2.658 -12.281 -0.476 1 98.88 164 MET B O 1
ATOM 2825 N N . LEU B 1 165 ? -4.348 -13.125 -1.643 1 98.94 165 LEU B N 1
ATOM 2826 C CA . LEU B 1 165 ? -3.955 -12.453 -2.873 1 98.94 165 LEU B CA 1
ATOM 2827 C C . LEU B 1 165 ? -4.094 -10.938 -2.729 1 98.94 165 LEU B C 1
ATOM 2829 O O . LEU B 1 165 ? -3.174 -10.188 -3.066 1 98.94 165 LEU B O 1
ATOM 2833 N N . ALA B 1 166 ? -5.199 -10.484 -2.182 1 98.94 166 ALA B N 1
ATOM 2834 C CA . ALA B 1 166 ? -5.441 -9.055 -2.025 1 98.94 166 ALA B CA 1
ATOM 2835 C C . ALA B 1 166 ? -4.383 -8.414 -1.133 1 98.94 166 ALA B C 1
ATOM 2837 O O . ALA B 1 166 ? -3.844 -7.355 -1.464 1 98.94 166 ALA B O 1
ATOM 2838 N N . SER B 1 167 ? -4.102 -9.086 -0.011 1 98.94 167 SER B N 1
ATOM 2839 C CA . SER B 1 167 ? -3.131 -8.523 0.923 1 98.94 167 SER B CA 1
ATOM 2840 C C . SER B 1 167 ? -1.721 -8.555 0.343 1 98.94 167 SER B C 1
ATOM 2842 O O . SER B 1 167 ? -0.912 -7.668 0.614 1 98.94 167 SER B O 1
ATOM 2844 N N . THR B 1 168 ? -1.402 -9.586 -0.447 1 98.94 168 THR B N 1
ATOM 2845 C CA . THR B 1 168 ? -0.101 -9.656 -1.102 1 98.94 168 THR B CA 1
ATOM 2846 C C . THR B 1 168 ? 0.063 -8.523 -2.107 1 98.94 168 THR B C 1
ATOM 2848 O O . THR B 1 168 ? 1.067 -7.809 -2.088 1 98.94 168 THR B O 1
ATOM 2851 N N . ILE B 1 169 ? -0.936 -8.336 -2.914 1 98.94 169 ILE B N 1
ATOM 2852 C CA . ILE B 1 169 ? -0.89 -7.277 -3.918 1 98.94 169 ILE B CA 1
ATOM 2853 C C . ILE B 1 169 ? -0.825 -5.914 -3.232 1 98.94 169 ILE B C 1
ATOM 2855 O O . ILE B 1 169 ? -0.036 -5.055 -3.623 1 98.94 169 ILE B O 1
ATOM 2859 N N . ALA B 1 170 ? -1.62 -5.727 -2.184 1 98.94 170 ALA B N 1
ATOM 2860 C CA . ALA B 1 170 ? -1.604 -4.48 -1.421 1 98.94 170 ALA B CA 1
ATOM 2861 C C . ALA B 1 170 ? -0.235 -4.242 -0.79 1 98.94 170 ALA B C 1
ATOM 2863 O O . ALA B 1 170 ? 0.239 -3.104 -0.732 1 98.94 170 ALA B O 1
ATOM 2864 N N . SER B 1 171 ? 0.392 -5.32 -0.324 1 98.94 171 SER B N 1
ATOM 2865 C CA . SER B 1 171 ? 1.709 -5.191 0.292 1 98.94 171 SER B CA 1
ATOM 2866 C C . SER B 1 171 ? 2.752 -4.742 -0.724 1 98.94 171 SER B C 1
ATOM 2868 O O . SER B 1 171 ? 3.6 -3.898 -0.418 1 98.94 171 SER B O 1
ATOM 2870 N N . VAL B 1 172 ? 2.703 -5.266 -1.915 1 98.88 172 VAL B N 1
ATOM 2871 C CA . VAL B 1 172 ? 3.635 -4.84 -2.953 1 98.88 172 VAL B CA 1
ATOM 2872 C C . VAL B 1 172 ? 3.4 -3.365 -3.281 1 98.88 172 VAL B C 1
ATOM 2874 O O . VAL B 1 172 ? 4.355 -2.609 -3.479 1 98.88 172 VAL B O 1
ATOM 2877 N N . ASN B 1 173 ? 2.164 -2.943 -3.328 1 98.94 173 ASN B N 1
ATOM 2878 C CA . ASN B 1 173 ? 1.848 -1.541 -3.572 1 98.94 173 ASN B CA 1
ATOM 2879 C C . ASN B 1 173 ? 2.363 -0.646 -2.449 1 98.94 173 ASN B C 1
ATOM 2881 O O . ASN B 1 173 ? 2.814 0.473 -2.699 1 98.94 173 ASN B O 1
ATOM 2885 N N . TYR B 1 174 ? 2.273 -1.142 -1.214 1 98.94 174 TYR B N 1
ATOM 2886 C CA . TYR B 1 174 ? 2.883 -0.424 -0.1 1 98.94 174 TYR B CA 1
ATOM 2887 C C . TYR B 1 174 ? 4.371 -0.208 -0.341 1 98.94 174 TYR B C 1
ATOM 2889 O O . TYR B 1 174 ? 4.855 0.927 -0.316 1 98.94 174 TYR B O 1
ATOM 2897 N N . TRP B 1 175 ? 5.078 -1.237 -0.639 1 98.88 175 TRP B N 1
ATOM 2898 C CA . TRP B 1 175 ? 6.527 -1.18 -0.798 1 98.88 175 TRP B CA 1
ATOM 2899 C C . TRP B 1 175 ? 6.91 -0.359 -2.025 1 98.88 175 TRP B C 1
ATOM 2901 O O . TRP B 1 175 ? 7.852 0.435 -1.982 1 98.88 175 TRP B O 1
ATOM 2911 N N . ALA B 1 176 ? 6.207 -0.535 -3.104 1 98.75 176 ALA B N 1
ATOM 2912 C CA . ALA B 1 176 ? 6.527 0.18 -4.336 1 98.75 176 ALA B CA 1
ATOM 2913 C C . ALA B 1 176 ? 6.477 1.69 -4.121 1 98.75 176 ALA B C 1
ATOM 2915 O O . ALA B 1 176 ? 7.391 2.412 -4.527 1 98.75 176 ALA B O 1
ATOM 2916 N N . ARG B 1 177 ? 5.473 2.115 -3.479 1 98.88 177 ARG B N 1
ATOM 2917 C CA . ARG B 1 177 ? 5.277 3.549 -3.279 1 98.88 177 ARG B CA 1
ATOM 2918 C C . ARG B 1 177 ? 6.234 4.09 -2.225 1 98.88 177 ARG B C 1
ATOM 2920 O O . ARG B 1 177 ? 6.766 5.191 -2.369 1 98.88 177 ARG B O 1
ATOM 2927 N N . LEU B 1 178 ? 6.465 3.275 -1.185 1 98.88 178 LEU B N 1
ATOM 2928 C CA . LEU B 1 178 ? 7.434 3.668 -0.168 1 98.88 178 LEU B CA 1
ATOM 2929 C C . LEU B 1 178 ? 8.828 3.787 -0.766 1 98.88 178 LEU B C 1
ATOM 2931 O O . LEU B 1 178 ? 9.508 4.801 -0.582 1 98.88 178 LEU B O 1
ATOM 2935 N N . ASN B 1 179 ? 9.234 2.777 -1.517 1 98.5 179 ASN B N 1
ATOM 2936 C CA . ASN B 1 179 ? 10.555 2.777 -2.131 1 98.5 179 ASN B CA 1
ATOM 2937 C C . ASN B 1 179 ? 10.719 3.939 -3.107 1 98.5 179 ASN B C 1
ATOM 2939 O O . ASN B 1 179 ? 11.758 4.605 -3.115 1 98.5 179 ASN B O 1
ATOM 2943 N N . GLN B 1 180 ? 9.75 4.164 -3.871 1 98.38 180 GLN B N 1
ATOM 2944 C CA . GLN B 1 180 ? 9.828 5.262 -4.828 1 98.38 180 GLN B CA 1
ATOM 2945 C C . GLN B 1 180 ? 9.789 6.613 -4.125 1 98.38 180 GLN B C 1
ATOM 2947 O O . GLN B 1 180 ? 10.461 7.562 -4.547 1 98.38 180 GLN B O 1
ATOM 2952 N N . GLY B 1 181 ? 9.031 6.656 -3.08 1 98.75 181 GLY B N 1
ATOM 2953 C CA . GLY B 1 181 ? 8.969 7.879 -2.293 1 98.75 181 GLY B CA 1
ATOM 2954 C C . GLY B 1 181 ? 10.297 8.242 -1.651 1 98.75 181 GLY B C 1
ATOM 2955 O O . GLY B 1 181 ? 10.516 9.398 -1.275 1 98.75 181 GLY B O 1
ATOM 2956 N N . LEU B 1 182 ? 11.141 7.289 -1.508 1 98.75 182 LEU B N 1
ATOM 2957 C CA . LEU B 1 182 ? 12.445 7.512 -0.888 1 98.75 182 LEU B CA 1
ATOM 2958 C C . LEU B 1 182 ? 13.562 7.434 -1.923 1 98.75 182 LEU B C 1
ATOM 2960 O O . LEU B 1 182 ? 14.734 7.582 -1.586 1 98.75 182 LEU B O 1
ATOM 2964 N N . GLY B 1 183 ? 13.172 7.172 -3.201 1 97.75 183 GLY B N 1
ATOM 2965 C CA . GLY B 1 183 ? 14.125 7.133 -4.301 1 97.75 183 GLY B CA 1
ATOM 2966 C C . GLY B 1 183 ? 15.078 5.953 -4.227 1 97.75 183 GLY B C 1
ATOM 2967 O O . GLY B 1 183 ? 16.25 6.066 -4.59 1 97.75 183 GLY B O 1
ATOM 2968 N N . ILE B 1 184 ? 14.633 4.828 -3.783 1 97 184 ILE B N 1
ATOM 2969 C CA . ILE B 1 184 ? 15.5 3.68 -3.541 1 97 184 ILE B CA 1
ATOM 2970 C C . ILE B 1 184 ? 15.781 2.961 -4.859 1 97 184 ILE B C 1
ATOM 2972 O O . ILE B 1 184 ? 14.859 2.55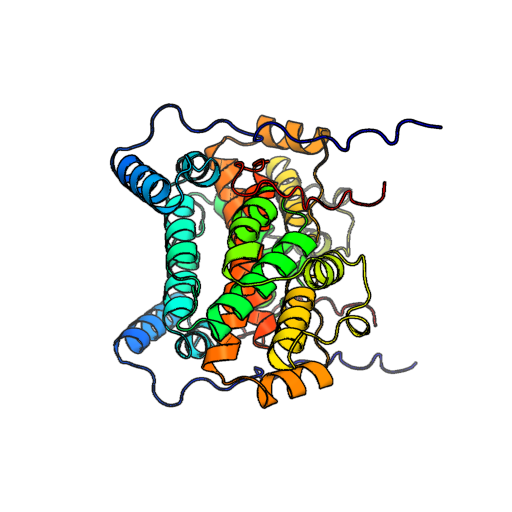9 -5.566 1 97 184 ILE B O 1
ATOM 2976 N N . PRO B 1 185 ? 17 2.697 -5.219 1 94.12 185 PRO B N 1
ATOM 2977 C CA . PRO B 1 185 ? 17.359 2.008 -6.457 1 94.12 185 PRO B CA 1
ATOM 2978 C C . PRO B 1 185 ? 17.344 0.487 -6.312 1 94.12 185 PRO B C 1
ATOM 2980 O O . PRO B 1 185 ? 17.203 -0.029 -5.203 1 94.12 185 PRO B O 1
ATOM 2983 N N . PRO B 1 186 ? 17.453 -0.177 -7.438 1 94.25 186 PRO B N 1
ATOM 2984 C CA . PRO B 1 186 ? 17.594 -1.632 -7.344 1 94.25 186 PRO B CA 1
ATOM 2985 C C . PRO B 1 186 ? 18.812 -2.047 -6.508 1 94.25 186 PRO B C 1
ATOM 2987 O O . PRO B 1 186 ? 19.781 -1.297 -6.41 1 94.25 186 PRO B O 1
ATOM 2990 N N . ALA B 1 187 ? 18.75 -3.227 -5.871 1 92.88 187 ALA B N 1
ATOM 2991 C CA . ALA B 1 187 ? 19.812 -3.715 -4.996 1 92.88 187 ALA B CA 1
ATOM 2992 C C . ALA B 1 187 ? 20.641 -4.793 -5.688 1 92.88 187 ALA B C 1
ATOM 2994 O O . ALA B 1 187 ? 21.609 -5.297 -5.125 1 92.88 187 ALA B O 1
ATOM 2995 N N . GLY B 1 188 ? 20.234 -5.176 -6.934 1 91.12 188 GLY B N 1
ATOM 2996 C CA . GLY B 1 188 ? 20.984 -6.16 -7.695 1 91.12 188 GLY B CA 1
ATOM 2997 C C . GLY B 1 188 ? 20.609 -7.59 -7.359 1 91.12 188 GLY B C 1
ATOM 2998 O O . GLY B 1 188 ? 21.469 -8.469 -7.301 1 91.12 188 GLY B O 1
ATOM 2999 N N . PHE B 1 189 ? 19.391 -7.906 -7.074 1 90.5 189 PHE B N 1
ATOM 3000 C CA . PHE B 1 189 ? 18.906 -9.258 -6.805 1 90.5 189 PHE B CA 1
ATOM 3001 C C . PHE B 1 189 ? 18.875 -10.086 -8.086 1 90.5 189 PHE B C 1
ATOM 3003 O O . PHE B 1 189 ? 19.125 -11.289 -8.055 1 90.5 189 PHE B O 1
ATOM 3010 N N . SER B 1 190 ? 18.469 -9.422 -9.109 1 86.62 190 SER B N 1
ATOM 3011 C CA . SER B 1 190 ? 18.344 -10.109 -10.391 1 86.62 190 SER B CA 1
ATOM 3012 C C . SER B 1 190 ? 19.281 -9.516 -11.43 1 86.62 190 SER B C 1
ATOM 3014 O O . SER B 1 190 ? 19.578 -8.32 -11.398 1 86.62 190 SER B O 1
ATOM 3016 N N . LYS B 1 191 ? 19.719 -10.344 -12.258 1 77.62 191 LYS B N 1
ATOM 3017 C CA . LYS B 1 191 ? 20.547 -9.883 -13.383 1 77.62 191 LYS B CA 1
ATOM 3018 C C . LYS B 1 191 ? 19.672 -9.406 -14.539 1 77.62 191 LYS B C 1
ATOM 3020 O O . LYS B 1 191 ? 20.172 -8.789 -15.477 1 77.62 191 LYS B O 1
ATOM 3025 N N . GLN B 1 192 ? 18.453 -9.742 -14.43 1 68.38 192 GLN B N 1
ATOM 3026 C CA . GLN B 1 192 ? 17.516 -9.367 -15.484 1 68.38 192 GLN B CA 1
ATOM 3027 C C . GLN B 1 192 ? 17.109 -7.906 -15.359 1 68.38 192 GLN B C 1
ATOM 3029 O O . GLN B 1 192 ? 16.844 -7.422 -14.258 1 68.38 192 GLN B O 1
ATOM 3034 N N . CYS B 1 193 ? 17.5 -7.188 -16.281 1 60.56 193 CYS B N 1
ATOM 3035 C CA . CYS B 1 193 ? 17 -5.816 -16.297 1 60.56 193 CYS B CA 1
ATOM 3036 C C . CYS B 1 193 ? 15.547 -5.766 -16.734 1 60.56 193 CYS B C 1
ATOM 3038 O O . CYS B 1 193 ? 15.242 -5.898 -17.922 1 60.56 193 CYS B O 1
ATOM 3040 N N . LEU B 1 194 ? 14.633 -5.906 -15.906 1 64.62 194 LEU B N 1
ATOM 3041 C CA . LEU B 1 194 ? 13.234 -5.941 -16.297 1 64.62 194 LEU B CA 1
ATOM 3042 C C . LEU B 1 194 ? 12.633 -4.535 -16.297 1 64.62 194 LEU B C 1
ATOM 3044 O O . LEU B 1 194 ? 11.422 -4.371 -16.469 1 64.62 194 LEU B O 1
ATOM 3048 N N . ILE B 1 195 ? 13.438 -3.471 -16.062 1 58.28 195 ILE B N 1
ATOM 3049 C CA . ILE B 1 195 ? 12.867 -2.141 -15.906 1 58.28 195 ILE B CA 1
ATOM 3050 C C . ILE B 1 195 ? 12.297 -1.665 -17.25 1 58.28 195 ILE B C 1
ATOM 3052 O O . ILE B 1 195 ? 12.898 -1.873 -18.297 1 58.28 195 ILE B O 1
ATOM 3056 N N . PHE B 1 196 ? 10.883 -1.479 -17.281 1 49.62 196 PHE B N 1
ATOM 3057 C CA . PHE B 1 196 ? 10.18 -0.897 -18.422 1 49.62 196 PHE B CA 1
ATOM 3058 C C . PHE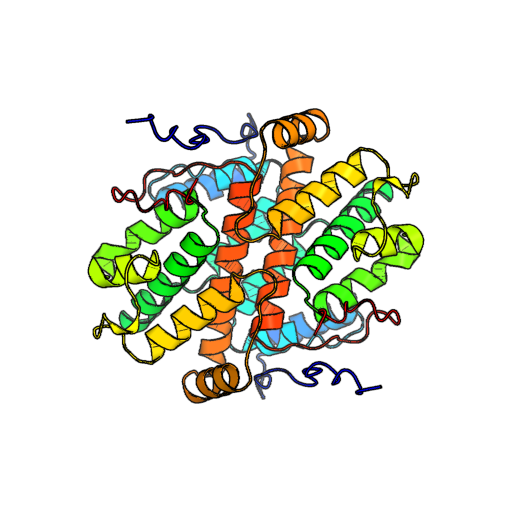 B 1 196 ? 10.648 0.534 -18.672 1 49.62 196 PHE B C 1
ATOM 3060 O O . PHE B 1 196 ? 10.875 1.289 -17.734 1 49.62 196 PHE B O 1
ATOM 3067 N N . SER B 1 197 ? 11.414 0.689 -19.594 1 41.75 197 SER B N 1
ATOM 3068 C CA . SER B 1 197 ? 11.547 2.072 -20.047 1 41.75 197 SER B CA 1
ATOM 3069 C C . SER B 1 197 ? 10.18 2.709 -20.266 1 41.75 197 SER B C 1
ATOM 3071 O O . SER B 1 197 ? 9.336 2.146 -20.969 1 41.75 197 SER B O 1
ATOM 3073 N N . GLN B 1 198 ? 9.508 3.291 -19.266 1 36.75 198 GLN B N 1
ATOM 3074 C CA . GLN B 1 198 ? 8.312 4.062 -19.594 1 36.75 198 GLN B CA 1
ATOM 3075 C C . GLN B 1 198 ? 8.445 4.727 -20.969 1 36.75 198 GLN B C 1
ATOM 3077 O O . GLN B 1 198 ? 9.523 5.176 -21.344 1 36.75 198 GLN B O 1
ATOM 3082 N N . PRO B 1 199 ? 7.535 4.426 -21.969 1 32.72 199 PRO B N 1
ATOM 3083 C CA . PRO B 1 199 ? 7.66 5.227 -23.188 1 32.72 199 PRO B CA 1
ATOM 3084 C C . PRO B 1 199 ? 7.91 6.703 -22.906 1 32.72 199 PRO B C 1
ATOM 3086 O O . PRO B 1 199 ? 7.355 7.254 -21.953 1 32.72 199 PRO B O 1
ATOM 3089 N N . SER B 1 200 ? 9.047 7.293 -23.312 1 27.98 200 SER B N 1
ATOM 3090 C CA . SER B 1 200 ? 9.203 8.742 -23.375 1 27.98 200 SER B CA 1
ATOM 3091 C C . SER B 1 200 ? 7.941 9.414 -23.906 1 27.98 200 SER B C 1
ATOM 3093 O O . SER B 1 200 ? 7.301 8.898 -24.828 1 27.98 200 SER B O 1
#

Nearest PDB structures (foldseek):
  6ohj-assembly1_B  TM=8.054E-01  e=7.978E-05  Marinomonas mediterranea MMB-1
  2gmy-assembly1_C  TM=8.203E-01  e=5.483E-05  Agrobacterium fabrum str. C58
  6ohi-assembly1_B  TM=8.239E-01  e=1.400E-04  Marinomonas mediterranea MMB-1
  6k40-assembly3_C  TM=8.148E-01  e=6.892E-04  Deinococcus radiodurans R1 = ATCC 13939 = DSM 20539
  2prr-assembly1_E  TM=7.792E-01  e=5.714E-04  Cupriavidus pinatubonensis JMP134

Radius of gyration: 20.64 Å; Cα contacts (8 Å, |Δi|>4): 559; chains: 2; bounding box: 57×56×56 Å

Foldseek 3Di:
DPPPPDPPQLPDWPDAFDPDADPVLVVVQVVVCVVQVFRDRLLRNCSVPVVSNVVLVVLVVPADCDDDLVRNLLLLLLQCLLCLLLLQQQSNLSSVLCCVVSVPDPQNLCCSNVNDPPVVDPPDDPSSVLLSVVLNQVSDVVRDDDPVSVVSLPVPDPPVVSCSSNSSSVSSSVCSCSCVVRSPHHRRSDPDRSRPPPDD/DDPPDDPPQLPDWPDAFDPDADPVLVVVQVVVCVVQVFRDRLLRNCSVPVVSNVVLVVLVVPADCDDDLVRNLLLLLLQCLLCLLLLQQQSNLSSVLCCVVNVPDPQNLCCSNVNDPPVVDPPDDPSSVLLSVVLNQVSDVVRDDDPVSVVSLPVPDPPVVSCSSNSSSVSSSVCSCSCVVRSPHHRRSDPDNSRPPPDD

Organism: Acetobacterium woodii (strain ATCC 29683 / DSM 1030 / JCM 2381 / KCTC 1655 / WB1) (NCBI:txid931626)

InterPro domains:
  IPR029032 AhpD-like [G3DSA:1.20.1290.10] (49-187)
  IPR029032 AhpD-like [SSF69118] (29-188)

Sequence (400 aa):
MKKVGNGNKMTKAYIKPPAKIPLFFKIGLYIAKKETGKDLLPARLLTWYPRAAMGSGVLEMMTAKGENPAETRLLNLVRLQASLICACSFCIDMNAEGISKNGITPEELAVLQGKRPIKSVLSFNLRELLALEYAVILSSTPPRFTKRFIKNLTETFSEKEIVMLASTIASVNYWARLNQGLGIPPAGFSKQCLIFSQPSMKKVGNGNKMTKAYIKPPAKIPLFFKIGLYIAKKETGKDLLPARLLTWYPRAAMGSGVLEMMTAKGENPAETRLLNLVRLQASLICACSFCIDMNAEGISKNGITPEELAVLQGKRPIKSVLSFNLRELLALEYAVILSSTPPRFTKRFIKNLTETFSEKEIVMLASTIASVNYWARLNQGLGIPPAGFSKQCLIFSQPS